Protein AF-A0A3P7BAQ8-F1 (afdb_monomer_lite)

Sequence (594 aa):
MTLEDLEDSWDRGIPRINTLFQKDRHTLAYDKGWRVRTEFKQYQVLKQNPFWWTHQRHDGKLWNLNNYRTDMIQALGGVEGILEHTLFKGTYFPTWEGLFWEKASGFEESMKYKKLTNAQRSGLNQIPNRRFTLWWSPTINRANVYVGFQVQLDLTGIFMHGKIPTLKISLIQIFRAHLWQKIHESVVMDLCQVFDQELDALEIETVQKETIHPRKSYKMNSSCADILLFASYKWPVSRPSLLADTKDTMDGTTTQKYWIDVQLRWGDYDSHDVERYCRAKFLDYTTDTMSIYPSPTGVMIAIDLAYNLHSAYGNWFPGCKPLIQQAMLKIMKANPALYVLRERIRKALQLYSSEPTEPYLSSQNYNELFSNQTIWFVDDTNVYRVTIHKTFEGNLTTKPINGAIFIFNPRTGQLFLKIIHTSVWAGQKRLGQLAKWKTAEEVAALIRSLPVEEQPKQIIVTRKGMLDPLEVHLLDFPNIVIKGSELQLPFQACLKVEKFGDLILKATEPQMVLFNLYDDWLKSISSYTAFSRLILILRALHVNNDKAKVTLKPDKTTITEPHHIWPTLTAEEWIKVEYQLKDLILADYGKKNK

Organism: Hymenolepis diminuta (NCBI:txid6216)

pLDDT: mean 90.77, std 7.06, range [53.69, 98.38]

Foldseek 3Di:
DPPVVCVVQQQHDFQGPVLVVDPCNVVVVPVPPVLVVLVCCVVVPVDDDPPSRDDCNRRNDNDDCPVVVVVVCVVCVHPVSVQLLFLPLLLVDPDPPQKDFDPDDPVLVVVVPDDDDPVVVVVSVCQVVLLVCRGRVLNVQDQVPAPADWDAQPLALDTGSDPDPSPSVLVCQLCPPNLLLLLQVLLLVLVLVLCVVCCPVQQWPDKDADDDDSSQQNDPQEHEFGIKTFHNPWFQKFFKDKLPDDDTDSPDDIDGIETEAEHEHAHHSVDDPARVVQVVSLVNHLPDPRYDYPDSFYKYKYAHSSNLDIMMITMDTPPPSVSCVVSSVCCSVQQLSSVSSSVSSCVSNSMDGPDDDDDFADPVCVCVLQDPFFEKEKELPFQWDWDWDADPVRDIDTQTAKGWIWIARLQQQKTWIWIHGSVQCPPDPPVVLVSLLVSLQVVLVVLVVDDPVNRGQEYEYLDPSNQSSNSSSCSVPSSYHYHYHPDNQLVVLVCVQCVNVVCNRPDPDTDIDMARQLFCVVVPDGSVVSSVLSSLLSLLCVQPVVVSVCLQDVDPVFDADPRYRGTDDDPVSSVVSSVVSVCSNVVSVVVVVD

Secondary structure (DSSP, 8-state):
--SGGGGGGTT-TTTTGGGGG-TTHHHHTT--SHHHHHHHGGGT-SS--TTTT--TTTT------HHHHHHHHHHTTHHHHHHHTTTHHHHT-S-STT-EE-SS-HHHHHHHTS---HHHHHHHTTHHHHHHHHHTHHHHS-TTT--S--EEPTTSS-EESS--HHHHHHHHHHSTTTHHHHHHHHHHHHHHHHHHHSTTTTTEEEEEEP---TTGGG--S--B-SEEEEEEEEEE-PPSEETT-------S-EEEEEEEEEEEE---SS---HHHHHHHHHHHHHHSSSSB-SSS-EEEEEEETTTTEEEEEE---TTHHHHHHHHHHHHHHH-HHHHHHHHHHHHHHTEE-SSPPPPPB-SSSGGGGGSSS-EEEEE-TTTSEEEEEE-TTS-EEEEEE-EEEEEE-TTT-EEEEEEE-GGGGTT-S-HHHHHHHHHHHHHHHHHHHS-TTTS-SEEEESSGGGHHHHHHH-TT-TT-EEEEBSS---GGGGGGSHHHHHHHHH-SS--EEEEETTTTGGGTS-HHHHHHHHHHHHHHHHH-HHHHHHHHS-STT----TT-SS----HHHHHHHHHHHHHHHHHHHHHHH-

InterPro domains:
  IPR012337 Ribonuclease H-like superfamily [SSF53098] (361-593)
  IPR019580 Pre-mRNA-processing-splicing factor 8, U6-snRNA-binding [PF10596] (40-198)
  IPR021983 PRP8 domain IV core [PF12134] (358-586)
  IPR021983 PRP8 domain IV core [cd13838] (364-594)
  IPR027652 Pre-mRNA-processing-splicing factor 8 [PTHR11140] (1-593)
  IPR043172 Prp8 RNase domain IV, palm region [G3DSA:3.30.420.230] (359-519)
  IPR043173 Prp8 RNase domain IV, fingers region [G3DSA:1.20.80.40] (520-588)

Radius of gyration: 31.77 Å; chains: 1; bounding box: 97×64×85 Å

Structure (mmCIF, N/CA/C/O backbone):
data_AF-A0A3P7BAQ8-F1
#
_entry.id   AF-A0A3P7BAQ8-F1
#
loop_
_atom_site.group_PDB
_atom_site.id
_atom_site.type_symbol
_atom_site.label_atom_id
_atom_site.label_alt_id
_atom_site.label_comp_id
_atom_site.label_asym_id
_atom_site.label_entity_id
_atom_site.label_seq_id
_atom_site.pdbx_PDB_ins_code
_atom_site.Cartn_x
_atom_site.Cartn_y
_atom_site.Cartn_z
_atom_site.occupancy
_atom_site.B_iso_or_equiv
_atom_site.auth_seq_id
_atom_site.auth_comp_id
_atom_site.auth_asym_id
_atom_site.auth_atom_id
_atom_site.pdbx_PDB_model_num
ATOM 1 N N . MET A 1 1 ? -40.029 -34.036 -19.794 1.00 61.31 1 MET A N 1
ATOM 2 C CA . MET A 1 1 ? -39.169 -32.900 -20.155 1.00 61.31 1 MET A CA 1
ATOM 3 C C . MET A 1 1 ? -38.177 -32.714 -19.039 1.00 61.31 1 MET A C 1
ATOM 5 O O . MET A 1 1 ? -38.535 -32.196 -17.983 1.00 61.31 1 MET A O 1
ATOM 9 N N . THR A 1 2 ? -36.980 -33.242 -19.243 1.00 72.69 2 THR A N 1
ATOM 10 C CA . THR A 1 2 ? -35.814 -32.892 -18.433 1.00 72.69 2 THR A CA 1
ATOM 11 C C . THR A 1 2 ? -35.314 -31.509 -18.868 1.00 72.69 2 THR A C 1
ATOM 13 O O . THR A 1 2 ? -35.773 -30.961 -19.872 1.00 72.69 2 THR A O 1
ATOM 16 N N . LEU A 1 3 ? -34.424 -30.896 -18.083 1.00 71.44 3 LEU A N 1
ATOM 17 C CA . LEU A 1 3 ? -33.818 -29.607 -18.446 1.00 71.44 3 LEU A CA 1
ATOM 18 C C . LEU A 1 3 ? -33.036 -29.712 -19.772 1.00 71.44 3 LEU A C 1
ATOM 20 O O . LEU A 1 3 ? -33.039 -28.772 -20.560 1.00 71.44 3 LEU A O 1
ATOM 24 N N . GLU A 1 4 ? -32.440 -30.881 -20.011 1.00 74.69 4 GLU A N 1
ATOM 25 C CA . GLU A 1 4 ? -31.641 -31.225 -21.193 1.00 74.69 4 GLU A CA 1
ATOM 26 C C . GLU A 1 4 ? -32.476 -31.193 -22.484 1.00 74.69 4 GLU A C 1
ATOM 28 O O . GLU A 1 4 ? -32.031 -30.646 -23.486 1.00 74.69 4 GLU A O 1
ATOM 33 N N . ASP A 1 5 ? -33.736 -31.652 -22.446 1.00 79.94 5 ASP A N 1
ATOM 34 C CA . ASP A 1 5 ? -34.644 -31.618 -23.609 1.00 79.94 5 ASP A CA 1
ATOM 35 C C . ASP A 1 5 ? -34.969 -30.184 -24.086 1.00 79.94 5 ASP A C 1
ATOM 37 O O . ASP A 1 5 ? -35.477 -29.981 -25.190 1.00 79.94 5 ASP A O 1
ATOM 41 N N . LEU A 1 6 ? -34.757 -29.180 -23.228 1.00 83.44 6 LEU A N 1
ATOM 42 C CA . LEU A 1 6 ? -35.155 -27.788 -23.456 1.00 83.44 6 LEU A CA 1
ATOM 43 C C . LEU A 1 6 ? -33.970 -26.839 -23.633 1.00 83.44 6 LEU A C 1
ATOM 45 O O . LEU A 1 6 ? -34.194 -25.653 -23.883 1.00 83.44 6 LEU A O 1
ATOM 49 N N . GLU A 1 7 ? -32.738 -27.333 -23.543 1.00 83.12 7 GLU A N 1
ATOM 50 C CA . GLU A 1 7 ? -31.524 -26.514 -23.535 1.00 83.12 7 GLU A CA 1
ATOM 51 C C . GLU A 1 7 ? -31.377 -25.683 -24.824 1.00 83.12 7 GLU A C 1
ATOM 53 O O . GLU A 1 7 ? -31.195 -24.464 -24.762 1.00 83.12 7 GLU A O 1
ATOM 58 N N . ASP A 1 8 ? -31.644 -26.284 -25.987 1.00 84.56 8 ASP A N 1
ATOM 59 C CA . ASP A 1 8 ? -31.591 -25.620 -27.303 1.00 84.56 8 ASP A CA 1
ATOM 60 C C . ASP A 1 8 ? -32.602 -24.468 -27.468 1.00 84.56 8 ASP A C 1
ATOM 62 O O . ASP A 1 8 ? -32.433 -23.556 -28.292 1.00 84.56 8 ASP A O 1
ATOM 66 N N . SER A 1 9 ? -33.685 -24.505 -26.688 1.00 89.38 9 SER A N 1
ATOM 67 C CA . SER A 1 9 ? -34.791 -23.545 -26.752 1.00 89.38 9 SER A CA 1
ATOM 68 C C . SER A 1 9 ? -34.919 -22.671 -25.503 1.00 89.38 9 SER A C 1
ATOM 70 O O . SER A 1 9 ? -35.785 -21.797 -25.457 1.00 89.38 9 SER A O 1
ATOM 72 N N . TRP A 1 10 ? -34.028 -22.838 -24.525 1.00 89.88 10 TRP A N 1
ATOM 73 C CA . TRP A 1 10 ? -34.145 -22.277 -23.179 1.00 89.88 10 TRP A CA 1
ATOM 74 C C . TRP A 1 10 ? -34.383 -20.759 -23.160 1.00 89.88 10 TRP A C 1
ATOM 76 O O . TRP A 1 10 ? -35.302 -20.261 -22.501 1.00 89.88 10 TRP A O 1
ATOM 86 N N . ASP A 1 11 ? -33.604 -20.026 -23.957 1.00 90.75 11 ASP A N 1
ATOM 87 C CA . ASP A 1 11 ? -33.665 -18.564 -24.076 1.00 90.75 11 ASP A CA 1
ATOM 88 C C . ASP A 1 11 ? -34.514 -18.078 -25.271 1.00 90.75 11 ASP A C 1
ATOM 90 O O . ASP A 1 11 ? -34.436 -16.910 -25.667 1.00 90.75 11 ASP A O 1
ATOM 94 N N . ARG A 1 12 ? -35.346 -18.946 -25.864 1.00 92.19 12 ARG A N 1
ATOM 95 C CA . ARG A 1 12 ? -36.228 -18.619 -27.001 1.00 92.19 12 ARG A CA 1
ATOM 96 C C . ARG A 1 12 ? -37.682 -18.411 -26.556 1.00 92.19 12 ARG A C 1
ATOM 98 O O . ARG A 1 12 ? -38.061 -18.714 -25.428 1.00 92.19 12 ARG A O 1
ATOM 105 N N . GLY A 1 13 ? -38.494 -17.853 -27.458 1.00 93.88 13 GLY A N 1
ATOM 106 C CA . GLY A 1 13 ? -39.933 -17.624 -27.256 1.00 93.88 13 GLY A CA 1
ATOM 107 C C . GLY A 1 13 ? -40.291 -16.271 -26.629 1.00 93.88 13 GLY A C 1
ATOM 108 O O . GLY A 1 13 ? -39.451 -15.610 -26.012 1.00 93.88 13 GLY A O 1
ATOM 109 N N . ILE A 1 14 ? -41.543 -15.850 -26.828 1.00 94.19 14 ILE A N 1
ATOM 110 C CA . ILE A 1 14 ? -42.177 -14.716 -26.143 1.00 94.19 14 ILE A CA 1
ATOM 111 C C . ILE A 1 14 ? -43.522 -15.229 -25.597 1.00 94.19 14 ILE A C 1
ATOM 113 O O . ILE A 1 14 ? -44.434 -15.447 -26.397 1.00 94.19 14 ILE A O 1
ATOM 117 N N . PRO A 1 15 ? -43.657 -15.449 -24.273 1.00 92.12 15 PRO A N 1
ATOM 118 C CA . PRO A 1 15 ? -42.635 -15.283 -23.225 1.00 92.12 15 PRO A CA 1
ATOM 119 C C . PRO A 1 15 ? -41.481 -16.298 -23.341 1.00 92.12 15 PRO A C 1
ATOM 121 O O . PRO A 1 15 ? -41.624 -17.335 -23.989 1.00 92.12 15 PRO A O 1
ATOM 124 N N . ARG A 1 16 ? -40.326 -16.002 -22.728 1.00 94.69 16 ARG A N 1
ATOM 125 C CA . ARG A 1 16 ? -39.156 -16.902 -22.741 1.00 94.69 16 ARG A CA 1
ATOM 126 C C . ARG A 1 16 ? -39.473 -18.240 -22.072 1.00 94.69 16 ARG A C 1
ATOM 128 O O . ARG A 1 16 ? -40.042 -18.259 -20.980 1.00 94.69 16 ARG A O 1
ATOM 135 N N . ILE A 1 17 ? -39.052 -19.345 -22.686 1.00 92.94 17 ILE A N 1
ATOM 136 C CA . ILE A 1 17 ? -39.336 -20.711 -22.208 1.00 92.94 17 ILE A CA 1
ATOM 137 C C . ILE A 1 17 ? -38.789 -20.934 -20.790 1.00 92.94 17 ILE A C 1
ATOM 139 O O . ILE A 1 17 ? -39.490 -21.485 -19.939 1.00 92.94 17 ILE A O 1
ATOM 143 N N . ASN A 1 18 ? -37.601 -20.401 -20.485 1.00 92.62 18 ASN A N 1
ATOM 144 C CA . ASN A 1 18 ? -37.003 -20.465 -19.147 1.00 92.62 18 ASN A CA 1
ATOM 145 C C . ASN A 1 18 ? -37.866 -19.857 -18.017 1.00 92.62 18 ASN A C 1
ATOM 147 O O . ASN A 1 18 ? -37.680 -20.198 -16.847 1.00 92.62 18 ASN A O 1
ATOM 151 N N . THR A 1 19 ? -38.849 -19.002 -18.327 1.00 93.00 19 THR A N 1
ATOM 152 C CA . THR A 1 19 ? -39.746 -18.419 -17.312 1.00 93.00 19 THR A CA 1
ATOM 153 C C . THR A 1 19 ? -40.645 -19.470 -16.655 1.00 93.00 19 THR A C 1
ATOM 155 O O . THR A 1 19 ? -41.054 -19.301 -15.505 1.00 93.00 19 THR A O 1
ATOM 158 N N . LEU A 1 20 ? -40.881 -20.602 -17.331 1.00 90.69 20 LEU A N 1
ATOM 159 C CA . LEU A 1 20 ? -41.650 -21.734 -16.810 1.00 90.69 20 LEU A CA 1
ATOM 160 C C . LEU A 1 20 ? -41.005 -22.387 -15.578 1.00 90.69 20 LEU A C 1
ATOM 162 O O . LEU A 1 20 ? -41.719 -23.036 -14.809 1.00 90.69 20 LEU A O 1
ATOM 166 N N . PHE A 1 21 ? -39.699 -22.186 -15.382 1.00 90.62 21 PHE A N 1
ATOM 167 C CA . PHE A 1 21 ? -38.888 -22.780 -14.314 1.00 90.62 21 PHE A CA 1
ATOM 168 C C . PHE A 1 21 ? -38.484 -21.766 -13.231 1.00 90.62 21 PHE A C 1
ATOM 170 O O . PHE A 1 21 ? -37.604 -22.030 -12.411 1.00 90.62 21 PHE A O 1
ATOM 177 N N . GLN A 1 22 ? -39.111 -20.586 -13.205 1.00 90.38 22 GLN A N 1
ATOM 178 C CA . GLN A 1 22 ? -38.879 -19.604 -12.147 1.00 90.38 22 GLN A CA 1
ATOM 179 C C . GLN A 1 22 ? -39.439 -20.077 -10.804 1.00 90.38 22 GLN A C 1
ATOM 181 O O . GLN A 1 22 ? -40.551 -20.598 -10.728 1.00 90.38 22 GLN A O 1
ATOM 186 N N . LYS A 1 23 ? -38.704 -19.784 -9.724 1.00 91.31 23 LYS A N 1
ATOM 187 C CA . LYS A 1 23 ? -39.103 -20.113 -8.345 1.00 91.31 23 LYS A CA 1
ATOM 188 C C . LYS A 1 23 ? -40.481 -19.550 -7.971 1.00 91.31 23 LYS A C 1
ATOM 190 O O . LYS A 1 23 ? -41.272 -20.236 -7.337 1.00 91.31 23 LYS A O 1
ATOM 195 N N . ASP A 1 24 ? -40.791 -18.336 -8.427 1.00 92.12 24 ASP A N 1
ATOM 196 C CA . ASP A 1 24 ? -41.999 -17.600 -8.026 1.00 92.12 24 ASP A CA 1
ATOM 197 C C . ASP A 1 24 ? -43.175 -17.755 -9.010 1.00 92.12 24 ASP A C 1
ATOM 199 O O . ASP A 1 24 ? -44.155 -17.009 -8.932 1.00 92.12 24 ASP A O 1
ATOM 203 N N . ARG A 1 25 ? -43.109 -18.707 -9.953 1.00 92.31 25 ARG A N 1
ATOM 204 C CA . ARG A 1 25 ? -44.104 -18.864 -11.031 1.00 92.31 25 ARG A CA 1
ATOM 205 C C . ARG A 1 25 ? -45.543 -18.957 -10.516 1.00 92.31 25 ARG A C 1
ATOM 207 O O . ARG A 1 25 ? -46.437 -18.326 -11.080 1.00 92.31 25 ARG A O 1
ATOM 214 N N . HIS A 1 26 ? -45.774 -19.726 -9.453 1.00 92.88 26 HIS A N 1
ATOM 215 C CA . HIS A 1 26 ? -47.113 -19.916 -8.886 1.00 92.88 26 HIS A CA 1
ATOM 216 C C . HIS A 1 26 ? -47.707 -18.609 -8.345 1.00 92.88 26 HIS A C 1
ATOM 218 O O . HIS A 1 26 ? -48.899 -18.365 -8.509 1.00 92.88 26 HIS A O 1
ATOM 224 N N . THR A 1 27 ? -46.876 -17.734 -7.777 1.00 94.25 27 THR A N 1
ATOM 225 C CA . THR A 1 27 ? -47.292 -16.408 -7.304 1.00 94.25 27 THR A CA 1
ATOM 226 C C . THR A 1 27 ? -47.538 -15.457 -8.474 1.00 94.25 27 THR A C 1
ATOM 228 O O . THR A 1 27 ? -48.533 -14.735 -8.497 1.00 94.25 27 THR A O 1
ATOM 231 N N . LEU A 1 28 ? -46.665 -15.483 -9.487 1.00 94.62 28 LEU A N 1
ATOM 232 C CA . LEU A 1 28 ? -46.771 -14.631 -10.677 1.00 94.62 28 LEU A CA 1
ATOM 233 C C . LEU A 1 28 ? -48.027 -14.916 -11.510 1.00 94.62 28 LEU A C 1
ATOM 235 O O . LEU A 1 28 ? -48.502 -14.026 -12.215 1.00 94.62 28 LEU A O 1
ATOM 239 N N . ALA A 1 29 ? -48.625 -16.104 -11.382 1.00 94.00 29 ALA A N 1
ATOM 240 C CA . ALA A 1 29 ? -49.906 -16.423 -12.005 1.00 94.00 29 ALA A CA 1
ATOM 241 C C . ALA A 1 29 ? -51.032 -15.453 -11.590 1.00 94.00 29 ALA A C 1
ATOM 243 O O . ALA A 1 29 ? -51.931 -15.200 -12.396 1.00 94.00 29 ALA A O 1
ATOM 244 N N . TYR A 1 30 ? -50.961 -14.867 -10.391 1.00 95.75 30 TYR A N 1
ATOM 245 C CA . TYR A 1 30 ? -51.941 -13.904 -9.875 1.00 95.75 30 TYR A CA 1
ATOM 246 C C . TYR A 1 30 ? -51.612 -12.440 -10.212 1.00 95.75 30 TYR A C 1
ATOM 248 O O . TYR A 1 30 ? -52.467 -11.568 -10.063 1.00 95.75 30 TYR A O 1
ATOM 256 N N . ASP A 1 31 ? -50.405 -12.143 -10.700 1.00 95.81 31 ASP A N 1
ATOM 257 C CA . ASP A 1 31 ? -49.988 -10.780 -11.046 1.00 95.81 31 ASP A CA 1
ATOM 258 C C . ASP A 1 31 ? -50.543 -10.361 -12.419 1.00 95.81 31 ASP A C 1
ATOM 260 O O . ASP A 1 31 ? -49.876 -10.440 -13.452 1.00 95.81 31 ASP A O 1
ATOM 264 N N . LYS A 1 32 ? -51.818 -9.958 -12.447 1.00 96.25 32 LYS A N 1
ATOM 265 C CA . LYS A 1 32 ? -52.514 -9.475 -13.651 1.00 96.25 32 LYS A CA 1
ATOM 266 C C . LYS A 1 32 ? -52.401 -7.954 -13.808 1.00 96.25 32 LYS A C 1
ATOM 268 O O . LYS A 1 32 ? -52.246 -7.207 -12.841 1.00 96.25 32 LYS A O 1
ATOM 273 N N . GLY A 1 33 ? -52.487 -7.484 -15.056 1.00 96.31 33 GLY A N 1
ATOM 274 C CA . GLY A 1 33 ? -52.424 -6.051 -15.385 1.00 96.31 33 GLY A CA 1
ATOM 275 C C . GLY A 1 33 ? -51.052 -5.404 -15.149 1.00 96.31 33 GLY A C 1
ATOM 276 O O . GLY A 1 33 ? -50.946 -4.180 -15.083 1.00 96.31 33 GLY A O 1
ATOM 277 N N . TRP A 1 34 ? -49.992 -6.205 -15.012 1.00 96.69 34 TRP A N 1
ATOM 278 C CA . TRP A 1 34 ? -48.649 -5.726 -14.680 1.00 96.69 34 TRP A CA 1
ATOM 279 C C . TRP A 1 34 ? -48.052 -4.787 -15.743 1.00 96.69 34 TRP A C 1
ATOM 281 O O . TRP A 1 34 ? -47.296 -3.891 -15.382 1.00 96.69 34 TRP A O 1
ATOM 291 N N . ARG A 1 35 ? -48.403 -4.934 -17.034 1.00 96.25 35 ARG A N 1
ATOM 292 C CA . ARG A 1 35 ? -47.906 -4.053 -18.114 1.00 96.25 35 ARG A CA 1
ATOM 293 C C . ARG A 1 35 ? -48.355 -2.605 -17.916 1.00 96.25 35 ARG A C 1
ATOM 295 O O . ARG A 1 35 ? -47.512 -1.725 -17.776 1.00 96.25 35 ARG A O 1
ATOM 302 N N . VAL A 1 36 ? -49.668 -2.389 -17.794 1.00 97.25 36 VAL A N 1
ATOM 303 C CA . VAL A 1 36 ? -50.250 -1.061 -17.519 1.00 97.25 36 VAL A CA 1
ATOM 304 C C . VAL A 1 36 ? -49.737 -0.520 -16.185 1.00 97.25 36 VAL A C 1
ATOM 306 O O . VAL A 1 36 ? -49.410 0.657 -16.069 1.00 97.25 36 VAL A O 1
ATOM 309 N N . ARG A 1 37 ? -49.578 -1.388 -15.173 1.00 97.12 37 ARG A N 1
ATOM 310 C CA . ARG A 1 37 ? -49.000 -0.993 -13.881 1.00 97.12 37 ARG A CA 1
ATOM 311 C C . ARG A 1 37 ? -47.573 -0.460 -14.022 1.00 97.12 37 ARG A C 1
ATOM 313 O O . ARG A 1 37 ? -47.259 0.545 -13.392 1.00 97.12 37 ARG A O 1
ATOM 320 N N . THR A 1 38 ? -46.718 -1.112 -14.812 1.00 96.12 38 THR A N 1
ATOM 321 C CA . THR A 1 38 ? -45.344 -0.654 -15.071 1.00 96.12 38 THR A CA 1
ATOM 322 C C . THR A 1 38 ? -45.324 0.648 -15.861 1.00 96.12 38 THR A C 1
ATOM 324 O O . THR A 1 38 ? -44.554 1.540 -15.520 1.00 96.12 38 THR A O 1
ATOM 327 N N . GLU A 1 39 ? -46.189 0.801 -16.861 1.00 96.19 39 GLU A N 1
ATOM 328 C CA . GLU A 1 39 ? -46.316 2.046 -17.623 1.00 96.19 39 GLU A CA 1
ATOM 329 C C . GLU A 1 39 ? -46.740 3.217 -16.723 1.00 96.19 39 GLU A C 1
ATOM 331 O O . GLU A 1 39 ? -46.123 4.281 -16.728 1.00 96.19 39 GLU A O 1
ATOM 336 N N . PHE A 1 40 ? -47.723 3.001 -15.846 1.00 97.31 40 PHE A N 1
ATOM 337 C CA . PHE A 1 40 ? -48.225 4.034 -14.935 1.00 97.31 40 PHE A CA 1
ATOM 338 C C . PHE A 1 40 ? -47.252 4.368 -13.798 1.00 97.31 40 PHE A C 1
ATOM 340 O O . PHE A 1 40 ? -47.449 5.363 -13.095 1.00 97.31 40 PHE A O 1
ATOM 347 N N . LYS A 1 41 ? -46.154 3.612 -13.627 1.00 96.75 41 LYS A N 1
ATOM 348 C CA . LYS A 1 41 ? -45.101 3.982 -12.669 1.00 96.75 41 LYS A CA 1
ATOM 349 C C . LYS A 1 41 ? -44.471 5.333 -12.978 1.00 96.75 41 LYS A C 1
ATOM 351 O O . LYS A 1 41 ? -43.997 5.956 -12.035 1.00 96.75 41 LYS A O 1
ATOM 356 N N . GLN A 1 42 ? -44.529 5.821 -14.217 1.00 95.12 42 GLN A N 1
ATOM 357 C CA . GLN A 1 42 ? -44.060 7.168 -14.561 1.00 95.12 42 GLN A CA 1
ATOM 358 C C . GLN A 1 42 ? -44.757 8.284 -13.760 1.00 95.12 42 GLN A C 1
ATOM 360 O O . GLN A 1 42 ? -44.148 9.311 -13.486 1.00 95.12 42 GLN A O 1
ATOM 365 N N . TYR A 1 43 ? -46.003 8.061 -13.325 1.00 97.06 43 TYR A N 1
ATOM 366 C CA . TYR A 1 43 ? -46.766 9.018 -12.517 1.00 97.06 43 TYR A CA 1
ATOM 367 C C . TYR A 1 43 ? -46.561 8.833 -11.004 1.00 97.06 43 TYR A C 1
ATOM 369 O O . TYR A 1 43 ? -46.984 9.672 -10.216 1.00 97.06 43 TYR A O 1
ATOM 377 N N . GLN A 1 44 ? -45.934 7.729 -10.582 1.00 96.56 44 GLN A N 1
ATOM 378 C CA . GLN A 1 44 ? -45.724 7.377 -9.170 1.00 96.56 44 GLN A CA 1
ATOM 379 C C . GLN A 1 44 ? -44.258 7.496 -8.737 1.00 96.56 44 GLN A C 1
ATOM 381 O O . GLN A 1 44 ? -43.969 7.715 -7.563 1.00 96.56 44 GLN A O 1
ATOM 386 N N . VAL A 1 45 ? -43.322 7.284 -9.664 1.00 96.06 45 VAL A N 1
ATOM 387 C CA . VAL A 1 45 ? -41.887 7.175 -9.404 1.00 96.06 45 VAL A CA 1
ATOM 388 C C . VAL A 1 45 ? -41.148 8.165 -10.292 1.00 96.06 45 VAL A C 1
ATOM 390 O O . VAL A 1 45 ? -41.198 8.073 -11.512 1.00 96.06 45 VAL A O 1
ATOM 393 N N . LEU A 1 46 ? -40.393 9.070 -9.665 1.00 96.44 46 LEU A N 1
ATOM 394 C CA . LEU A 1 46 ? -39.631 10.109 -10.367 1.00 96.44 46 LEU A CA 1
ATOM 395 C C . LEU A 1 46 ? -38.547 9.538 -11.300 1.00 96.44 46 LEU A C 1
ATOM 397 O O . LEU A 1 46 ? -38.185 10.148 -12.301 1.00 96.44 46 LEU A O 1
ATOM 401 N N . LYS A 1 47 ? -37.995 8.365 -10.965 1.00 96.00 47 LYS A N 1
ATOM 402 C CA . LYS A 1 47 ? -36.989 7.690 -11.788 1.00 96.00 47 LYS A CA 1
ATOM 403 C C . LYS A 1 47 ? -37.651 7.041 -13.006 1.00 96.00 47 LYS A C 1
ATOM 405 O O . LYS A 1 47 ? -38.370 6.055 -12.863 1.00 96.00 47 LYS A O 1
ATOM 410 N N . GLN A 1 48 ? -37.312 7.530 -14.194 1.00 94.81 48 GLN A N 1
ATOM 411 C CA . GLN A 1 48 ? -37.760 6.953 -15.459 1.00 94.81 48 GLN A CA 1
ATOM 412 C C . GLN A 1 48 ? -37.192 5.537 -15.670 1.00 94.81 48 GLN A C 1
ATOM 414 O O . GLN A 1 48 ? -36.001 5.290 -15.460 1.00 94.81 48 GLN A O 1
ATOM 419 N N . ASN A 1 49 ? -38.046 4.607 -16.109 1.00 94.00 49 ASN A N 1
ATOM 420 C CA . ASN A 1 49 ? -37.653 3.257 -16.509 1.00 94.00 49 ASN A CA 1
ATOM 421 C C . ASN A 1 49 ? -37.667 3.137 -18.047 1.00 94.00 49 ASN A C 1
ATOM 423 O O . ASN A 1 49 ? -38.748 3.190 -18.632 1.00 94.00 49 ASN A O 1
ATOM 427 N N . PRO A 1 50 ? -36.517 2.931 -18.718 1.00 96.12 50 PRO A N 1
ATOM 428 C CA . PRO A 1 50 ? -36.482 2.753 -20.172 1.00 96.12 50 PRO A CA 1
ATOM 429 C C . PRO A 1 50 ? -37.099 1.420 -20.631 1.00 96.12 50 PRO A C 1
ATOM 431 O O . PRO A 1 50 ? -37.519 1.298 -21.777 1.00 96.12 50 PRO A O 1
ATOM 434 N N . PHE A 1 51 ? -37.206 0.430 -19.740 1.00 96.69 51 PHE A N 1
ATOM 435 C CA . PHE A 1 51 ? -37.799 -0.881 -20.016 1.00 96.69 51 PHE A CA 1
ATOM 436 C C . PHE A 1 51 ? -39.235 -0.971 -19.484 1.00 96.69 51 PHE A C 1
ATOM 438 O O . PHE A 1 51 ? -39.611 -1.956 -18.857 1.00 96.69 51 PHE A O 1
ATOM 445 N N . TRP A 1 52 ? -40.037 0.079 -19.673 1.00 95.56 52 TRP A N 1
ATOM 446 C CA . TRP A 1 52 ? -41.418 0.144 -19.173 1.00 95.56 52 TRP A CA 1
ATOM 447 C C . TRP A 1 52 ? -42.352 -0.899 -19.816 1.00 95.56 52 TRP A C 1
ATOM 449 O O . TRP A 1 52 ? -43.334 -1.312 -19.205 1.00 95.56 52 TRP A O 1
ATOM 459 N N . TRP A 1 53 ? -42.025 -1.351 -21.027 1.00 96.00 53 TRP A N 1
ATOM 460 C CA . TRP A 1 53 ? -42.841 -2.251 -21.845 1.00 96.00 53 TRP A CA 1
ATOM 461 C C . TRP A 1 53 ? -42.651 -3.748 -21.527 1.00 96.00 53 TRP A C 1
ATOM 463 O O . TRP A 1 53 ? -43.446 -4.573 -21.983 1.00 96.00 53 TRP A O 1
ATOM 473 N N . THR A 1 54 ? -41.632 -4.123 -20.742 1.00 96.81 54 THR A N 1
ATOM 474 C CA . THR A 1 54 ? -41.308 -5.526 -20.424 1.00 96.81 54 THR A CA 1
ATOM 475 C C . THR A 1 54 ? -40.976 -5.734 -18.949 1.00 96.81 54 THR A C 1
ATOM 477 O O . THR A 1 54 ? -40.611 -4.806 -18.230 1.00 96.81 54 THR A O 1
ATOM 480 N N . HIS A 1 55 ? -41.092 -6.975 -18.479 1.00 96.06 55 HIS A N 1
ATOM 481 C CA . HIS A 1 55 ? -40.701 -7.358 -17.129 1.00 96.06 55 HIS A CA 1
ATOM 482 C C . HIS A 1 55 ? -40.102 -8.767 -17.116 1.00 96.06 55 HIS A C 1
ATOM 484 O O . HIS A 1 55 ? -40.765 -9.727 -17.502 1.00 96.06 55 HIS A O 1
ATOM 490 N N . GLN A 1 56 ? -38.870 -8.918 -16.610 1.00 95.50 56 GLN A N 1
ATOM 491 C CA . GLN A 1 56 ? -38.119 -10.185 -16.675 1.00 95.50 56 GLN A CA 1
ATOM 492 C C . GLN A 1 56 ? -38.812 -11.360 -15.969 1.00 95.50 56 GLN A C 1
ATOM 494 O O . GLN A 1 56 ? -38.593 -12.508 -16.341 1.00 95.50 56 GLN A O 1
ATOM 499 N N . ARG A 1 57 ? -39.667 -11.095 -14.971 1.00 95.00 57 ARG A N 1
ATOM 500 C CA . ARG A 1 57 ? -40.446 -12.158 -14.310 1.00 95.00 57 ARG A CA 1
ATOM 501 C C . ARG A 1 57 ? -41.551 -12.747 -15.197 1.00 95.00 57 ARG A C 1
ATOM 503 O O . ARG A 1 57 ? -41.907 -13.895 -15.008 1.00 95.00 57 ARG A O 1
ATOM 510 N N . HIS A 1 58 ? -42.074 -11.981 -16.156 1.00 94.81 58 HIS A N 1
ATOM 511 C CA . HIS A 1 58 ? -43.183 -12.413 -17.020 1.00 94.81 58 HIS A CA 1
ATOM 512 C C . HIS A 1 58 ? -42.711 -12.748 -18.432 1.00 94.81 58 HIS A C 1
ATOM 514 O O . HIS A 1 58 ? -43.000 -13.820 -18.946 1.00 94.81 58 HIS A O 1
ATOM 520 N N . ASP A 1 59 ? -41.944 -11.847 -19.044 1.00 96.19 59 ASP A N 1
ATOM 521 C CA . ASP A 1 59 ? -41.465 -12.009 -20.420 1.00 96.19 59 ASP A CA 1
ATOM 522 C C . ASP A 1 59 ? -40.140 -12.786 -20.492 1.00 96.19 59 ASP A C 1
ATOM 524 O O . ASP A 1 59 ? -39.806 -13.335 -21.540 1.00 96.19 59 ASP A O 1
ATOM 528 N N . GLY A 1 60 ? -39.380 -12.834 -19.392 1.00 94.31 60 GLY A N 1
ATOM 529 C CA . GLY A 1 60 ? -37.989 -13.290 -19.374 1.00 94.31 60 GLY A CA 1
ATOM 530 C C . GLY A 1 60 ? -37.003 -12.225 -19.861 1.00 94.31 60 GLY A C 1
ATOM 531 O O . GLY A 1 60 ? -37.361 -11.079 -20.142 1.00 94.31 60 GLY A O 1
ATOM 532 N N . LYS A 1 61 ? -35.715 -12.574 -19.935 1.00 95.75 61 LYS A N 1
ATOM 533 C CA . LYS A 1 61 ? -34.685 -11.671 -20.469 1.00 95.75 61 LYS A CA 1
ATOM 534 C C . LYS A 1 61 ? -34.720 -11.708 -22.001 1.00 95.75 61 LYS A C 1
ATOM 536 O O . LYS A 1 61 ? -34.405 -12.723 -22.616 1.00 95.75 61 LYS A O 1
ATOM 541 N N . LEU A 1 62 ? -35.111 -10.595 -22.623 1.00 95.56 62 LEU A N 1
ATOM 542 C CA . LEU A 1 62 ? -35.360 -10.544 -24.070 1.00 95.56 62 LEU A CA 1
ATOM 543 C C . LEU A 1 62 ? -34.102 -10.334 -24.927 1.00 95.56 62 LEU A C 1
ATOM 545 O O . LEU A 1 62 ? -34.154 -10.555 -26.131 1.00 95.56 62 LEU A O 1
ATOM 549 N N . TRP A 1 63 ? -32.966 -9.982 -24.329 1.00 94.50 63 TRP A N 1
ATOM 550 C CA . TRP A 1 63 ? -31.700 -9.775 -25.035 1.00 94.50 63 TRP A CA 1
ATOM 551 C C . TRP A 1 63 ? -30.535 -10.458 -24.316 1.00 94.50 63 TRP A C 1
ATOM 553 O O . TRP A 1 63 ? -30.482 -10.516 -23.083 1.00 94.50 63 TRP A O 1
ATOM 563 N N . ASN A 1 64 ? -29.555 -10.914 -25.093 1.00 93.00 64 ASN A N 1
ATOM 564 C CA . ASN A 1 64 ? -28.285 -11.421 -24.594 1.00 93.00 64 ASN A CA 1
ATOM 565 C C . ASN A 1 64 ? -27.141 -10.745 -25.362 1.00 93.00 64 ASN A C 1
ATOM 567 O O . ASN A 1 64 ? -27.068 -10.847 -26.579 1.00 93.00 64 ASN A O 1
ATOM 571 N N . LEU A 1 65 ? -26.275 -10.031 -24.640 1.00 95.38 65 LEU A N 1
ATOM 572 C CA . LEU A 1 65 ? -25.143 -9.279 -25.197 1.00 95.38 65 LEU A CA 1
ATOM 573 C C . LEU A 1 65 ? -23.796 -9.891 -24.779 1.00 95.38 65 LEU A C 1
ATOM 575 O O . LEU A 1 65 ? -22.778 -9.205 -24.769 1.00 95.38 65 LEU A O 1
ATOM 579 N N . ASN A 1 66 ? -23.785 -11.170 -24.387 1.00 93.69 66 ASN A N 1
ATOM 580 C CA . ASN A 1 66 ? -22.548 -11.861 -24.028 1.00 93.69 66 ASN A CA 1
ATOM 581 C C . ASN A 1 66 ? -21.596 -11.952 -25.230 1.00 93.69 66 ASN A C 1
ATOM 583 O O . ASN A 1 66 ? -20.425 -11.627 -25.071 1.00 93.69 66 ASN A O 1
ATOM 587 N N . ASN A 1 67 ? -22.108 -12.272 -26.426 1.00 94.50 67 ASN A N 1
ATOM 588 C CA . ASN A 1 67 ? -21.292 -12.333 -27.646 1.00 94.50 67 ASN A CA 1
ATOM 589 C C . ASN A 1 67 ? -20.692 -10.967 -27.985 1.00 94.50 67 ASN A C 1
ATOM 591 O O . ASN A 1 67 ? -19.493 -10.876 -28.185 1.00 94.50 67 ASN A O 1
ATOM 595 N N . TYR A 1 68 ? -21.479 -9.888 -27.887 1.00 95.69 68 TYR A N 1
ATOM 596 C CA . TYR A 1 68 ? -20.971 -8.527 -28.093 1.00 95.69 68 TYR A CA 1
ATOM 597 C C . TYR A 1 68 ? -19.766 -8.203 -27.197 1.00 95.69 68 TYR A C 1
ATOM 599 O O . TYR A 1 68 ? -18.830 -7.543 -27.634 1.00 95.69 68 TYR A O 1
ATOM 607 N N . ARG A 1 69 ? -19.759 -8.676 -25.941 1.00 93.50 69 ARG A N 1
ATOM 608 C CA . ARG A 1 69 ? -18.601 -8.510 -25.049 1.00 93.50 69 ARG A CA 1
ATOM 609 C C . ARG A 1 69 ? -17.377 -9.255 -25.585 1.00 93.50 69 ARG A C 1
ATOM 611 O O . ARG A 1 69 ? -16.300 -8.670 -25.611 1.00 93.50 69 ARG A O 1
ATOM 618 N N . THR A 1 70 ? -17.539 -10.518 -25.968 1.00 93.50 70 THR A N 1
ATOM 619 C CA . THR A 1 70 ? -16.452 -11.349 -26.502 1.00 93.50 70 THR A CA 1
ATOM 620 C C . THR A 1 70 ? -15.904 -10.766 -27.802 1.00 93.50 70 THR A C 1
ATOM 622 O O . THR A 1 70 ? -14.698 -10.564 -27.918 1.00 93.50 70 THR A O 1
ATOM 625 N N . ASP A 1 71 ? -16.787 -10.408 -28.731 1.00 95.50 71 ASP A N 1
ATOM 626 C CA . ASP A 1 71 ? -16.435 -9.858 -30.039 1.00 95.50 71 ASP A CA 1
ATOM 627 C C . ASP A 1 71 ? -15.730 -8.506 -29.899 1.00 95.50 71 ASP A C 1
ATOM 629 O O . ASP A 1 71 ? -14.738 -8.255 -30.575 1.00 95.50 71 ASP A O 1
ATOM 633 N N . MET A 1 72 ? -16.174 -7.653 -28.966 1.00 96.19 72 MET A N 1
ATOM 634 C CA . MET A 1 72 ? -15.509 -6.381 -28.673 1.00 96.19 72 MET A CA 1
ATOM 635 C C . MET A 1 72 ? -14.087 -6.583 -28.140 1.00 96.19 72 MET A C 1
ATOM 637 O O . MET A 1 72 ? -13.178 -5.861 -28.536 1.00 96.19 72 MET A O 1
ATOM 641 N N . ILE A 1 73 ? -13.873 -7.566 -27.257 1.00 91.94 73 ILE A N 1
ATOM 642 C CA . ILE A 1 73 ? -12.530 -7.883 -26.748 1.00 91.94 73 ILE A CA 1
ATOM 643 C C . ILE A 1 73 ? -11.620 -8.321 -27.899 1.00 91.94 73 ILE A C 1
ATOM 645 O O . ILE A 1 73 ? -10.492 -7.847 -27.999 1.00 91.94 73 ILE A O 1
ATOM 649 N N . GLN A 1 74 ? -12.113 -9.183 -28.789 1.00 91.38 74 GLN A N 1
ATOM 650 C CA . GLN A 1 74 ? -11.344 -9.639 -29.948 1.00 91.38 74 GLN A CA 1
ATOM 651 C C . GLN A 1 74 ? -11.061 -8.502 -30.936 1.00 91.38 74 GLN A C 1
ATOM 653 O O . GLN A 1 74 ? -9.929 -8.351 -31.387 1.00 91.38 74 GLN A O 1
ATOM 658 N N . ALA A 1 75 ? -12.049 -7.647 -31.210 1.00 96.06 75 ALA A N 1
ATOM 659 C CA . ALA A 1 75 ? -11.897 -6.494 -32.095 1.00 96.06 75 ALA A CA 1
ATOM 660 C C . ALA A 1 75 ? -10.843 -5.486 -31.599 1.00 96.06 75 ALA A C 1
ATOM 662 O O . ALA A 1 75 ? -10.224 -4.801 -32.408 1.00 96.06 75 ALA A O 1
ATOM 663 N N . LEU A 1 76 ? -10.617 -5.411 -30.285 1.00 94.94 76 LEU A N 1
ATOM 664 C CA . LEU A 1 76 ? -9.597 -4.561 -29.663 1.00 94.94 76 LEU A CA 1
ATOM 665 C C . LEU A 1 76 ? -8.214 -5.237 -29.545 1.00 94.94 76 LEU A C 1
ATOM 667 O O . LEU A 1 76 ? -7.334 -4.693 -28.882 1.00 94.94 76 LEU A O 1
ATOM 671 N N . GLY A 1 77 ? -8.005 -6.396 -30.180 1.00 89.44 77 GLY A N 1
ATOM 672 C CA . GLY A 1 77 ? -6.721 -7.109 -30.165 1.00 89.44 77 GLY A CA 1
ATOM 673 C C . GLY A 1 77 ? -6.577 -8.130 -29.033 1.00 89.44 77 GLY A C 1
ATOM 674 O O . GLY A 1 77 ? -5.461 -8.465 -28.640 1.00 89.44 77 GLY A O 1
ATOM 675 N N . GLY A 1 78 ? -7.694 -8.624 -28.496 1.00 91.06 78 GLY A N 1
ATOM 676 C CA . GLY A 1 78 ? -7.701 -9.589 -27.400 1.00 91.06 78 GLY A CA 1
ATOM 677 C C . GLY A 1 78 ? -7.387 -8.956 -26.042 1.00 91.06 78 GLY A C 1
ATOM 678 O O . GLY A 1 78 ? -7.163 -7.754 -25.913 1.00 91.06 78 GLY A O 1
ATOM 679 N N . VAL A 1 79 ? -7.396 -9.776 -24.987 1.00 88.62 79 VAL A N 1
ATOM 680 C CA . VAL A 1 79 ? -7.199 -9.283 -23.613 1.00 88.62 79 VAL A CA 1
ATOM 681 C C . VAL A 1 79 ? -5.797 -8.705 -23.425 1.00 88.62 79 VAL A C 1
ATOM 683 O O . VAL A 1 79 ? -5.667 -7.614 -22.881 1.00 88.62 79 VAL A O 1
ATOM 686 N N . GLU A 1 80 ? -4.759 -9.386 -23.908 1.00 85.88 80 GLU A N 1
ATOM 687 C CA . GLU A 1 80 ? -3.371 -8.925 -23.770 1.00 85.88 80 GLU A CA 1
ATOM 688 C C . GLU A 1 80 ? -3.142 -7.588 -24.479 1.00 85.88 80 GLU A C 1
ATOM 690 O O . GLU A 1 80 ? -2.634 -6.657 -23.857 1.00 85.88 80 GLU A O 1
ATOM 695 N N . GLY A 1 81 ? -3.620 -7.446 -25.723 1.00 87.19 81 GLY A N 1
ATOM 696 C CA . GLY A 1 81 ? -3.533 -6.191 -26.472 1.00 87.19 81 GLY A CA 1
ATOM 697 C C . GLY A 1 81 ? -4.208 -5.026 -25.745 1.00 87.19 81 GLY A C 1
ATOM 698 O O . GLY A 1 81 ? -3.637 -3.942 -25.645 1.00 87.19 81 GLY A O 1
ATOM 699 N N . ILE A 1 82 ? -5.380 -5.260 -25.144 1.00 93.00 82 ILE A N 1
ATOM 700 C CA . ILE A 1 82 ? -6.053 -4.260 -24.304 1.00 93.00 82 ILE A CA 1
ATOM 701 C C . ILE A 1 82 ? -5.212 -3.919 -23.067 1.00 93.00 82 ILE A C 1
ATOM 703 O O . ILE A 1 82 ? -5.122 -2.749 -22.694 1.00 93.00 82 ILE A O 1
ATOM 707 N N . LEU A 1 83 ? -4.615 -4.910 -22.401 1.00 93.19 83 LEU A N 1
ATOM 708 C CA . LEU A 1 83 ? -3.868 -4.697 -21.161 1.00 93.19 83 LEU A CA 1
ATOM 709 C C . LEU A 1 83 ? -2.548 -3.943 -21.371 1.00 93.19 83 LEU A C 1
ATOM 711 O O . LEU A 1 83 ? -2.129 -3.249 -20.443 1.00 93.19 83 LEU A O 1
ATOM 715 N N . GLU A 1 84 ? -1.947 -3.971 -22.563 1.00 90.12 84 GLU A N 1
ATOM 716 C CA . GLU A 1 84 ? -0.783 -3.126 -22.892 1.00 90.12 84 GLU A CA 1
ATOM 717 C C . GLU A 1 84 ? -1.086 -1.625 -22.769 1.00 90.12 84 GLU A C 1
ATOM 719 O O . GLU A 1 84 ? -0.216 -0.828 -22.431 1.00 90.12 84 GLU A O 1
ATOM 724 N N . HIS A 1 85 ? -2.343 -1.219 -22.963 1.00 95.12 85 HIS A N 1
ATOM 725 C CA . HIS A 1 85 ? -2.779 0.171 -22.798 1.00 95.12 85 HIS A CA 1
ATOM 726 C C . HIS A 1 85 ? -2.952 0.605 -21.333 1.00 95.12 85 HIS A C 1
ATOM 728 O O . HIS A 1 85 ? -3.322 1.758 -21.063 1.00 95.12 85 HIS A O 1
ATOM 734 N N . THR A 1 86 ? -2.734 -0.309 -20.387 1.00 96.31 86 THR A N 1
ATOM 735 C CA . THR A 1 86 ? -3.100 -0.157 -18.979 1.00 96.31 86 THR A CA 1
ATOM 736 C C . THR A 1 86 ? -1.898 -0.286 -18.054 1.00 96.31 86 THR A C 1
ATOM 738 O O . THR A 1 86 ? -0.832 -0.756 -18.432 1.00 96.31 86 THR A O 1
ATOM 741 N N . LEU A 1 87 ? -2.090 0.064 -16.782 1.00 96.75 87 LEU A N 1
ATOM 742 C CA . LEU A 1 87 ? -1.097 -0.144 -15.729 1.00 96.75 87 LEU A CA 1
ATOM 743 C C . LEU A 1 87 ? -1.086 -1.590 -15.181 1.00 96.75 87 LEU A C 1
ATOM 745 O O . LEU A 1 87 ? -0.613 -1.822 -14.068 1.00 96.75 87 LEU A O 1
ATOM 749 N N . PHE A 1 88 ? -1.615 -2.569 -15.930 1.00 95.38 88 PHE A N 1
ATOM 750 C CA . PHE A 1 88 ? -1.651 -3.980 -15.531 1.00 95.38 88 PHE A CA 1
ATOM 751 C C . PHE A 1 88 ? -0.260 -4.510 -15.188 1.00 95.38 88 PHE A C 1
ATOM 753 O O . PHE A 1 88 ? -0.048 -4.990 -14.076 1.00 95.38 88 PHE A O 1
ATOM 760 N N . LYS A 1 89 ? 0.719 -4.337 -16.081 1.00 92.88 89 LYS A N 1
ATOM 761 C CA . LYS A 1 89 ? 2.101 -4.769 -15.831 1.00 92.88 89 LYS A CA 1
ATOM 762 C C . LYS A 1 89 ? 2.699 -4.111 -14.587 1.00 92.88 89 LYS A C 1
ATOM 764 O O . LYS A 1 89 ? 3.421 -4.773 -13.850 1.00 92.88 89 LYS A O 1
ATOM 769 N N . GLY A 1 90 ? 2.317 -2.872 -14.272 1.00 93.81 90 GLY A N 1
ATOM 770 C CA . GLY A 1 90 ? 2.699 -2.155 -13.048 1.00 93.81 90 GLY A CA 1
ATOM 771 C C . GLY A 1 90 ? 2.223 -2.822 -11.753 1.00 93.81 90 GLY A C 1
ATOM 772 O O . GLY A 1 90 ? 2.889 -2.722 -10.723 1.00 93.81 90 GLY A O 1
ATOM 773 N N . THR A 1 91 ? 1.110 -3.563 -11.802 1.00 92.38 91 THR A N 1
ATOM 774 C CA . THR A 1 91 ? 0.619 -4.354 -10.659 1.00 92.38 91 THR A CA 1
ATOM 775 C C . THR A 1 91 ? 1.446 -5.608 -10.395 1.00 92.38 91 THR A C 1
ATOM 777 O O . THR A 1 91 ? 1.388 -6.136 -9.283 1.00 92.38 91 THR A O 1
ATOM 780 N N . TYR A 1 92 ? 2.210 -6.082 -11.384 1.00 92.62 92 TYR A N 1
ATOM 781 C CA . TYR A 1 92 ? 3.010 -7.304 -11.302 1.00 92.62 92 TYR A CA 1
ATOM 782 C C . TYR A 1 92 ? 2.191 -8.540 -10.877 1.00 92.62 92 TYR A C 1
ATOM 784 O O . TYR A 1 92 ? 2.656 -9.362 -10.089 1.00 92.62 92 TYR A O 1
ATOM 792 N N . PHE A 1 93 ? 0.935 -8.639 -11.327 1.00 86.12 93 PHE A N 1
ATOM 793 C CA . PHE A 1 93 ? 0.195 -9.899 -11.253 1.00 86.12 93 PHE A CA 1
ATOM 794 C C . PHE A 1 93 ? 0.730 -10.874 -12.314 1.00 86.12 93 PHE A C 1
ATOM 796 O O . PHE A 1 93 ? 1.047 -10.433 -13.421 1.00 86.12 93 PHE A O 1
ATOM 803 N N . PRO A 1 94 ? 0.833 -12.179 -12.002 1.00 79.44 94 PRO A N 1
ATOM 804 C CA . PRO A 1 94 ? 1.342 -13.171 -12.949 1.00 79.44 94 PRO A CA 1
ATOM 805 C C . PRO A 1 94 ? 0.371 -13.423 -14.111 1.00 79.44 94 PRO A C 1
ATOM 807 O O . PRO A 1 94 ? 0.804 -13.711 -15.220 1.00 79.44 94 PRO A O 1
ATOM 810 N N . THR A 1 95 ? -0.934 -13.293 -13.862 1.00 81.19 95 THR A N 1
ATOM 811 C CA . THR A 1 95 ? -2.001 -13.451 -14.856 1.00 81.19 95 THR A CA 1
ATOM 812 C C . THR A 1 95 ? -3.113 -12.431 -14.611 1.00 81.19 95 THR A C 1
ATOM 814 O O . THR A 1 95 ? -3.258 -11.894 -13.510 1.00 81.19 95 THR A O 1
ATOM 817 N N . TRP A 1 96 ? -3.886 -12.133 -15.654 1.00 86.44 96 TRP A N 1
ATOM 818 C CA . TRP A 1 96 ? -5.092 -11.308 -15.567 1.00 86.44 96 TRP A CA 1
ATOM 819 C C . TRP A 1 96 ? -6.317 -12.108 -15.098 1.00 86.44 96 TRP A C 1
ATOM 821 O O . TRP A 1 96 ? -7.334 -11.525 -14.712 1.00 86.44 96 TRP A O 1
ATOM 831 N N . GLU A 1 97 ? -6.231 -13.437 -15.128 1.00 83.81 97 GLU A N 1
ATOM 832 C CA . GLU A 1 97 ? -7.283 -14.342 -14.676 1.00 83.81 97 GLU A CA 1
ATOM 833 C C . GLU A 1 97 ? -7.460 -14.277 -13.152 1.00 83.81 97 GLU A C 1
ATOM 835 O O . GLU A 1 97 ? -6.513 -14.068 -12.397 1.00 83.81 97 GLU A O 1
ATOM 840 N N . GLY A 1 98 ? -8.699 -14.426 -12.675 1.00 79.44 98 GLY A N 1
ATOM 841 C CA . GLY A 1 98 ? -9.007 -14.380 -11.237 1.00 79.44 98 GLY A CA 1
ATOM 842 C C . GLY A 1 98 ? -8.925 -12.987 -10.601 1.00 79.44 98 GLY A C 1
ATOM 843 O O . GLY A 1 98 ? -9.215 -12.840 -9.412 1.00 79.44 98 GLY A O 1
ATOM 844 N N . LEU A 1 99 ? -8.588 -11.951 -11.375 1.00 87.31 99 LEU A N 1
ATOM 845 C CA . LEU A 1 99 ? -8.618 -10.574 -10.899 1.00 87.31 99 LEU A CA 1
ATOM 846 C C . LEU A 1 99 ? -10.044 -10.042 -10.841 1.00 87.31 99 LEU A C 1
ATOM 848 O O . LEU A 1 99 ? -10.843 -10.203 -11.768 1.00 87.31 99 LEU A O 1
ATOM 852 N N . PHE A 1 100 ? -10.353 -9.339 -9.758 1.00 86.12 100 PHE A N 1
ATOM 853 C CA . PHE A 1 100 ? -11.640 -8.684 -9.603 1.00 86.12 100 PHE A CA 1
ATOM 854 C C . PHE A 1 100 ? -11.483 -7.247 -9.119 1.00 86.12 100 PHE A C 1
ATOM 856 O O . PHE A 1 100 ? -10.668 -6.911 -8.260 1.00 86.12 100 PHE A O 1
ATOM 863 N N . TRP A 1 101 ? -12.316 -6.386 -9.697 1.00 87.44 101 TRP A N 1
ATOM 864 C CA . TRP A 1 101 ? -12.460 -5.002 -9.278 1.00 87.44 101 TRP A CA 1
ATOM 865 C C . TRP A 1 101 ? -13.331 -4.934 -8.029 1.00 87.44 101 TRP A C 1
ATOM 867 O O . TRP A 1 101 ? -14.443 -5.472 -8.022 1.00 87.44 101 TRP A O 1
ATOM 877 N N . GLU A 1 102 ? -12.887 -4.202 -7.010 1.00 81.00 102 GLU A N 1
ATOM 878 C CA . GLU A 1 102 ? -13.741 -3.891 -5.865 1.00 81.00 102 GLU A CA 1
ATOM 879 C C . GLU A 1 102 ? -14.960 -3.078 -6.347 1.00 81.00 102 GLU A C 1
ATOM 881 O O . GLU A 1 102 ? -14.846 -1.976 -6.913 1.00 81.00 102 GLU A O 1
ATOM 886 N N . LYS A 1 103 ? -16.158 -3.653 -6.188 1.00 66.50 103 LYS A N 1
ATOM 887 C CA . LYS A 1 103 ? -17.426 -3.023 -6.574 1.00 66.50 103 LYS A CA 1
ATOM 888 C C . LYS A 1 103 ? -17.852 -2.051 -5.473 1.00 66.50 103 LYS A C 1
ATOM 890 O O . LYS A 1 103 ? -18.692 -2.394 -4.656 1.00 66.50 103 LYS A O 1
ATOM 895 N N . ALA A 1 104 ? -17.282 -0.844 -5.522 1.00 59.06 104 ALA A N 1
ATOM 896 C CA . ALA A 1 104 ? -17.376 0.218 -4.515 1.00 59.06 104 ALA A CA 1
ATOM 897 C C . ALA A 1 104 ? -16.700 -0.170 -3.195 1.00 59.06 104 ALA A C 1
ATOM 899 O O . ALA A 1 104 ? -17.045 -1.161 -2.559 1.00 59.06 104 ALA A O 1
ATOM 900 N N . SER A 1 105 ? -15.715 0.624 -2.788 1.00 58.72 105 SER A N 1
ATOM 901 C CA . SER A 1 105 ? -15.033 0.403 -1.524 1.00 58.72 105 SER A CA 1
ATOM 902 C C . SER A 1 105 ? -16.010 0.610 -0.372 1.00 58.72 105 SER A C 1
ATOM 904 O O . SER A 1 105 ? -16.856 1.515 -0.398 1.00 58.72 105 SER A O 1
ATOM 906 N N . GLY A 1 106 ? -15.843 -0.164 0.702 1.00 59.91 106 GLY A N 1
ATOM 907 C CA . GLY A 1 106 ? -16.583 0.061 1.949 1.00 59.91 106 GLY A CA 1
ATOM 908 C C . GLY A 1 106 ? -16.462 1.508 2.461 1.00 59.91 106 GLY A C 1
ATOM 909 O O . GLY A 1 106 ? -17.316 1.983 3.210 1.00 59.91 106 GLY A O 1
ATOM 910 N N . PHE A 1 107 ? -15.446 2.259 2.012 1.00 69.56 107 PHE A N 1
ATOM 911 C CA . PHE A 1 107 ? -15.318 3.684 2.286 1.00 69.56 107 PHE A CA 1
ATOM 912 C C . PHE A 1 107 ? -16.405 4.535 1.610 1.00 69.56 107 PHE A C 1
ATOM 914 O O . PHE A 1 107 ? -17.052 5.313 2.317 1.00 69.56 107 PHE A O 1
ATOM 921 N N . GLU A 1 108 ? -16.644 4.406 0.296 1.00 72.31 108 GLU A N 1
ATOM 922 C CA . GLU A 1 108 ? -17.681 5.204 -0.384 1.00 72.31 108 GLU A CA 1
ATOM 923 C C . GLU A 1 108 ? -19.068 4.907 0.185 1.00 72.31 108 GLU A C 1
ATOM 925 O O . GLU A 1 108 ? -19.846 5.833 0.423 1.00 72.31 108 GLU A O 1
ATOM 930 N N . GLU A 1 109 ? -19.356 3.640 0.481 1.00 74.00 109 GLU A N 1
ATOM 931 C CA . GLU A 1 109 ? -20.622 3.241 1.091 1.00 74.00 109 GLU A CA 1
ATOM 932 C C . GLU A 1 109 ? -20.767 3.787 2.521 1.00 74.00 109 GLU A C 1
ATOM 934 O O . GLU A 1 109 ? -21.784 4.405 2.843 1.00 74.00 109 GLU A O 1
ATOM 939 N N . SER A 1 110 ? -19.721 3.688 3.354 1.00 76.00 110 SER A N 1
ATOM 940 C CA . SER A 1 110 ? -19.734 4.254 4.713 1.00 76.00 110 SER A CA 1
ATOM 941 C C . SER A 1 110 ? -19.906 5.778 4.738 1.00 76.00 110 SER A C 1
ATOM 943 O O . SER A 1 110 ? -20.450 6.328 5.699 1.00 76.00 110 SER A O 1
ATOM 945 N N . MET A 1 111 ? -19.449 6.476 3.694 1.00 76.56 111 MET A N 1
ATOM 946 C CA . MET A 1 111 ? -19.575 7.928 3.565 1.00 76.56 111 MET A CA 1
ATOM 947 C C . MET A 1 111 ? -20.901 8.348 2.929 1.00 76.56 111 MET A C 1
ATOM 949 O O . MET A 1 111 ? -21.408 9.421 3.255 1.00 76.56 111 MET A O 1
ATOM 953 N N . LYS A 1 112 ? -21.507 7.504 2.085 1.00 73.06 112 LYS A N 1
ATOM 954 C CA . LYS A 1 112 ? -22.799 7.764 1.432 1.00 73.06 112 LYS A CA 1
ATOM 955 C C . LYS A 1 112 ? -23.926 8.006 2.438 1.00 73.06 112 LYS A C 1
ATOM 957 O O . LYS A 1 112 ? -24.764 8.876 2.211 1.00 73.06 112 LYS A O 1
ATOM 962 N N . TYR A 1 113 ? -23.924 7.266 3.548 1.00 75.62 113 TYR A N 1
ATOM 963 C CA . TYR A 1 113 ? -24.938 7.381 4.604 1.00 75.62 113 TYR A CA 1
ATOM 964 C C . TYR A 1 113 ? -24.605 8.430 5.673 1.00 75.62 113 TYR A C 1
ATOM 966 O O . TYR A 1 113 ? -25.445 8.736 6.518 1.00 75.62 113 TYR A O 1
ATOM 974 N N . LYS A 1 114 ? -23.404 9.023 5.643 1.00 83.44 114 LYS A N 1
ATOM 975 C CA . LYS A 1 114 ? -23.055 10.122 6.550 1.00 83.44 114 LYS A CA 1
ATOM 976 C C . LYS A 1 114 ? -23.629 11.443 6.047 1.00 83.44 114 LYS A C 1
ATOM 978 O O . LYS A 1 114 ? -23.728 11.704 4.847 1.00 83.44 114 LYS A O 1
ATOM 983 N N . LYS A 1 115 ? -23.984 12.321 6.988 1.00 82.88 115 LYS A N 1
ATOM 984 C CA . LYS A 1 115 ? -24.414 13.687 6.675 1.00 82.88 115 LYS A CA 1
ATOM 985 C C . LYS A 1 115 ? -23.199 14.496 6.214 1.00 82.88 115 LYS A C 1
ATOM 987 O O . LYS A 1 115 ? -22.409 14.959 7.029 1.00 82.88 115 LYS A O 1
ATOM 992 N N . LEU A 1 116 ? -23.050 14.613 4.899 1.00 83.88 116 LEU A N 1
ATOM 993 C CA . LEU A 1 116 ? -21.972 15.340 4.233 1.00 83.88 116 LEU A CA 1
ATOM 994 C C . LEU A 1 116 ? -22.490 16.633 3.606 1.00 83.88 116 LEU A C 1
ATOM 996 O O . LEU A 1 116 ? -23.651 16.717 3.201 1.00 83.88 116 LEU A O 1
ATOM 1000 N N . THR A 1 117 ? -21.609 17.619 3.468 1.00 85.62 117 THR A N 1
ATOM 1001 C CA . THR A 1 117 ? -21.895 18.823 2.682 1.00 85.62 117 THR A CA 1
ATOM 1002 C C . THR A 1 117 ? -21.920 18.498 1.185 1.00 85.62 117 THR A C 1
ATOM 1004 O O . THR A 1 117 ? -21.313 17.526 0.725 1.00 85.62 117 THR A O 1
ATOM 1007 N N . ASN A 1 118 ? -22.582 19.335 0.382 1.00 84.56 118 ASN A N 1
ATOM 1008 C CA . ASN A 1 118 ? -22.609 19.156 -1.076 1.00 84.56 118 ASN A CA 1
ATOM 1009 C C . ASN A 1 118 ? -21.200 19.205 -1.698 1.00 84.56 118 ASN A C 1
ATOM 1011 O O . ASN A 1 118 ? -20.908 18.446 -2.621 1.00 84.56 118 ASN A O 1
ATOM 1015 N N . ALA A 1 119 ? -20.294 20.017 -1.141 1.00 79.88 119 ALA A N 1
ATOM 1016 C CA . ALA A 1 119 ? -18.892 20.061 -1.559 1.00 79.88 119 ALA A CA 1
ATOM 1017 C C . ALA A 1 119 ? -18.164 18.727 -1.300 1.00 79.88 119 ALA A C 1
ATOM 1019 O O . ALA A 1 119 ? -17.440 18.236 -2.164 1.00 79.88 119 ALA A O 1
ATOM 1020 N N . GLN A 1 120 ? -18.402 18.094 -0.145 1.00 79.44 120 GLN A N 1
ATOM 1021 C CA . GLN A 1 120 ? -17.846 16.772 0.168 1.00 79.44 120 GLN A CA 1
ATOM 1022 C C . GLN A 1 120 ? -18.385 15.687 -0.775 1.00 79.44 120 GLN A C 1
ATOM 1024 O O . GLN A 1 120 ? -17.620 14.838 -1.228 1.00 79.44 120 GLN A O 1
ATOM 1029 N N . ARG A 1 121 ? -19.678 15.741 -1.127 1.00 79.00 121 ARG A N 1
ATOM 1030 C CA . ARG A 1 121 ? -20.283 14.822 -2.108 1.00 79.00 121 ARG A CA 1
ATOM 1031 C C . ARG A 1 121 ? -19.663 14.969 -3.499 1.00 79.00 121 ARG A C 1
ATOM 1033 O O . ARG A 1 121 ? -19.369 13.963 -4.135 1.00 79.00 121 ARG A O 1
ATOM 1040 N N . SER A 1 122 ? -19.405 16.202 -3.939 1.00 80.69 122 SER A N 1
ATOM 1041 C CA . SER A 1 122 ? -18.703 16.463 -5.204 1.00 80.69 122 SER A CA 1
ATOM 1042 C C . SER A 1 122 ? -17.298 15.841 -5.217 1.00 80.69 122 SER A C 1
ATOM 1044 O O . SER A 1 122 ? -16.920 15.188 -6.187 1.00 80.69 122 SER A O 1
ATOM 1046 N N . GLY A 1 123 ? -16.558 15.940 -4.105 1.00 76.12 123 GLY A N 1
ATOM 1047 C CA . GLY A 1 123 ? -15.253 15.288 -3.957 1.00 76.12 123 GLY A CA 1
ATOM 1048 C C . GLY A 1 123 ? -15.311 13.754 -4.017 1.00 76.12 123 GLY A C 1
ATOM 1049 O O . GLY A 1 123 ? -14.456 13.138 -4.650 1.00 76.12 123 GLY A O 1
ATOM 1050 N N . LEU A 1 124 ? -16.331 13.126 -3.417 1.00 73.25 124 LEU A N 1
ATOM 1051 C CA . LEU A 1 124 ? -16.514 11.666 -3.467 1.00 73.25 124 LEU A CA 1
ATOM 1052 C C . LEU A 1 124 ? -16.763 11.155 -4.892 1.00 73.25 124 LEU A C 1
ATOM 1054 O O . LEU A 1 124 ? -16.219 10.121 -5.275 1.00 73.25 124 LEU A O 1
ATOM 1058 N N . ASN A 1 125 ? -17.501 11.914 -5.705 1.00 74.50 125 ASN A N 1
ATOM 1059 C CA . ASN A 1 125 ? -17.766 11.558 -7.102 1.00 74.50 125 ASN A CA 1
ATOM 1060 C C . ASN A 1 125 ? -16.501 11.554 -7.983 1.00 74.50 125 ASN A C 1
ATOM 1062 O O . ASN A 1 125 ? -16.525 11.005 -9.082 1.00 74.50 125 ASN A O 1
ATOM 1066 N N . GLN A 1 126 ? -15.385 12.130 -7.522 1.00 72.75 126 GLN A N 1
ATOM 1067 C CA . GLN A 1 126 ? -14.117 12.099 -8.254 1.00 72.75 126 GLN A CA 1
ATOM 1068 C C . GLN A 1 126 ? -13.331 10.793 -8.050 1.00 72.75 126 GLN A C 1
ATOM 1070 O O . GLN A 1 126 ? -12.456 10.495 -8.860 1.00 72.75 126 GLN A O 1
ATOM 1075 N N . ILE A 1 127 ? -13.611 10.000 -7.006 1.00 67.94 127 ILE A N 1
ATOM 1076 C CA . ILE A 1 127 ? -12.809 8.810 -6.661 1.00 67.94 127 ILE A CA 1
ATOM 1077 C C . ILE A 1 127 ? -12.862 7.726 -7.756 1.00 67.94 127 ILE A C 1
ATOM 1079 O O . ILE A 1 127 ? -11.789 7.310 -8.201 1.00 67.94 127 ILE A O 1
ATOM 1083 N N . PRO A 1 128 ? -14.036 7.327 -8.293 1.00 70.56 128 PRO A N 1
ATOM 1084 C CA . PRO A 1 128 ? -14.088 6.345 -9.381 1.00 70.56 128 PRO A CA 1
ATOM 1085 C C . PRO A 1 128 ? -13.343 6.814 -10.639 1.00 70.56 128 PRO A C 1
ATOM 1087 O O . PRO A 1 128 ? -12.649 6.033 -11.291 1.00 70.56 128 PRO A O 1
ATOM 1090 N N . ASN A 1 129 ? -13.406 8.117 -10.933 1.00 78.06 129 ASN A N 1
ATOM 1091 C CA . ASN A 1 129 ? -12.691 8.716 -12.058 1.00 78.06 129 ASN A CA 1
ATOM 1092 C C . ASN A 1 129 ? -11.170 8.662 -11.860 1.00 78.06 129 ASN A C 1
ATOM 1094 O O . ASN A 1 129 ? -10.433 8.496 -12.829 1.00 78.06 129 ASN A O 1
ATOM 1098 N N . ARG A 1 130 ? -10.677 8.743 -10.616 1.00 84.06 130 ARG A N 1
ATOM 1099 C CA . ARG A 1 130 ? -9.247 8.575 -10.310 1.00 84.06 130 ARG A CA 1
ATOM 1100 C C . ARG A 1 130 ? -8.764 7.152 -10.576 1.00 84.06 130 ARG A C 1
ATOM 1102 O O . ARG A 1 130 ? -7.680 7.010 -11.135 1.00 84.06 130 ARG A O 1
ATOM 1109 N N . ARG A 1 131 ? -9.562 6.132 -10.236 1.00 88.88 131 ARG A N 1
ATOM 1110 C CA . ARG A 1 131 ? -9.257 4.723 -10.545 1.00 88.88 131 ARG A CA 1
ATOM 1111 C C . ARG A 1 131 ? -9.161 4.502 -12.052 1.00 88.88 131 ARG A C 1
ATOM 1113 O O . ARG A 1 131 ? -8.162 3.978 -12.528 1.00 88.88 131 ARG A O 1
ATOM 1120 N N . PHE A 1 132 ? -10.163 4.970 -12.798 1.00 91.69 132 PHE A N 1
ATOM 1121 C CA . PHE A 1 132 ? -10.178 4.868 -14.258 1.00 91.69 132 PHE A CA 1
ATOM 1122 C C . PHE A 1 132 ? -8.979 5.584 -14.897 1.00 91.69 132 PHE A C 1
ATOM 1124 O O . PHE A 1 132 ? -8.276 4.996 -15.713 1.00 91.69 132 PHE A O 1
ATOM 1131 N N . THR A 1 133 ? -8.712 6.829 -14.481 1.00 93.25 133 THR A N 1
ATOM 1132 C CA . THR A 1 133 ? -7.595 7.620 -15.022 1.00 93.25 133 THR A CA 1
ATOM 1133 C C . THR A 1 133 ? -6.250 6.953 -14.729 1.00 93.25 133 THR A C 1
ATOM 1135 O O . THR A 1 133 ? -5.360 6.990 -15.569 1.00 93.25 133 THR A O 1
ATOM 1138 N N . LEU A 1 134 ? -6.086 6.344 -13.548 1.00 95.38 134 LEU A N 1
ATOM 1139 C CA . LEU A 1 134 ? -4.859 5.636 -13.191 1.00 95.38 134 LEU A CA 1
ATOM 1140 C C . LEU A 1 134 ? -4.689 4.346 -14.004 1.00 95.38 134 LEU A C 1
ATOM 1142 O O . LEU A 1 134 ? -3.596 4.087 -14.499 1.00 95.38 134 LEU A O 1
ATOM 1146 N N . TRP A 1 135 ? -5.757 3.560 -14.165 1.00 96.19 135 TRP A N 1
ATOM 1147 C CA . TRP A 1 135 ? -5.713 2.301 -14.911 1.00 96.19 135 TRP A CA 1
ATOM 1148 C C . TRP A 1 135 ? -5.264 2.506 -16.356 1.00 96.19 135 TRP A C 1
ATOM 1150 O O . TRP A 1 135 ? -4.356 1.826 -16.815 1.00 96.19 135 TRP A O 1
ATOM 1160 N N . TRP A 1 136 ? -5.832 3.502 -17.033 1.00 96.44 136 TRP A N 1
ATOM 1161 C CA . TRP A 1 136 ? -5.495 3.852 -18.415 1.00 96.44 136 TRP A CA 1
ATOM 1162 C C . TRP A 1 136 ? -4.366 4.884 -18.522 1.00 96.44 136 TRP A C 1
ATOM 1164 O O . TRP A 1 136 ? -4.166 5.476 -19.582 1.00 96.44 136 TRP A O 1
ATOM 1174 N N . SER A 1 137 ? -3.635 5.142 -17.433 1.00 95.50 137 SER A N 1
ATOM 1175 C CA . SER A 1 137 ? -2.645 6.221 -17.395 1.00 95.50 137 SER A CA 1
ATOM 1176 C C . SER A 1 137 ? -1.531 6.113 -18.438 1.00 95.50 137 SER A C 1
ATOM 1178 O O . SER A 1 137 ? -1.194 7.173 -18.968 1.00 95.50 137 SER A O 1
ATOM 1180 N N . PRO A 1 138 ? -1.016 4.924 -18.823 1.00 95.06 138 PRO A N 1
ATOM 1181 C CA . PRO A 1 138 ? 0.006 4.844 -19.869 1.00 95.06 138 PRO A CA 1
ATOM 1182 C C . PRO A 1 138 ? -0.492 5.308 -21.243 1.00 95.06 138 PRO A C 1
ATOM 1184 O O . PRO A 1 138 ? 0.281 5.843 -22.031 1.00 95.06 138 PRO A O 1
ATOM 1187 N N . THR A 1 139 ? -1.790 5.155 -21.523 1.00 94.12 139 THR A N 1
ATOM 1188 C CA . THR A 1 139 ? -2.400 5.619 -22.780 1.00 94.12 139 THR A CA 1
ATOM 1189 C C . THR A 1 139 ? -2.900 7.058 -22.685 1.00 94.12 139 THR A C 1
ATOM 1191 O O . THR A 1 139 ? -2.822 7.800 -23.660 1.00 94.12 139 THR A O 1
ATOM 1194 N N . ILE A 1 140 ? -3.414 7.477 -21.524 1.00 92.62 140 ILE A N 1
ATOM 1195 C CA . ILE A 1 140 ? -3.909 8.845 -21.323 1.00 92.62 140 ILE A CA 1
ATOM 1196 C C . ILE A 1 140 ? -2.734 9.832 -21.272 1.00 92.62 140 ILE A C 1
ATOM 1198 O O . ILE A 1 140 ? -2.779 10.868 -21.922 1.00 92.62 140 ILE A O 1
ATOM 1202 N N . ASN A 1 141 ? -1.683 9.545 -20.504 1.00 91.25 141 ASN A N 1
ATOM 1203 C CA . ASN A 1 141 ? -0.535 10.436 -20.333 1.00 91.25 141 ASN A CA 1
ATOM 1204 C C . ASN A 1 141 ? 0.612 10.043 -21.268 1.00 91.25 141 ASN A C 1
ATOM 1206 O O . ASN A 1 141 ? 1.655 9.602 -20.797 1.00 91.25 141 ASN A O 1
ATOM 1210 N N . ARG A 1 142 ? 0.406 10.204 -22.578 1.00 85.38 142 ARG A N 1
ATOM 1211 C CA . ARG A 1 142 ? 1.405 9.859 -23.598 1.00 85.38 142 ARG A CA 1
ATOM 1212 C C . ARG A 1 142 ? 1.852 11.056 -24.423 1.00 85.38 142 ARG A C 1
ATOM 1214 O O . ARG A 1 142 ? 1.052 11.962 -24.692 1.00 85.38 142 ARG A O 1
ATOM 1221 N N . ALA A 1 143 ? 3.112 11.029 -24.848 1.00 73.69 143 ALA A N 1
ATOM 1222 C CA . ALA A 1 143 ? 3.734 12.108 -25.612 1.00 73.69 143 ALA A CA 1
ATOM 1223 C C . ALA A 1 143 ? 2.999 12.420 -26.927 1.00 73.69 143 ALA A C 1
ATOM 1225 O O . ALA A 1 143 ? 2.844 13.589 -27.274 1.00 73.69 143 ALA A O 1
ATOM 1226 N N . ASN A 1 144 ? 2.483 11.401 -27.624 1.00 75.88 144 ASN A N 1
ATOM 1227 C CA . ASN A 1 144 ? 1.873 11.579 -28.946 1.00 75.88 144 ASN A CA 1
ATOM 1228 C C . ASN A 1 144 ? 0.421 12.094 -28.925 1.00 75.88 144 ASN A C 1
ATOM 1230 O O . ASN A 1 144 ? -0.125 12.407 -29.980 1.00 75.88 144 ASN A O 1
ATOM 1234 N N . VAL A 1 145 ? -0.232 12.170 -27.757 1.00 69.56 145 VAL A N 1
ATOM 1235 C CA . VAL A 1 145 ? -1.645 12.597 -27.644 1.00 69.56 145 VAL A CA 1
ATOM 1236 C C . VAL A 1 145 ? -1.785 14.058 -27.224 1.00 69.56 145 VAL A C 1
ATOM 1238 O O . VAL A 1 145 ? -2.703 14.741 -27.678 1.00 69.56 145 VAL A O 1
ATOM 1241 N N . TYR A 1 146 ? -0.888 14.559 -26.376 1.00 71.81 146 TYR A N 1
ATOM 1242 C CA . TYR A 1 146 ? -0.932 15.942 -25.907 1.00 71.81 146 TYR A CA 1
ATOM 1243 C C . TYR A 1 146 ? 0.204 16.762 -26.513 1.00 71.81 146 TYR A C 1
ATOM 1245 O O . TYR A 1 146 ? 1.370 16.574 -26.180 1.00 71.81 146 TYR A O 1
ATOM 1253 N N . VAL A 1 147 ? -0.153 17.744 -27.344 1.00 62.34 147 VAL A N 1
ATOM 1254 C CA . VAL A 1 147 ? 0.771 18.806 -27.758 1.00 62.34 147 VAL A CA 1
ATOM 1255 C C . VAL A 1 147 ? 0.857 19.816 -26.612 1.00 62.34 147 VAL A C 1
ATOM 1257 O O . VAL A 1 147 ? -0.059 20.611 -26.400 1.00 62.34 147 VAL A O 1
ATOM 1260 N N . GLY A 1 148 ? 1.926 19.758 -25.818 1.00 65.62 148 GLY A N 1
ATOM 1261 C CA . GLY A 1 148 ? 2.080 20.624 -24.652 1.00 65.62 148 GLY A CA 1
ATOM 1262 C C . GLY A 1 148 ? 3.450 20.544 -23.989 1.00 65.62 148 GLY A C 1
ATOM 1263 O O . GLY A 1 148 ? 4.288 19.713 -24.328 1.00 65.62 148 GLY A O 1
ATOM 1264 N N . PHE A 1 149 ? 3.674 21.434 -23.021 1.00 73.25 149 PHE A N 1
ATOM 1265 C CA . PHE A 1 149 ? 4.890 21.436 -22.214 1.00 73.25 149 PHE A CA 1
ATOM 1266 C C . PHE A 1 149 ? 4.892 20.248 -21.251 1.00 73.25 149 PHE A C 1
ATOM 1268 O O . PHE A 1 149 ? 4.020 20.132 -20.387 1.00 73.25 149 PHE A O 1
ATOM 1275 N N . GLN A 1 150 ? 5.902 19.395 -21.394 1.00 84.44 150 GLN A N 1
ATOM 1276 C CA . GLN A 1 150 ? 6.162 18.275 -20.504 1.00 84.44 150 GLN A CA 1
ATOM 1277 C C . GLN A 1 150 ? 6.595 18.800 -19.128 1.00 84.44 150 GLN A C 1
ATOM 1279 O O . GLN A 1 150 ? 7.545 19.573 -19.019 1.00 84.44 150 GLN A O 1
ATOM 1284 N N . VAL A 1 151 ? 5.897 18.388 -18.068 1.00 89.19 151 VAL A N 1
ATOM 1285 C CA . VAL A 1 151 ? 6.205 18.804 -16.691 1.00 89.19 151 VAL A CA 1
ATOM 1286 C C . VAL A 1 151 ? 6.599 17.593 -15.866 1.00 89.19 151 VAL A C 1
ATOM 1288 O O . VAL A 1 151 ? 5.841 16.629 -15.773 1.00 89.19 151 VAL A O 1
ATOM 1291 N N . GLN A 1 152 ? 7.766 17.654 -15.233 1.00 93.25 152 GLN A N 1
ATOM 1292 C CA . GLN A 1 152 ? 8.201 16.633 -14.289 1.00 93.25 152 GLN A CA 1
ATOM 1293 C C . GLN A 1 152 ? 7.440 16.758 -12.963 1.00 93.25 152 GLN A C 1
ATOM 1295 O O . GLN A 1 152 ? 7.231 17.859 -12.450 1.00 93.25 152 GLN A O 1
ATOM 1300 N N . LEU A 1 153 ? 7.014 15.630 -12.401 1.00 93.06 153 LEU A N 1
ATOM 1301 C CA . LEU A 1 153 ? 6.353 15.578 -11.105 1.00 93.06 153 LEU A CA 1
ATOM 1302 C C . LEU A 1 153 ? 7.383 15.604 -9.964 1.00 93.06 153 LEU A C 1
ATOM 1304 O O . LEU A 1 153 ? 8.363 14.858 -9.986 1.00 93.06 153 LEU A O 1
ATOM 1308 N N . ASP A 1 154 ? 7.128 16.429 -8.946 1.00 90.56 154 ASP A N 1
ATOM 1309 C CA . ASP A 1 154 ? 8.031 16.637 -7.809 1.00 90.56 154 ASP A CA 1
ATOM 1310 C C . ASP A 1 154 ? 8.532 15.320 -7.192 1.00 90.56 154 ASP A C 1
ATOM 1312 O O . ASP A 1 154 ? 7.741 14.434 -6.862 1.00 90.56 154 ASP A O 1
ATOM 1316 N N . LEU A 1 155 ? 9.854 15.228 -6.991 1.00 93.31 155 LEU A N 1
ATOM 1317 C CA . LEU A 1 155 ? 10.556 14.091 -6.370 1.00 93.31 155 LEU A CA 1
ATOM 1318 C C . LEU A 1 155 ? 10.418 12.747 -7.110 1.00 93.31 155 LEU A C 1
ATOM 1320 O O . LEU A 1 155 ? 10.679 11.695 -6.525 1.00 93.31 155 LEU A O 1
ATOM 1324 N N . THR A 1 156 ? 10.012 12.762 -8.379 1.00 95.62 156 THR A N 1
ATOM 1325 C CA . THR A 1 156 ? 9.876 11.557 -9.207 1.00 95.62 156 THR A CA 1
ATOM 1326 C C . THR A 1 156 ? 10.420 11.795 -10.608 1.00 95.62 156 THR A C 1
ATOM 1328 O O . THR A 1 156 ? 10.503 12.933 -11.062 1.00 95.62 156 THR A O 1
ATOM 1331 N N . GLY A 1 157 ? 10.750 10.724 -11.324 1.00 93.81 157 GLY A N 1
ATOM 1332 C CA . GLY A 1 157 ? 11.118 10.776 -12.739 1.00 93.81 157 GLY A CA 1
ATOM 1333 C C . GLY A 1 157 ? 9.935 10.802 -13.707 1.00 93.81 157 GLY A C 1
ATOM 1334 O O . GLY A 1 157 ? 10.114 10.540 -14.891 1.00 93.81 157 GLY A O 1
ATOM 1335 N N . ILE A 1 158 ? 8.721 11.041 -13.207 1.00 95.56 158 ILE A N 1
ATOM 1336 C CA . ILE A 1 158 ? 7.499 10.969 -14.004 1.00 95.56 158 ILE A CA 1
ATOM 1337 C C . ILE A 1 158 ? 7.285 12.288 -14.726 1.00 95.56 158 ILE A C 1
ATOM 1339 O O . ILE A 1 158 ? 7.269 13.352 -14.104 1.00 95.56 158 ILE A O 1
ATOM 1343 N N . PHE A 1 159 ? 7.007 12.202 -16.020 1.00 93.31 159 PHE A N 1
ATOM 1344 C CA . PHE A 1 159 ? 6.616 13.344 -16.823 1.00 93.31 159 PHE A CA 1
ATOM 1345 C C . PHE A 1 159 ? 5.122 13.328 -17.142 1.00 93.31 159 PHE A C 1
ATOM 1347 O O . PHE A 1 159 ? 4.551 12.316 -17.538 1.00 93.31 159 PHE A O 1
ATOM 1354 N N . MET A 1 160 ? 4.484 14.480 -16.964 1.00 91.81 160 MET A N 1
ATOM 1355 C CA . MET A 1 160 ? 3.092 14.727 -17.313 1.00 91.81 160 MET A CA 1
ATOM 1356 C C . MET A 1 160 ? 3.047 15.517 -18.623 1.00 91.81 160 MET A C 1
ATOM 1358 O O . MET A 1 160 ? 3.559 16.637 -18.677 1.00 91.81 160 MET A O 1
ATOM 1362 N N . HIS A 1 161 ? 2.415 14.958 -19.654 1.00 87.81 161 HIS A N 1
ATOM 1363 C CA . HIS A 1 161 ? 2.279 15.592 -20.976 1.00 87.81 161 HIS A CA 1
ATOM 1364 C C . HIS A 1 161 ? 1.090 16.564 -21.055 1.00 87.81 161 HIS A C 1
ATOM 1366 O O . HIS A 1 161 ? 1.023 17.416 -21.935 1.00 87.81 161 HIS A O 1
ATOM 1372 N N . GLY A 1 162 ? 0.163 16.482 -20.097 1.00 85.56 162 GLY A N 1
ATOM 1373 C CA . GLY A 1 162 ? -0.994 17.365 -19.997 1.00 85.56 162 GLY A CA 1
ATOM 1374 C C . GLY A 1 162 ? -1.417 17.622 -18.552 1.00 85.56 162 GLY A C 1
ATOM 1375 O O . GLY A 1 162 ? -1.030 16.921 -17.612 1.00 85.56 162 GLY A O 1
ATOM 1376 N N . LYS A 1 163 ? -2.258 18.642 -18.349 1.00 86.88 163 LYS A N 1
ATOM 1377 C CA . LYS A 1 163 ? -2.837 18.945 -17.031 1.00 86.88 163 LYS A CA 1
ATOM 1378 C C . LYS A 1 163 ? -3.995 17.991 -16.741 1.00 86.88 163 LYS A C 1
ATOM 1380 O O . LYS A 1 163 ? -5.145 18.313 -17.013 1.00 86.88 163 LYS A O 1
ATOM 1385 N N . ILE A 1 164 ? -3.683 16.840 -16.144 1.00 88.81 164 ILE A N 1
ATOM 1386 C CA . ILE A 1 164 ? -4.665 15.835 -15.708 1.00 88.81 164 ILE A CA 1
ATOM 1387 C C . ILE A 1 164 ? -4.635 15.749 -14.169 1.00 88.81 164 ILE A C 1
ATOM 1389 O O . ILE A 1 164 ? -3.849 14.982 -13.603 1.00 88.81 164 ILE A O 1
ATOM 1393 N N . PRO A 1 165 ? -5.451 16.547 -13.447 1.00 88.25 165 PRO A N 1
ATOM 1394 C CA . PRO A 1 165 ? -5.355 16.654 -11.989 1.00 88.25 165 PRO A CA 1
ATOM 1395 C C . PRO A 1 165 ? -5.621 15.335 -11.260 1.00 88.25 165 PRO A C 1
ATOM 1397 O O . PRO A 1 165 ? -4.942 15.024 -10.284 1.00 88.25 165 PRO A O 1
ATOM 1400 N N . THR A 1 166 ? -6.575 14.534 -11.740 1.00 88.75 166 THR A N 1
ATOM 1401 C CA . THR A 1 166 ? -6.924 13.235 -11.144 1.00 88.75 166 THR A CA 1
ATOM 1402 C C . THR A 1 166 ? -5.752 12.258 -11.181 1.00 88.75 166 THR A C 1
ATOM 1404 O O . THR A 1 166 ? -5.490 11.595 -10.175 1.00 88.75 166 THR A O 1
ATOM 1407 N N . LEU A 1 167 ? -5.016 12.223 -12.298 1.00 92.19 167 LEU A N 1
ATOM 1408 C CA . LEU A 1 167 ? -3.812 11.412 -12.460 1.00 92.19 167 LEU A CA 1
ATOM 1409 C C . LEU A 1 167 ? -2.678 11.917 -11.571 1.00 92.19 167 LEU A C 1
ATOM 1411 O O . LEU A 1 167 ? -2.102 11.132 -10.820 1.00 92.19 167 LEU A O 1
ATOM 1415 N N . LYS A 1 168 ? -2.420 13.234 -11.583 1.00 92.94 168 LYS A N 1
ATOM 1416 C CA . LYS A 1 168 ? -1.393 13.859 -10.737 1.00 92.94 168 LYS A CA 1
ATOM 1417 C C . LYS A 1 168 ? -1.584 13.487 -9.264 1.00 92.94 168 LYS A C 1
ATOM 1419 O O . LYS A 1 168 ? -0.629 13.095 -8.602 1.00 92.94 168 LYS A O 1
ATOM 1424 N N . ILE A 1 169 ? -2.816 13.556 -8.752 1.00 90.94 169 ILE A N 1
ATOM 1425 C CA . ILE A 1 169 ? -3.116 13.183 -7.360 1.00 90.94 169 ILE A CA 1
ATOM 1426 C C . ILE A 1 169 ? -2.812 11.698 -7.113 1.00 90.94 169 ILE A C 1
ATOM 1428 O O . ILE A 1 169 ? -2.239 11.364 -6.078 1.00 90.94 169 ILE A O 1
ATOM 1432 N N . SER A 1 170 ? -3.187 10.804 -8.032 1.00 93.44 170 SER A N 1
ATOM 1433 C CA . SER A 1 170 ? -2.930 9.365 -7.884 1.00 93.44 170 SER A CA 1
ATOM 1434 C C . SER A 1 170 ? -1.437 9.030 -7.893 1.00 93.44 170 SER A C 1
ATOM 1436 O O . SER A 1 170 ? -0.989 8.304 -7.010 1.00 93.44 170 SER A O 1
ATOM 1438 N N . LEU A 1 171 ? -0.650 9.621 -8.794 1.00 95.44 171 LEU A N 1
ATOM 1439 C CA . LEU A 1 171 ? 0.797 9.391 -8.862 1.00 95.44 171 LEU A CA 1
ATOM 1440 C C . LEU A 1 171 ? 1.530 9.950 -7.633 1.00 95.44 171 LEU A C 1
ATOM 1442 O O . LEU A 1 171 ? 2.358 9.252 -7.052 1.00 95.44 171 LEU A O 1
ATOM 1446 N N . ILE A 1 172 ? 1.153 11.140 -7.144 1.00 94.31 172 ILE A N 1
ATOM 1447 C CA . ILE A 1 172 ? 1.683 11.680 -5.876 1.00 94.31 172 ILE A CA 1
ATOM 1448 C C . ILE A 1 172 ? 1.357 10.747 -4.702 1.00 94.31 172 ILE A C 1
ATOM 1450 O O . ILE A 1 172 ? 2.182 10.554 -3.811 1.00 94.31 172 ILE A O 1
ATOM 1454 N N . GLN A 1 173 ? 0.156 10.161 -4.671 1.00 91.38 173 GLN A N 1
ATOM 1455 C CA . GLN A 1 173 ? -0.225 9.230 -3.607 1.00 91.38 173 GLN A CA 1
ATOM 1456 C C . GLN A 1 173 ? 0.566 7.920 -3.656 1.00 91.38 173 GLN A C 1
ATOM 1458 O O . GLN A 1 173 ? 0.916 7.413 -2.591 1.00 91.38 173 GLN A O 1
ATOM 1463 N N . ILE A 1 174 ? 0.872 7.402 -4.848 1.00 95.69 174 ILE A N 1
ATOM 1464 C CA . ILE A 1 174 ? 1.697 6.200 -5.028 1.00 95.69 174 ILE A CA 1
ATOM 1465 C C . ILE A 1 174 ? 3.136 6.477 -4.574 1.00 95.69 174 ILE A C 1
ATOM 1467 O O . ILE A 1 174 ? 3.666 5.762 -3.723 1.00 95.69 174 ILE A O 1
ATOM 1471 N N . PHE A 1 175 ? 3.740 7.569 -5.045 1.00 96.06 175 PHE A N 1
ATOM 1472 C CA . PHE A 1 175 ? 5.147 7.891 -4.781 1.00 96.06 175 PHE A CA 1
ATOM 1473 C C . PHE A 1 175 ? 5.400 8.707 -3.502 1.00 96.06 175 PHE A C 1
ATOM 1475 O O . PHE A 1 175 ? 6.505 9.203 -3.272 1.00 96.06 175 PHE A O 1
ATOM 1482 N N . ARG A 1 176 ? 4.398 8.825 -2.623 1.00 92.31 176 ARG A N 1
ATOM 1483 C CA . ARG A 1 176 ? 4.519 9.542 -1.344 1.00 92.31 176 ARG A CA 1
ATOM 1484 C C . ARG A 1 176 ? 5.627 8.974 -0.454 1.00 92.31 176 ARG A C 1
ATOM 1486 O O . ARG A 1 176 ? 5.945 7.785 -0.527 1.00 92.31 176 ARG A O 1
ATOM 1493 N N . ALA A 1 177 ? 6.110 9.805 0.470 1.00 89.81 177 ALA A N 1
ATOM 1494 C CA . ALA A 1 177 ? 7.176 9.460 1.413 1.00 89.81 177 ALA A CA 1
ATOM 1495 C C . ALA A 1 177 ? 8.473 9.020 0.710 1.00 89.81 177 ALA A C 1
ATOM 1497 O O . ALA A 1 177 ? 9.110 8.052 1.122 1.00 89.81 177 ALA A O 1
ATOM 1498 N N . HIS A 1 178 ? 8.844 9.760 -0.344 1.00 93.94 178 HIS A N 1
ATOM 1499 C CA . HIS A 1 178 ? 10.117 9.611 -1.053 1.00 93.94 178 HIS A CA 1
ATOM 1500 C C . HIS A 1 178 ? 10.318 8.226 -1.688 1.00 93.94 178 HIS A C 1
ATOM 1502 O O . HIS A 1 178 ? 11.443 7.744 -1.784 1.00 93.94 178 HIS A O 1
ATOM 1508 N N . LEU A 1 179 ? 9.234 7.571 -2.130 1.00 94.94 179 LEU A N 1
ATOM 1509 C CA . LEU A 1 179 ? 9.302 6.188 -2.613 1.00 94.94 179 LEU A CA 1
ATOM 1510 C C . LEU A 1 179 ? 10.247 6.029 -3.814 1.00 94.94 179 LEU A C 1
ATOM 1512 O O . LEU A 1 179 ? 10.958 5.039 -3.883 1.00 94.94 179 LEU A O 1
ATOM 1516 N N . TRP A 1 180 ? 10.309 7.010 -4.720 1.00 96.38 180 TRP A N 1
ATOM 1517 C CA . TRP A 1 180 ? 11.222 6.969 -5.870 1.00 96.38 180 TRP A CA 1
ATOM 1518 C C . TRP A 1 180 ? 12.694 6.872 -5.445 1.00 96.38 180 TRP A C 1
ATOM 1520 O O . TRP A 1 180 ? 13.428 6.008 -5.914 1.00 96.38 180 TRP A O 1
ATOM 1530 N N . GLN A 1 181 ? 13.105 7.731 -4.507 1.00 94.31 181 GLN A N 1
ATOM 1531 C CA . GLN A 1 181 ? 14.458 7.730 -3.945 1.00 94.31 181 GLN A CA 1
ATOM 1532 C C . GLN A 1 181 ? 14.747 6.416 -3.216 1.00 94.31 181 GLN A C 1
ATOM 1534 O O . GLN A 1 181 ? 15.818 5.850 -3.384 1.00 94.31 181 GLN A O 1
ATOM 1539 N N . LYS A 1 182 ? 13.771 5.909 -2.456 1.00 94.06 182 LYS A N 1
ATOM 1540 C CA . LYS A 1 182 ? 13.890 4.645 -1.721 1.00 94.06 182 LYS A CA 1
ATOM 1541 C C . LYS A 1 182 ? 14.015 3.429 -2.636 1.00 94.06 182 LYS A C 1
ATOM 1543 O O . LYS A 1 182 ? 14.771 2.527 -2.311 1.00 94.06 182 LYS A O 1
ATOM 1548 N N . ILE A 1 183 ? 13.307 3.402 -3.768 1.00 96.12 183 ILE A N 1
ATOM 1549 C CA . ILE A 1 183 ? 13.458 2.335 -4.769 1.00 96.12 183 ILE A CA 1
ATOM 1550 C C . ILE A 1 183 ? 14.869 2.361 -5.349 1.00 96.12 183 ILE A C 1
ATOM 1552 O O . ILE A 1 183 ? 15.513 1.322 -5.403 1.00 96.12 183 ILE A O 1
ATOM 1556 N N . HIS A 1 184 ? 15.352 3.539 -5.756 1.00 96.62 184 HIS A N 1
ATOM 1557 C CA . HIS A 1 184 ? 16.693 3.680 -6.329 1.00 96.62 184 HIS A CA 1
ATOM 1558 C C . HIS A 1 184 ? 17.764 3.224 -5.333 1.00 96.62 184 HIS A C 1
ATOM 1560 O O . HIS A 1 184 ? 18.535 2.321 -5.638 1.00 96.62 184 HIS A O 1
ATOM 1566 N N . GLU A 1 185 ? 17.722 3.759 -4.113 1.00 94.31 185 GLU A N 1
ATOM 1567 C CA . GLU A 1 185 ? 18.645 3.412 -3.029 1.00 94.31 185 GLU A CA 1
ATOM 1568 C C . GLU A 1 185 ? 18.607 1.917 -2.684 1.00 94.31 185 GLU A C 1
ATOM 1570 O O . GLU A 1 185 ? 19.654 1.294 -2.530 1.00 94.31 185 GLU A O 1
ATOM 1575 N N . SER A 1 186 ? 17.410 1.327 -2.599 1.00 94.81 186 SER A N 1
ATOM 1576 C CA . SER A 1 186 ? 17.233 -0.089 -2.262 1.00 94.81 186 SER A CA 1
ATOM 1577 C C . SER A 1 186 ? 17.788 -1.013 -3.346 1.00 94.81 186 SER A C 1
ATOM 1579 O O . SER A 1 186 ? 18.465 -1.979 -3.016 1.00 94.81 186 SER A O 1
ATOM 1581 N N . VAL A 1 187 ? 17.576 -0.700 -4.629 1.00 96.31 187 VAL A N 1
ATOM 1582 C CA . VAL A 1 187 ? 18.152 -1.481 -5.737 1.00 96.31 187 VAL A CA 1
ATOM 1583 C C . VAL A 1 187 ? 19.677 -1.360 -5.764 1.00 96.31 187 VAL A C 1
ATOM 1585 O O . VAL A 1 187 ? 20.359 -2.362 -5.960 1.00 96.31 187 VAL A O 1
ATOM 1588 N N . VAL A 1 188 ? 20.222 -0.158 -5.547 1.00 96.56 188 VAL A N 1
ATOM 1589 C CA . VAL A 1 188 ? 21.677 0.057 -5.475 1.00 96.56 188 VAL A CA 1
ATOM 1590 C C . VAL A 1 188 ? 22.285 -0.746 -4.322 1.00 96.56 188 VAL A C 1
ATOM 1592 O O . VAL A 1 188 ? 23.295 -1.413 -4.519 1.00 96.56 188 VAL A O 1
ATOM 1595 N N . MET A 1 189 ? 21.658 -0.733 -3.141 1.00 94.69 189 MET A N 1
ATOM 1596 C CA . MET A 1 189 ? 22.119 -1.522 -1.993 1.00 94.69 189 MET A CA 1
ATOM 1597 C C . MET A 1 189 ? 22.075 -3.031 -2.259 1.00 94.69 189 MET A C 1
ATOM 1599 O O . MET A 1 189 ? 23.047 -3.718 -1.954 1.00 94.69 189 MET A O 1
ATOM 1603 N N . ASP A 1 190 ? 20.989 -3.543 -2.846 1.00 95.25 190 ASP A N 1
ATOM 1604 C CA . ASP A 1 190 ? 20.872 -4.968 -3.177 1.00 95.25 190 ASP A CA 1
ATOM 1605 C C . ASP A 1 190 ? 21.947 -5.391 -4.192 1.00 95.25 190 ASP A C 1
ATOM 1607 O O . ASP A 1 190 ? 22.541 -6.459 -4.056 1.00 95.25 190 ASP A O 1
ATOM 1611 N N . LEU A 1 191 ? 22.243 -4.545 -5.187 1.00 96.56 191 LEU A N 1
ATOM 1612 C CA . LEU A 1 191 ? 23.327 -4.794 -6.140 1.00 96.56 191 LEU A CA 1
ATOM 1613 C C . LEU A 1 191 ? 24.699 -4.796 -5.456 1.00 96.56 191 LEU A C 1
ATOM 1615 O O . LEU A 1 191 ? 25.478 -5.706 -5.724 1.00 96.56 191 LEU A O 1
ATOM 1619 N N . CYS A 1 192 ? 24.987 -3.848 -4.554 1.00 96.00 192 CYS A N 1
ATOM 1620 C CA . CYS A 1 192 ? 26.229 -3.868 -3.772 1.00 96.00 192 CYS A CA 1
ATOM 1621 C C . CYS A 1 192 ? 26.395 -5.195 -3.022 1.00 96.00 192 CYS A C 1
ATOM 1623 O O . CYS A 1 192 ? 27.432 -5.831 -3.152 1.00 96.00 192 CYS A O 1
ATOM 1625 N N . GLN A 1 193 ? 25.350 -5.654 -2.322 1.00 94.12 193 GLN A N 1
ATOM 1626 C CA . GLN A 1 193 ? 25.387 -6.917 -1.576 1.00 94.12 193 GLN A CA 1
ATOM 1627 C C . GLN A 1 193 ? 25.627 -8.134 -2.473 1.00 94.12 193 GLN A C 1
ATOM 1629 O O . GLN A 1 193 ? 26.275 -9.088 -2.051 1.00 94.12 193 GLN A O 1
ATOM 1634 N N . VAL A 1 194 ? 25.096 -8.121 -3.700 1.00 96.19 194 VAL A N 1
ATOM 1635 C CA . VAL A 1 194 ? 25.361 -9.181 -4.680 1.00 96.19 194 VAL A CA 1
ATOM 1636 C C . VAL A 1 194 ? 26.829 -9.171 -5.109 1.00 96.19 194 VAL A C 1
ATOM 1638 O O . VAL A 1 194 ? 27.441 -10.232 -5.157 1.00 96.19 194 VAL A O 1
ATOM 1641 N N . PHE A 1 195 ? 27.413 -8.003 -5.385 1.00 95.94 195 PHE A N 1
ATOM 1642 C CA . PHE A 1 195 ? 28.834 -7.915 -5.740 1.00 95.94 195 PHE A CA 1
ATOM 1643 C C . PHE A 1 195 ? 29.763 -8.250 -4.565 1.00 95.94 195 PHE A C 1
ATOM 1645 O O . PHE A 1 195 ? 30.780 -8.901 -4.782 1.00 95.94 195 PHE A O 1
ATOM 1652 N N . ASP A 1 196 ? 29.395 -7.890 -3.333 1.00 93.81 196 ASP A N 1
ATOM 1653 C CA . ASP A 1 196 ? 30.145 -8.245 -2.118 1.00 93.81 196 ASP A CA 1
ATOM 1654 C C . ASP A 1 196 ? 30.213 -9.765 -1.884 1.00 93.81 196 ASP A C 1
ATOM 1656 O O . ASP A 1 196 ? 31.151 -10.259 -1.261 1.00 93.81 196 ASP A O 1
ATOM 1660 N N . GLN A 1 197 ? 29.233 -10.528 -2.378 1.00 94.00 197 GLN A N 1
ATOM 1661 C CA . GLN A 1 197 ? 29.232 -11.994 -2.288 1.00 94.00 197 GLN A CA 1
ATOM 1662 C C . GLN A 1 197 ? 30.103 -12.666 -3.357 1.00 94.00 197 GLN A C 1
ATOM 1664 O O . GLN A 1 197 ? 30.468 -13.827 -3.193 1.00 94.00 197 GLN A O 1
ATOM 1669 N N . GLU A 1 198 ? 30.455 -11.949 -4.425 1.00 94.50 198 GLU A N 1
ATOM 1670 C CA . GLU A 1 198 ? 31.136 -12.482 -5.613 1.00 94.50 198 GLU A CA 1
ATOM 1671 C C . GLU A 1 198 ? 32.525 -11.851 -5.824 1.00 94.50 198 GLU A C 1
ATOM 1673 O O . GLU A 1 198 ? 33.039 -11.826 -6.944 1.00 94.50 198 GLU A O 1
ATOM 1678 N N . LEU A 1 199 ? 33.149 -11.337 -4.753 1.00 92.94 199 LEU A N 1
ATOM 1679 C CA . LEU A 1 199 ? 34.453 -10.661 -4.814 1.00 92.94 199 LEU A CA 1
ATOM 1680 C C . LEU A 1 199 ? 35.545 -11.556 -5.415 1.00 92.94 199 LEU A C 1
ATOM 1682 O O . LEU A 1 199 ? 36.206 -11.167 -6.379 1.00 92.94 199 LEU A O 1
ATOM 1686 N N . ASP A 1 200 ? 35.688 -12.773 -4.884 1.00 91.62 200 ASP A N 1
ATOM 1687 C CA . ASP A 1 200 ? 36.732 -13.715 -5.300 1.00 91.62 200 ASP A CA 1
ATOM 1688 C C . ASP A 1 200 ? 36.502 -14.231 -6.728 1.00 91.62 200 ASP A C 1
ATOM 1690 O O . ASP A 1 200 ? 37.438 -14.332 -7.519 1.00 91.62 200 ASP A O 1
ATOM 1694 N N . ALA A 1 201 ? 35.249 -14.541 -7.076 1.00 93.56 201 ALA A N 1
ATOM 1695 C CA . ALA A 1 201 ? 34.894 -15.115 -8.373 1.00 93.56 201 ALA A CA 1
ATOM 1696 C C . ALA A 1 201 ? 35.079 -14.125 -9.533 1.00 93.56 201 ALA A C 1
ATOM 1698 O O . ALA A 1 201 ? 35.356 -14.538 -10.661 1.00 93.56 201 ALA A O 1
ATOM 1699 N N . LEU A 1 202 ? 34.913 -12.828 -9.262 1.00 93.50 202 LEU A N 1
ATOM 1700 C CA . LEU A 1 202 ? 35.012 -11.756 -10.251 1.00 93.50 202 LEU A CA 1
ATOM 1701 C C . LEU A 1 202 ? 36.320 -10.955 -10.174 1.00 93.50 202 LEU A C 1
ATOM 1703 O O . LEU A 1 202 ? 36.472 -9.993 -10.927 1.00 93.50 202 LEU A O 1
ATOM 1707 N N . GLU A 1 203 ? 37.263 -11.340 -9.309 1.00 93.88 203 GLU A N 1
ATOM 1708 C CA . GLU A 1 203 ? 38.532 -10.626 -9.087 1.00 93.88 203 GLU A CA 1
ATOM 1709 C C . GLU A 1 203 ? 38.320 -9.143 -8.706 1.00 93.88 203 GLU A C 1
ATOM 1711 O O . GLU A 1 203 ? 38.979 -8.234 -9.229 1.00 93.88 203 GLU A O 1
ATOM 1716 N N . ILE A 1 204 ? 37.354 -8.887 -7.818 1.00 94.56 204 ILE A N 1
ATOM 1717 C CA . ILE A 1 204 ? 37.040 -7.554 -7.293 1.00 94.56 204 ILE A CA 1
ATOM 1718 C C . ILE A 1 204 ? 37.828 -7.340 -5.995 1.00 94.56 204 ILE A C 1
ATOM 1720 O O . ILE A 1 204 ? 37.696 -8.099 -5.042 1.00 94.56 204 ILE A O 1
ATOM 1724 N N . GLU A 1 205 ? 38.619 -6.269 -5.932 1.00 95.06 205 GLU A N 1
ATOM 1725 C CA . GLU A 1 205 ? 39.315 -5.843 -4.713 1.00 95.06 205 GLU A CA 1
ATOM 1726 C C . GLU A 1 205 ? 38.342 -5.231 -3.701 1.00 95.06 205 GLU A C 1
ATOM 1728 O O . GLU A 1 205 ? 38.378 -5.549 -2.515 1.00 95.06 205 GLU A O 1
ATOM 1733 N N . THR A 1 206 ? 37.480 -4.323 -4.162 1.00 94.94 206 THR A N 1
ATOM 1734 C CA . THR A 1 206 ? 36.495 -3.655 -3.309 1.00 94.94 206 THR A CA 1
ATOM 1735 C C . THR A 1 206 ? 35.301 -3.145 -4.114 1.00 94.94 206 THR A C 1
ATOM 1737 O O . THR A 1 206 ? 35.438 -2.703 -5.262 1.00 94.94 206 THR A O 1
ATOM 1740 N N . VAL A 1 207 ? 34.121 -3.214 -3.493 1.00 96.00 207 VAL A N 1
ATOM 1741 C CA . VAL A 1 207 ? 32.854 -2.671 -3.988 1.00 96.00 207 VAL A CA 1
ATOM 1742 C C . VAL A 1 207 ? 32.562 -1.405 -3.195 1.00 96.00 207 VAL A C 1
ATOM 1744 O O . VAL A 1 207 ? 32.227 -1.443 -2.013 1.00 96.00 207 VAL A O 1
ATOM 1747 N N . GLN A 1 208 ? 32.680 -0.253 -3.844 1.00 95.75 208 GLN A N 1
ATOM 1748 C CA . GLN A 1 208 ? 32.408 1.027 -3.210 1.00 95.75 208 GLN A CA 1
ATOM 1749 C C . GLN A 1 208 ? 31.054 1.562 -3.667 1.00 95.75 208 GLN A C 1
ATOM 1751 O O . GLN A 1 208 ? 30.849 1.870 -4.841 1.00 95.75 208 GLN A O 1
ATOM 1756 N N . LYS A 1 209 ? 30.132 1.742 -2.719 1.00 95.50 209 LYS A N 1
ATOM 1757 C CA . LYS A 1 209 ? 28.929 2.537 -2.955 1.00 95.50 209 LYS A CA 1
ATOM 1758 C C . LYS A 1 209 ? 29.280 4.025 -2.946 1.00 95.50 209 LYS A C 1
ATOM 1760 O O . LYS A 1 209 ? 29.830 4.531 -1.968 1.00 95.50 209 LYS A O 1
ATOM 1765 N N . GLU A 1 210 ? 28.914 4.739 -4.003 1.00 94.25 210 GLU A N 1
ATOM 1766 C CA . GLU A 1 210 ? 29.172 6.171 -4.113 1.00 94.25 210 GLU A CA 1
ATOM 1767 C C . GLU A 1 210 ? 28.187 7.003 -3.282 1.00 94.25 210 GLU A C 1
ATOM 1769 O O . GLU A 1 210 ? 27.003 6.684 -3.137 1.00 94.25 210 GLU A O 1
ATOM 1774 N N . THR A 1 211 ? 28.675 8.123 -2.742 1.00 89.75 211 THR A N 1
ATOM 1775 C CA . THR A 1 211 ? 27.819 9.073 -2.021 1.00 89.75 211 THR A CA 1
ATOM 1776 C C . THR A 1 211 ? 27.089 9.955 -3.027 1.00 89.75 211 THR A C 1
ATOM 1778 O O . THR A 1 211 ? 27.593 10.986 -3.473 1.00 89.75 211 THR A O 1
ATOM 1781 N N . ILE A 1 212 ? 25.883 9.540 -3.399 1.00 86.31 212 ILE A N 1
ATOM 1782 C CA . ILE A 1 212 ? 25.078 10.234 -4.403 1.00 86.31 212 ILE A CA 1
ATOM 1783 C C . ILE A 1 212 ? 24.286 11.403 -3.815 1.00 86.31 212 ILE A C 1
ATOM 1785 O O . ILE A 1 212 ? 23.794 11.379 -2.685 1.00 86.31 212 ILE A O 1
ATOM 1789 N N . HIS A 1 213 ? 24.083 12.440 -4.630 1.00 86.31 213 HIS A N 1
ATOM 1790 C CA . HIS A 1 213 ? 23.171 13.517 -4.268 1.00 86.31 213 HIS A CA 1
ATOM 1791 C C . HIS A 1 213 ? 21.731 12.972 -4.172 1.00 86.31 213 HIS A C 1
ATOM 1793 O O . HIS A 1 213 ? 21.275 12.323 -5.117 1.00 86.31 213 HIS A O 1
ATOM 1799 N N . PRO A 1 214 ? 20.935 13.313 -3.136 1.00 77.94 214 PRO A N 1
ATOM 1800 C CA . PRO A 1 214 ? 19.597 12.735 -2.939 1.00 77.94 214 PRO A CA 1
ATOM 1801 C C . PRO A 1 214 ? 18.637 12.913 -4.124 1.00 77.94 214 PRO A C 1
ATOM 1803 O O . PRO A 1 214 ? 17.677 12.163 -4.291 1.00 77.94 214 PRO A O 1
ATOM 1806 N N . ARG A 1 215 ? 18.870 13.934 -4.956 1.00 89.75 215 ARG A N 1
ATOM 1807 C CA . ARG A 1 215 ? 18.048 14.238 -6.140 1.00 89.75 215 ARG A CA 1
ATOM 1808 C C . ARG A 1 215 ? 18.463 13.489 -7.411 1.00 89.75 215 ARG A C 1
ATOM 1810 O O . ARG A 1 215 ? 17.772 13.629 -8.414 1.00 89.75 215 ARG A O 1
ATOM 1817 N N . LYS A 1 216 ? 19.571 12.735 -7.391 1.00 93.94 216 LYS A N 1
ATOM 1818 C CA . LYS A 1 216 ? 20.106 12.023 -8.563 1.00 93.94 216 LYS A CA 1
ATOM 1819 C C . LYS A 1 216 ? 19.071 11.070 -9.160 1.00 93.94 216 LYS A C 1
ATOM 1821 O O . LYS A 1 216 ? 18.836 11.110 -10.359 1.00 93.94 216 LYS A O 1
ATOM 1826 N N . SER A 1 217 ? 18.388 10.302 -8.313 1.00 92.94 217 SER A N 1
ATOM 1827 C CA . SER A 1 217 ? 17.423 9.273 -8.727 1.00 92.94 217 SER A CA 1
ATOM 1828 C C . SER A 1 217 ? 16.325 9.766 -9.677 1.00 92.94 217 SER A C 1
ATOM 1830 O O . SER A 1 217 ? 15.823 8.983 -10.476 1.00 92.94 217 SER A O 1
ATOM 1832 N N . TYR A 1 218 ? 15.937 11.042 -9.609 1.00 93.69 218 TYR A N 1
ATOM 1833 C CA . TYR A 1 218 ? 14.936 11.647 -10.494 1.00 93.69 218 TYR A CA 1
ATOM 1834 C C . TYR A 1 218 ? 15.502 12.780 -11.364 1.00 93.69 218 TYR A C 1
ATOM 1836 O O . TYR A 1 218 ? 14.746 13.572 -11.925 1.00 93.69 218 TYR A O 1
ATOM 1844 N N . LYS A 1 219 ? 16.825 12.884 -11.498 1.00 93.56 219 LYS A N 1
ATOM 1845 C CA . LYS A 1 219 ? 17.469 13.815 -12.424 1.00 93.56 219 LYS A CA 1
ATOM 1846 C C . LYS A 1 219 ? 17.644 13.120 -13.779 1.00 93.56 219 LYS A C 1
ATOM 1848 O O . LYS A 1 219 ? 18.433 12.198 -13.903 1.00 93.56 219 LYS A O 1
ATOM 1853 N N . MET A 1 220 ? 16.897 13.567 -14.791 1.00 90.94 220 MET A N 1
ATOM 1854 C CA . MET A 1 220 ? 16.812 12.879 -16.095 1.00 90.94 220 MET A CA 1
ATOM 1855 C C . MET A 1 220 ? 17.710 13.461 -17.195 1.00 90.94 220 MET A C 1
ATOM 1857 O O . MET A 1 220 ? 17.691 12.971 -18.327 1.00 90.94 220 MET A O 1
ATOM 1861 N N . ASN A 1 221 ? 18.447 14.530 -16.890 1.00 90.19 221 ASN A N 1
ATOM 1862 C CA . ASN A 1 221 ? 19.332 15.216 -17.832 1.00 90.19 221 ASN A CA 1
ATOM 1863 C C . ASN A 1 221 ? 20.812 14.872 -17.642 1.00 90.19 221 ASN A C 1
ATOM 1865 O O . ASN A 1 221 ? 21.567 14.983 -18.595 1.00 90.19 221 ASN A O 1
ATOM 1869 N N . SER A 1 222 ? 21.233 14.483 -16.439 1.00 92.31 222 SER A N 1
ATOM 1870 C CA . SER A 1 222 ? 22.604 14.041 -16.186 1.00 92.31 222 SER A CA 1
ATOM 1871 C C . SER A 1 222 ? 22.648 13.096 -14.991 1.00 92.31 222 SER A C 1
ATOM 1873 O O . SER A 1 222 ? 21.753 13.134 -14.140 1.00 92.31 222 SER A O 1
ATOM 1875 N N . SER A 1 223 ? 23.697 12.281 -14.915 1.00 93.69 223 SER A N 1
ATOM 1876 C CA . SER A 1 223 ? 23.860 11.262 -13.877 1.00 93.69 223 SER A CA 1
ATOM 1877 C C . SER A 1 223 ? 25.309 11.167 -13.374 1.00 93.69 223 SER A C 1
ATOM 1879 O O . SER A 1 223 ? 26.191 11.905 -13.815 1.00 93.69 223 SER A O 1
ATOM 1881 N N . CYS A 1 224 ? 25.526 10.294 -12.394 1.00 93.75 224 CYS A N 1
ATOM 1882 C CA . CYS A 1 224 ? 26.818 9.918 -11.822 1.00 93.75 224 CYS A CA 1
ATOM 1883 C C . CYS A 1 224 ? 26.793 8.422 -11.469 1.00 93.75 224 CYS A C 1
ATOM 1885 O O . CYS A 1 224 ? 25.714 7.836 -11.363 1.00 93.75 224 CYS A O 1
ATOM 1887 N N . ALA A 1 225 ? 27.955 7.803 -11.258 1.00 95.69 225 ALA A N 1
ATOM 1888 C CA . ALA A 1 225 ? 28.028 6.412 -10.804 1.00 95.69 225 ALA A CA 1
ATOM 1889 C C . ALA A 1 225 ? 27.299 6.211 -9.457 1.00 95.69 225 ALA A C 1
ATOM 1891 O O . ALA A 1 225 ? 27.335 7.094 -8.600 1.00 95.69 225 ALA A O 1
ATOM 1892 N N . ASP A 1 226 ? 26.634 5.064 -9.292 1.00 96.88 226 ASP A N 1
ATOM 1893 C CA . ASP A 1 226 ? 26.064 4.610 -8.012 1.00 96.88 226 ASP A CA 1
ATOM 1894 C C . ASP A 1 226 ? 27.016 3.664 -7.275 1.00 96.88 226 ASP A C 1
ATOM 1896 O O . ASP A 1 226 ? 27.145 3.731 -6.053 1.00 96.88 226 ASP A O 1
ATOM 1900 N N . ILE A 1 227 ? 27.672 2.777 -8.024 1.00 97.56 227 ILE A N 1
ATOM 1901 C CA . ILE A 1 227 ? 28.604 1.774 -7.504 1.00 97.56 227 ILE A CA 1
ATOM 1902 C C . ILE A 1 227 ? 29.883 1.855 -8.327 1.00 97.56 227 ILE A C 1
ATOM 1904 O O . ILE A 1 227 ? 29.829 2.002 -9.552 1.00 97.56 227 ILE A O 1
ATOM 1908 N N . LEU A 1 228 ? 31.021 1.738 -7.655 1.00 97.56 228 LEU A N 1
ATOM 1909 C CA . LEU A 1 228 ? 32.338 1.662 -8.257 1.00 97.56 228 LEU A CA 1
ATOM 1910 C C . LEU A 1 228 ? 33.030 0.372 -7.809 1.00 97.56 228 LEU A C 1
ATOM 1912 O O . LEU A 1 228 ? 33.225 0.138 -6.620 1.00 97.56 228 LEU A O 1
ATOM 1916 N N . LEU A 1 229 ? 33.398 -0.460 -8.777 1.00 97.12 229 LEU A N 1
ATOM 1917 C CA . LEU A 1 229 ? 34.160 -1.686 -8.572 1.00 97.12 229 LEU A CA 1
ATOM 1918 C C . LEU A 1 229 ? 35.630 -1.428 -8.896 1.00 97.12 229 LEU A C 1
ATOM 1920 O O . LEU A 1 229 ? 35.946 -0.817 -9.926 1.00 97.12 229 LEU A O 1
ATOM 1924 N N . PHE A 1 230 ? 36.513 -1.935 -8.044 1.00 96.81 230 PHE A N 1
ATOM 1925 C CA . PHE A 1 230 ? 37.957 -1.909 -8.248 1.00 96.81 230 PHE A CA 1
ATOM 1926 C C . PHE A 1 230 ? 38.447 -3.324 -8.546 1.00 96.81 230 PHE A C 1
ATOM 1928 O O . PHE A 1 230 ? 38.156 -4.247 -7.791 1.00 96.81 230 PHE A O 1
ATOM 1935 N N . ALA A 1 231 ? 39.153 -3.501 -9.659 1.00 94.31 231 ALA A N 1
ATOM 1936 C CA . ALA A 1 231 ? 39.700 -4.796 -10.051 1.00 94.31 231 ALA A CA 1
ATOM 1937 C C . ALA A 1 231 ? 40.969 -5.102 -9.251 1.00 94.31 231 ALA A C 1
ATOM 1939 O O . ALA A 1 231 ? 41.829 -4.230 -9.139 1.00 94.31 231 ALA A O 1
ATOM 1940 N N . SER A 1 232 ? 41.157 -6.348 -8.811 1.00 92.19 232 SER A N 1
ATOM 1941 C CA . SER A 1 232 ? 42.402 -6.764 -8.144 1.00 92.19 232 SER A CA 1
ATOM 1942 C C . SER A 1 232 ? 43.633 -6.648 -9.054 1.00 92.19 232 SER A C 1
ATOM 1944 O O . SER A 1 232 ? 44.750 -6.449 -8.579 1.00 92.19 232 SER A O 1
ATOM 1946 N N . TYR A 1 233 ? 43.447 -6.755 -10.376 1.00 89.62 233 TYR A N 1
ATOM 1947 C CA . TYR A 1 233 ? 44.508 -6.541 -11.361 1.00 89.62 233 TYR A CA 1
ATOM 1948 C C . TYR A 1 233 ? 44.044 -5.681 -12.542 1.00 89.62 233 TYR A C 1
ATOM 1950 O O . TYR A 1 233 ? 44.260 -4.465 -12.547 1.00 89.62 233 TYR A O 1
ATOM 1958 N N . LYS A 1 234 ? 43.446 -6.301 -13.566 1.00 89.75 234 LYS A N 1
ATOM 1959 C CA . LYS A 1 234 ? 42.883 -5.651 -14.757 1.00 89.75 234 LYS A CA 1
ATOM 1960 C C . LYS A 1 234 ? 41.824 -6.553 -15.375 1.00 89.75 234 LYS A C 1
ATOM 1962 O O . LYS A 1 234 ? 42.123 -7.698 -15.698 1.00 89.75 234 LYS A O 1
ATOM 1967 N N . TRP A 1 235 ? 40.648 -6.005 -15.657 1.00 93.38 235 TRP A N 1
ATOM 1968 C CA . TRP A 1 235 ? 39.636 -6.715 -16.434 1.00 93.38 235 TRP A CA 1
ATOM 1969 C C . TRP A 1 235 ? 39.790 -6.430 -17.928 1.00 93.38 235 TRP A C 1
ATOM 1971 O O . TRP A 1 235 ? 39.855 -5.252 -18.299 1.00 93.38 235 TRP A O 1
ATOM 1981 N N . PRO A 1 236 ? 39.808 -7.453 -18.803 1.00 92.94 236 PRO A N 1
ATOM 1982 C CA . PRO A 1 236 ? 39.515 -7.260 -20.216 1.00 92.94 236 PRO A CA 1
ATOM 1983 C C . PRO A 1 236 ? 38.019 -6.972 -20.360 1.00 92.94 236 PRO A C 1
ATOM 1985 O O . PRO A 1 236 ? 37.187 -7.680 -19.795 1.00 92.94 236 PRO A O 1
ATOM 1988 N N . VAL A 1 237 ? 37.668 -5.909 -21.079 1.00 92.94 237 VAL A N 1
ATOM 1989 C CA . VAL A 1 237 ? 36.282 -5.442 -21.150 1.00 92.94 237 VAL A CA 1
ATOM 1990 C C . VAL A 1 237 ? 35.778 -5.475 -22.586 1.00 92.94 237 VAL A C 1
ATOM 1992 O O . VAL A 1 237 ? 36.488 -5.095 -23.516 1.00 92.94 237 VAL A O 1
ATOM 1995 N N . SER A 1 238 ? 34.533 -5.899 -22.773 1.00 93.25 238 SER A N 1
ATOM 1996 C CA . SER A 1 238 ? 33.858 -5.897 -24.064 1.00 93.25 238 SER A CA 1
ATOM 1997 C C . SER A 1 238 ? 33.540 -4.482 -24.558 1.00 93.25 238 SER A C 1
ATOM 1999 O O . SER A 1 238 ? 33.491 -3.497 -23.806 1.00 93.25 238 SER A O 1
ATOM 2001 N N . ARG A 1 239 ? 33.205 -4.387 -25.848 1.00 91.81 239 ARG A N 1
ATOM 2002 C CA . ARG A 1 239 ? 32.457 -3.232 -26.367 1.00 91.81 239 ARG A CA 1
ATOM 2003 C C . ARG A 1 239 ? 31.072 -3.154 -25.705 1.00 91.81 239 ARG A C 1
ATOM 2005 O O . ARG A 1 239 ? 30.569 -4.192 -25.268 1.00 91.81 239 ARG A O 1
ATOM 2012 N N . PRO A 1 240 ? 30.447 -1.963 -25.642 1.00 93.81 240 PRO A N 1
ATOM 2013 C CA . PRO A 1 240 ? 29.120 -1.837 -25.062 1.00 93.81 240 PRO A CA 1
ATOM 2014 C C . PRO A 1 240 ? 28.088 -2.716 -25.779 1.00 93.81 240 PRO A C 1
ATOM 2016 O O . PRO A 1 240 ? 27.958 -2.629 -27.001 1.00 93.81 240 PRO A O 1
ATOM 2019 N N . SER A 1 241 ? 27.364 -3.544 -25.030 1.00 94.81 241 SER A N 1
ATOM 2020 C CA . SER A 1 241 ? 26.320 -4.444 -25.542 1.00 94.81 241 SER A CA 1
ATOM 2021 C C . SER A 1 241 ? 25.145 -4.526 -24.562 1.00 94.81 241 SER A C 1
ATOM 2023 O O . SER A 1 241 ? 25.234 -4.036 -23.429 1.00 94.81 241 SER A O 1
ATOM 2025 N N . LEU A 1 242 ? 24.020 -5.098 -24.998 1.00 95.50 242 LEU A N 1
ATOM 2026 C CA . LEU A 1 242 ? 22.837 -5.274 -24.154 1.00 95.50 242 LEU A CA 1
ATOM 2027 C C . LEU A 1 242 ? 23.022 -6.424 -23.160 1.00 95.50 242 LEU A C 1
ATOM 2029 O O . LEU A 1 242 ? 23.798 -7.356 -23.377 1.00 95.50 242 LEU A O 1
ATOM 2033 N N . LEU A 1 243 ? 22.239 -6.390 -22.081 1.00 93.62 243 LEU A N 1
ATOM 2034 C CA . LEU A 1 243 ? 22.184 -7.455 -21.078 1.00 93.62 243 LEU A CA 1
ATOM 2035 C C . LEU A 1 243 ? 21.805 -8.814 -21.681 1.00 93.62 243 LEU A C 1
ATOM 2037 O O . LEU A 1 243 ? 22.310 -9.836 -21.228 1.00 93.62 243 LEU A O 1
ATOM 2041 N N . ALA A 1 244 ? 20.919 -8.830 -22.680 1.00 90.56 244 ALA A N 1
ATOM 2042 C CA . ALA A 1 244 ? 20.430 -10.050 -23.323 1.00 90.56 244 ALA A CA 1
ATOM 2043 C C . ALA A 1 244 ? 21.355 -10.578 -24.438 1.00 90.56 244 ALA A C 1
ATOM 2045 O O . ALA A 1 244 ? 21.159 -11.697 -24.916 1.00 90.56 244 ALA A O 1
ATOM 2046 N N . ASP A 1 245 ? 22.371 -9.808 -24.845 1.00 90.88 245 ASP A N 1
ATOM 2047 C CA . ASP A 1 245 ? 23.308 -10.233 -25.885 1.00 90.88 245 ASP A CA 1
ATOM 2048 C C . ASP A 1 245 ? 24.211 -11.362 -25.373 1.00 90.88 245 ASP A C 1
ATOM 2050 O O . ASP A 1 245 ? 24.771 -11.281 -24.279 1.00 90.88 245 ASP A O 1
ATOM 2054 N N . THR A 1 246 ? 24.386 -12.402 -26.192 1.00 83.94 246 THR A N 1
ATOM 2055 C CA . THR A 1 246 ? 25.077 -13.650 -25.815 1.00 83.94 246 THR A CA 1
ATOM 2056 C C . THR A 1 246 ? 26.530 -13.737 -26.277 1.00 83.94 246 THR A C 1
ATOM 2058 O O . THR A 1 246 ? 27.282 -14.570 -25.775 1.00 83.94 246 THR A O 1
ATOM 2061 N N . LYS A 1 247 ? 26.941 -12.908 -27.243 1.00 81.94 247 LYS A N 1
ATOM 2062 C CA . LYS A 1 247 ? 28.291 -12.923 -27.822 1.00 81.94 247 LYS A CA 1
ATOM 2063 C C . LYS A 1 247 ? 29.016 -11.623 -27.510 1.00 81.94 247 LYS A C 1
ATOM 2065 O O . LYS A 1 247 ? 28.935 -10.672 -28.283 1.00 81.94 247 LYS A O 1
ATOM 2070 N N . ASP A 1 248 ? 29.756 -11.618 -26.410 1.00 81.94 248 ASP A N 1
ATOM 2071 C CA . ASP A 1 248 ? 30.704 -10.549 -26.113 1.00 81.94 248 ASP A CA 1
ATOM 2072 C C . ASP A 1 248 ? 32.104 -10.977 -26.535 1.00 81.94 248 ASP A C 1
ATOM 2074 O O . ASP A 1 248 ? 32.590 -12.037 -26.138 1.00 81.94 248 ASP A O 1
ATOM 2078 N N . THR A 1 249 ? 32.762 -10.146 -27.336 1.00 83.69 249 THR A N 1
ATOM 2079 C CA . THR A 1 249 ? 34.190 -10.296 -27.601 1.00 83.69 249 THR A CA 1
ATOM 2080 C C . THR A 1 249 ? 34.958 -9.362 -26.667 1.00 83.69 249 THR A C 1
ATOM 2082 O O . THR A 1 249 ? 34.674 -8.162 -26.580 1.00 83.69 249 THR A O 1
ATOM 2085 N N . MET A 1 250 ? 35.900 -9.922 -25.905 1.00 85.06 250 MET A N 1
ATOM 2086 C CA . MET A 1 250 ? 36.658 -9.221 -24.856 1.00 85.06 250 MET A CA 1
ATOM 2087 C C . MET A 1 250 ? 37.885 -8.496 -25.428 1.00 85.06 250 MET A C 1
ATOM 2089 O O . MET A 1 250 ? 38.944 -8.440 -24.810 1.00 85.06 250 MET A O 1
ATOM 2093 N N . ASP A 1 251 ? 37.734 -7.944 -26.630 1.00 76.69 251 ASP A N 1
ATOM 2094 C CA . ASP A 1 251 ? 38.815 -7.354 -27.430 1.00 76.69 251 ASP A CA 1
ATOM 2095 C C . ASP A 1 251 ? 38.955 -5.842 -27.173 1.00 76.69 251 ASP A C 1
ATOM 2097 O O . ASP A 1 251 ? 39.622 -5.126 -27.922 1.00 76.69 251 ASP A O 1
ATOM 2101 N N . GLY A 1 252 ? 38.231 -5.323 -26.178 1.00 70.06 252 GLY A N 1
ATOM 2102 C CA . GLY A 1 252 ? 38.232 -3.912 -25.825 1.00 70.06 252 GLY A CA 1
ATOM 2103 C C . GLY A 1 252 ? 39.413 -3.520 -24.940 1.00 70.06 252 GLY A C 1
ATOM 2104 O O . GLY A 1 252 ? 40.454 -4.172 -24.881 1.00 70.06 252 GLY A O 1
ATOM 2105 N N . THR A 1 253 ? 39.263 -2.392 -24.252 1.00 82.44 253 THR A N 1
ATOM 2106 C CA . THR A 1 253 ? 40.290 -1.851 -23.356 1.00 82.44 253 THR A CA 1
ATOM 2107 C C . THR A 1 253 ? 40.333 -2.611 -22.035 1.00 82.44 253 THR A C 1
ATOM 2109 O O . THR A 1 253 ? 39.293 -3.002 -21.508 1.00 82.44 253 THR A O 1
ATOM 2112 N N . THR A 1 254 ? 41.517 -2.738 -21.439 1.00 89.88 254 THR A N 1
ATOM 2113 C CA . THR A 1 254 ? 41.639 -3.205 -20.052 1.00 89.88 254 THR A CA 1
ATOM 2114 C C . THR A 1 254 ? 41.336 -2.079 -19.068 1.00 89.88 254 THR A C 1
ATOM 2116 O O . THR A 1 254 ? 41.865 -0.979 -19.243 1.00 89.88 254 THR A O 1
ATOM 2119 N N . THR A 1 255 ? 40.568 -2.349 -18.013 1.00 92.50 255 THR A N 1
ATOM 2120 C CA . THR A 1 255 ? 40.237 -1.357 -16.975 1.00 92.50 255 THR A CA 1
ATOM 2121 C C . THR A 1 255 ? 40.548 -1.860 -15.568 1.00 92.50 255 THR A C 1
ATOM 2123 O O . THR A 1 255 ? 40.630 -3.063 -15.331 1.00 92.50 255 THR A O 1
ATOM 2126 N N . GLN A 1 256 ? 40.707 -0.919 -14.639 1.00 93.81 256 GLN A N 1
ATOM 2127 C CA . GLN A 1 256 ? 40.823 -1.177 -13.197 1.00 93.81 256 GLN A CA 1
ATOM 2128 C C . GLN A 1 256 ? 39.623 -0.653 -12.405 1.00 93.81 256 GLN A C 1
ATOM 2130 O O . GLN A 1 256 ? 39.424 -1.052 -11.265 1.00 93.81 256 GLN A O 1
ATOM 2135 N N . LYS A 1 257 ? 38.838 0.253 -12.998 1.00 95.88 257 LYS A N 1
ATOM 2136 C CA . LYS A 1 257 ? 37.669 0.870 -12.371 1.00 95.88 257 LYS A CA 1
ATOM 2137 C C . LYS A 1 257 ? 36.453 0.629 -13.244 1.00 95.88 257 LYS A C 1
ATOM 2139 O O . LYS A 1 257 ? 36.480 0.956 -14.434 1.00 95.88 257 LYS A O 1
ATOM 2144 N N . TYR A 1 258 ? 35.381 0.126 -12.655 1.00 97.38 258 TYR A N 1
ATOM 2145 C CA . TYR A 1 258 ? 34.147 -0.171 -13.368 1.00 97.38 258 TYR A CA 1
ATOM 2146 C C . TYR A 1 258 ? 32.950 0.402 -12.618 1.00 97.38 258 TYR A C 1
ATOM 2148 O O . TYR A 1 258 ? 32.751 0.091 -11.448 1.00 97.38 258 TYR A O 1
ATOM 2156 N N . TRP A 1 259 ? 32.170 1.264 -13.269 1.00 97.56 259 TRP A N 1
ATOM 2157 C CA . TRP A 1 259 ? 31.020 1.909 -12.635 1.00 97.56 259 TRP A CA 1
ATOM 2158 C C . TRP A 1 259 ? 29.695 1.259 -13.028 1.00 97.56 259 TRP A C 1
ATOM 2160 O O . TRP A 1 259 ? 29.538 0.734 -14.131 1.00 97.56 259 TRP A O 1
ATOM 2170 N N . ILE A 1 260 ? 28.720 1.355 -12.128 1.00 98.25 260 ILE A N 1
ATOM 2171 C CA . ILE A 1 260 ? 27.329 0.965 -12.363 1.00 98.25 260 ILE A CA 1
ATOM 2172 C C . ILE A 1 260 ? 26.435 2.171 -12.075 1.00 98.25 260 ILE A C 1
ATOM 2174 O O . ILE A 1 260 ? 26.611 2.852 -11.064 1.00 98.25 260 ILE A O 1
ATOM 2178 N N . ASP A 1 261 ? 25.480 2.440 -12.962 1.00 97.75 261 ASP A N 1
ATOM 2179 C CA . ASP A 1 261 ? 24.474 3.496 -12.810 1.00 97.75 261 ASP A CA 1
ATOM 2180 C C . ASP A 1 261 ? 23.062 2.916 -12.950 1.00 97.75 261 ASP A C 1
ATOM 2182 O O . ASP A 1 261 ? 22.716 2.347 -13.985 1.00 97.75 261 ASP A O 1
ATOM 2186 N N . VAL A 1 262 ? 22.236 3.065 -11.917 1.00 97.75 262 VAL A N 1
ATOM 2187 C CA . VAL A 1 262 ? 20.846 2.610 -11.893 1.00 97.75 262 VAL A CA 1
ATOM 2188 C C . VAL A 1 262 ? 19.919 3.770 -12.249 1.00 97.75 262 VAL A C 1
ATOM 2190 O O . VAL A 1 262 ? 19.808 4.763 -11.531 1.00 97.75 262 VAL A O 1
ATOM 2193 N N . GLN A 1 263 ? 19.184 3.616 -13.346 1.00 97.06 263 GLN A N 1
ATOM 2194 C CA . GLN A 1 263 ? 18.218 4.581 -13.856 1.00 97.06 263 GLN A CA 1
ATOM 2195 C C . GLN A 1 263 ? 16.793 4.055 -13.689 1.00 97.06 263 GLN A C 1
ATOM 2197 O O . GLN A 1 263 ? 16.403 3.039 -14.263 1.00 97.06 263 GLN A O 1
ATOM 2202 N N . LEU A 1 264 ? 15.980 4.790 -12.936 1.00 97.19 264 LEU A N 1
ATOM 2203 C CA . LEU A 1 264 ? 14.547 4.531 -12.844 1.00 97.19 264 LEU A CA 1
ATOM 2204 C C . LEU A 1 264 ? 13.805 5.326 -13.917 1.00 97.19 264 LEU A C 1
ATOM 2206 O O . LEU A 1 264 ? 14.141 6.475 -14.196 1.00 97.19 264 LEU A O 1
ATOM 2210 N N . ARG A 1 265 ? 12.744 4.751 -14.478 1.00 95.56 265 ARG A N 1
ATOM 2211 C CA . ARG A 1 265 ? 11.829 5.449 -15.387 1.00 95.56 265 ARG A CA 1
ATOM 2212 C C . ARG A 1 265 ? 10.382 5.066 -15.111 1.00 95.56 265 ARG A C 1
ATOM 2214 O O . ARG A 1 265 ? 10.092 4.063 -14.464 1.00 95.56 265 ARG A O 1
ATOM 2221 N N . TRP A 1 266 ? 9.479 5.877 -15.642 1.00 96.38 266 TRP A N 1
ATOM 2222 C CA . TRP A 1 266 ? 8.051 5.596 -15.683 1.00 96.3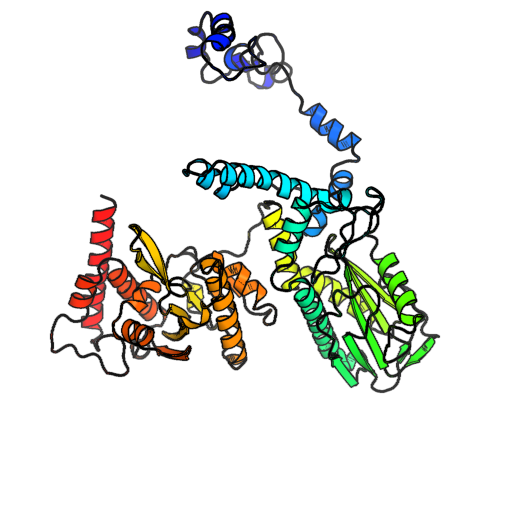8 266 TRP A CA 1
ATOM 2223 C C . TRP A 1 266 ? 7.591 5.721 -17.133 1.00 96.38 266 TRP A C 1
ATOM 2225 O O . TRP A 1 266 ? 7.435 6.840 -17.623 1.00 96.38 266 TRP A O 1
ATOM 2235 N N . GLY A 1 267 ? 7.481 4.588 -17.831 1.00 93.44 267 GLY A N 1
ATOM 2236 C CA . GLY A 1 267 ? 7.105 4.555 -19.243 1.00 93.44 267 GLY A CA 1
ATOM 2237 C C . GLY A 1 267 ? 5.645 4.925 -19.503 1.00 93.44 267 GLY A C 1
ATOM 2238 O O . GLY A 1 267 ? 4.800 4.915 -18.604 1.00 93.44 267 GLY A O 1
ATOM 2239 N N . ASP A 1 268 ? 5.352 5.217 -20.766 1.00 93.25 268 ASP A N 1
ATOM 2240 C CA . ASP A 1 268 ? 4.000 5.372 -21.303 1.00 93.25 268 ASP A CA 1
ATOM 2241 C C . ASP A 1 268 ? 3.756 4.330 -22.411 1.00 93.25 268 ASP A C 1
ATOM 2243 O O . ASP A 1 268 ? 4.561 3.421 -22.617 1.00 93.25 268 ASP A O 1
ATOM 2247 N N . TYR A 1 269 ? 2.608 4.376 -23.085 1.00 93.06 269 TYR A N 1
ATOM 2248 C CA . TYR A 1 269 ? 2.312 3.413 -24.151 1.00 93.06 269 TYR A CA 1
ATOM 2249 C C . TYR A 1 269 ? 3.250 3.559 -25.364 1.00 93.06 269 TYR A C 1
ATOM 2251 O O . TYR A 1 269 ? 3.622 2.561 -25.974 1.00 93.06 269 TYR A O 1
ATOM 2259 N N . ASP A 1 270 ? 3.674 4.785 -25.690 1.00 88.69 270 ASP A N 1
ATOM 2260 C CA . ASP A 1 270 ? 4.541 5.074 -26.841 1.00 88.69 270 ASP A CA 1
ATOM 2261 C C . ASP A 1 270 ? 5.998 4.649 -26.598 1.00 88.69 270 ASP A C 1
ATOM 2263 O O . ASP A 1 270 ? 6.697 4.216 -27.512 1.00 88.69 270 ASP A O 1
ATOM 2267 N N . SER A 1 271 ? 6.463 4.792 -25.359 1.00 86.62 271 SER A N 1
ATOM 2268 C CA . SER A 1 271 ? 7.835 4.563 -24.939 1.00 86.62 271 SER A CA 1
ATOM 2269 C C . SER A 1 271 ? 7.845 3.761 -23.644 1.00 86.62 271 SER A C 1
ATOM 2271 O O . SER A 1 271 ? 7.813 4.309 -22.537 1.00 86.62 271 SER A O 1
ATOM 2273 N N . HIS A 1 272 ? 7.961 2.441 -23.798 1.00 86.38 272 HIS A N 1
ATOM 2274 C CA . HIS A 1 272 ? 8.192 1.468 -22.719 1.00 86.38 272 HIS A CA 1
ATOM 2275 C C . HIS A 1 272 ? 9.269 0.424 -23.065 1.00 86.38 272 HIS A C 1
ATOM 2277 O O . HIS A 1 272 ? 9.603 -0.416 -22.234 1.00 86.38 272 HIS A O 1
ATOM 2283 N N . ASP A 1 273 ? 9.881 0.509 -24.254 1.00 92.06 273 ASP A N 1
ATOM 2284 C CA . ASP A 1 273 ? 11.076 -0.270 -24.594 1.00 92.06 273 ASP A CA 1
ATOM 2285 C C . ASP A 1 273 ? 12.250 0.190 -23.713 1.00 92.06 273 ASP A C 1
ATOM 2287 O O . ASP A 1 273 ? 12.752 1.318 -23.824 1.00 92.06 273 ASP A O 1
ATOM 2291 N N . VAL A 1 274 ? 12.631 -0.666 -22.765 1.00 93.31 274 VAL A N 1
ATOM 2292 C CA . VAL A 1 274 ? 13.668 -0.391 -21.767 1.00 93.31 274 VAL A CA 1
ATOM 2293 C C . VAL A 1 274 ? 15.078 -0.539 -22.328 1.00 93.31 274 VAL A C 1
ATOM 2295 O O . VAL A 1 274 ? 15.966 0.196 -21.899 1.00 93.31 274 VAL A O 1
ATOM 2298 N N . GLU A 1 275 ? 15.282 -1.394 -23.328 1.00 93.94 275 GLU A N 1
ATOM 2299 C CA . GLU A 1 275 ? 16.586 -1.614 -23.958 1.00 93.94 275 GLU A CA 1
ATOM 2300 C C . GLU A 1 275 ? 17.009 -0.383 -24.749 1.00 93.94 275 GLU A C 1
ATOM 2302 O O . GLU A 1 275 ? 18.098 0.166 -24.547 1.00 93.94 275 GLU A O 1
ATOM 2307 N N . ARG A 1 276 ? 16.099 0.115 -25.594 1.00 93.94 276 ARG A N 1
ATOM 2308 C CA . ARG A 1 276 ? 16.334 1.326 -26.382 1.00 93.94 276 ARG A CA 1
ATOM 2309 C C . ARG A 1 276 ? 16.586 2.537 -25.491 1.00 93.94 276 ARG A C 1
ATOM 2311 O O . ARG A 1 276 ? 17.487 3.324 -25.779 1.00 93.94 276 ARG A O 1
ATOM 2318 N N . TYR A 1 277 ? 15.823 2.675 -24.405 1.00 94.75 277 TYR A N 1
ATOM 2319 C CA . TYR A 1 277 ? 16.022 3.746 -23.427 1.00 94.75 277 TYR A CA 1
ATOM 2320 C C . TYR A 1 277 ? 17.390 3.654 -22.747 1.00 94.75 277 TYR A C 1
ATOM 2322 O O . TYR A 1 277 ? 18.109 4.650 -22.693 1.00 94.75 277 TYR A O 1
ATOM 2330 N N . CYS A 1 278 ? 17.760 2.467 -22.259 1.00 95.31 278 CYS A N 1
ATOM 2331 C CA . CYS A 1 278 ? 19.022 2.252 -21.559 1.00 95.31 278 CYS A CA 1
ATOM 2332 C C . CYS A 1 278 ? 20.220 2.575 -22.456 1.00 95.31 278 CYS A C 1
ATOM 2334 O O . CYS A 1 278 ? 21.128 3.296 -22.048 1.00 95.31 278 CYS A O 1
ATOM 2336 N N . ARG A 1 279 ? 20.191 2.104 -23.708 1.00 96.06 279 ARG A N 1
ATOM 2337 C CA . ARG A 1 279 ? 21.228 2.399 -24.700 1.00 96.06 279 ARG A CA 1
ATOM 2338 C C . ARG A 1 279 ? 21.319 3.889 -25.015 1.00 96.06 279 ARG A C 1
ATOM 2340 O O . ARG A 1 279 ? 22.423 4.425 -25.047 1.00 96.06 279 ARG A O 1
ATOM 2347 N N . ALA A 1 280 ? 20.184 4.548 -25.252 1.00 95.44 280 ALA A N 1
ATOM 2348 C CA . ALA A 1 280 ? 20.157 5.980 -25.541 1.00 95.44 280 ALA A CA 1
ATOM 2349 C C . ALA A 1 280 ? 20.761 6.784 -24.382 1.00 95.44 280 ALA A C 1
ATOM 2351 O O . ALA A 1 280 ? 21.685 7.557 -24.596 1.00 95.44 280 ALA A O 1
ATOM 2352 N N . LYS A 1 281 ? 20.326 6.520 -23.144 1.00 95.12 281 LYS A N 1
ATOM 2353 C CA . LYS A 1 281 ? 20.841 7.211 -21.955 1.00 95.12 281 LYS A CA 1
ATOM 2354 C C . LYS A 1 281 ? 22.310 6.934 -21.674 1.00 95.12 281 LYS A C 1
ATOM 2356 O O . LYS A 1 281 ? 23.025 7.858 -21.304 1.00 95.12 281 LYS A O 1
ATOM 2361 N N . PHE A 1 282 ? 22.773 5.704 -21.881 1.00 96.44 282 PHE A N 1
ATOM 2362 C CA . PHE A 1 282 ? 24.191 5.384 -21.757 1.00 96.44 282 PHE A CA 1
ATOM 2363 C C . PHE A 1 282 ? 25.027 6.204 -22.743 1.00 96.44 282 PHE A C 1
ATOM 2365 O O . PHE A 1 282 ? 26.009 6.822 -22.343 1.00 96.44 282 PHE A O 1
ATOM 2372 N N . LEU A 1 283 ? 24.633 6.248 -24.020 1.00 95.69 283 LEU A N 1
ATOM 2373 C CA . LEU A 1 283 ? 25.354 7.018 -25.036 1.00 95.69 283 LEU A CA 1
ATOM 2374 C C . LEU A 1 283 ? 25.287 8.523 -24.756 1.00 95.69 283 LEU A C 1
ATOM 2376 O O . LEU A 1 283 ? 26.319 9.184 -24.814 1.00 95.69 283 LEU A O 1
ATOM 2380 N N . ASP A 1 284 ? 24.120 9.049 -24.382 1.00 94.56 284 ASP A N 1
ATOM 2381 C CA . ASP A 1 284 ? 23.950 10.459 -24.024 1.00 94.56 284 ASP A CA 1
ATOM 2382 C C . ASP A 1 284 ? 24.855 10.839 -22.842 1.00 94.56 284 ASP A C 1
ATOM 2384 O O . ASP A 1 284 ? 25.621 11.792 -22.928 1.00 94.56 284 ASP A O 1
ATOM 2388 N N . TYR A 1 285 ? 24.831 10.078 -21.743 1.00 95.38 285 TYR A N 1
ATOM 2389 C CA . TYR A 1 285 ? 25.578 10.431 -20.531 1.00 95.38 285 TYR A CA 1
ATOM 2390 C C . TYR A 1 285 ? 27.080 10.161 -20.626 1.00 95.38 285 TYR A C 1
ATOM 2392 O O . TYR A 1 285 ? 27.845 10.792 -19.907 1.00 95.38 285 TYR A O 1
ATOM 2400 N N . THR A 1 286 ? 27.526 9.232 -21.471 1.00 93.69 286 THR A N 1
ATOM 2401 C CA . THR A 1 286 ? 28.967 8.965 -21.640 1.00 93.69 286 THR A CA 1
ATOM 2402 C C . THR A 1 286 ? 29.630 9.898 -22.651 1.00 93.69 286 THR A C 1
ATOM 2404 O O . THR A 1 286 ? 30.850 10.042 -22.627 1.00 93.69 286 THR A O 1
ATOM 2407 N N . THR A 1 287 ? 28.847 10.538 -23.526 1.00 91.31 287 THR A N 1
ATOM 2408 C CA . THR A 1 287 ? 29.349 11.503 -24.518 1.00 91.31 287 THR A CA 1
ATOM 2409 C C . THR A 1 287 ? 29.161 12.957 -24.089 1.00 91.31 287 THR A C 1
ATOM 2411 O O . THR A 1 287 ? 29.940 13.815 -24.506 1.00 91.31 287 THR A O 1
ATOM 2414 N N . ASP A 1 288 ? 28.162 13.244 -23.252 1.00 87.56 288 ASP A N 1
ATOM 2415 C CA . ASP A 1 288 ? 27.922 14.573 -22.701 1.00 87.56 288 ASP A CA 1
ATOM 2416 C C . ASP A 1 288 ? 28.929 14.930 -21.594 1.00 87.56 288 ASP A C 1
ATOM 2418 O O . ASP A 1 288 ? 29.368 14.099 -20.805 1.00 87.56 288 ASP A O 1
ATOM 2422 N N . THR A 1 289 ? 29.259 16.215 -21.500 1.00 85.81 289 THR A N 1
ATOM 2423 C CA . THR A 1 289 ? 30.200 16.760 -20.510 1.00 85.81 289 THR A CA 1
ATOM 2424 C C . THR A 1 289 ? 29.546 17.068 -19.160 1.00 85.81 289 THR A C 1
ATOM 2426 O O . THR A 1 289 ? 30.252 17.302 -18.179 1.00 85.81 289 THR A O 1
ATOM 2429 N N . MET A 1 290 ? 28.207 17.064 -19.071 1.00 89.00 290 MET A N 1
ATOM 2430 C CA . MET A 1 290 ? 27.493 17.293 -17.805 1.00 89.00 290 MET A CA 1
ATOM 2431 C C . MET A 1 290 ? 27.486 16.079 -16.867 1.00 89.00 290 MET A C 1
ATOM 2433 O O . MET A 1 290 ? 27.261 16.244 -15.663 1.00 89.00 290 MET A O 1
ATOM 2437 N N . SER A 1 291 ? 27.662 14.870 -17.402 1.00 91.00 291 SER A N 1
ATOM 2438 C CA . SER A 1 291 ? 27.730 13.630 -16.625 1.00 91.00 291 SER A CA 1
ATOM 2439 C C . SER A 1 291 ? 29.188 13.211 -16.503 1.00 91.00 291 SER A C 1
ATOM 2441 O O . SER A 1 291 ? 29.912 13.151 -17.490 1.00 91.00 291 SER A O 1
ATOM 2443 N N . ILE A 1 292 ? 29.636 12.943 -15.279 1.00 90.62 292 ILE A N 1
ATOM 2444 C CA . ILE A 1 292 ? 31.031 12.590 -15.009 1.00 90.62 292 ILE A CA 1
ATOM 2445 C C . ILE A 1 292 ? 31.045 11.201 -14.390 1.00 90.62 292 ILE A C 1
ATOM 2447 O O . ILE A 1 292 ? 30.490 10.991 -13.309 1.00 90.62 292 ILE A O 1
ATOM 2451 N N . TYR A 1 293 ? 31.700 10.266 -15.076 1.00 94.62 293 TYR A N 1
ATOM 2452 C CA . TYR A 1 293 ? 31.930 8.913 -14.585 1.00 94.62 293 TYR A CA 1
ATOM 2453 C C . TYR A 1 293 ? 33.414 8.695 -14.251 1.00 94.62 293 TYR A C 1
ATOM 2455 O O . TYR A 1 293 ? 34.278 9.252 -14.931 1.00 94.62 293 TYR A O 1
ATOM 2463 N N . PRO A 1 294 ? 33.744 7.879 -13.230 1.00 93.25 294 PRO A N 1
ATOM 2464 C CA . PRO A 1 294 ? 35.132 7.672 -12.794 1.00 93.25 294 PRO A CA 1
ATOM 2465 C C . PRO A 1 294 ? 36.038 6.957 -13.808 1.00 93.25 294 PRO A C 1
ATOM 2467 O O . PRO A 1 294 ? 37.261 6.985 -13.667 1.00 93.25 294 PRO A O 1
ATOM 2470 N N . SER A 1 295 ? 35.455 6.275 -14.794 1.00 93.38 295 SER A N 1
ATOM 2471 C CA . SER A 1 295 ? 36.164 5.570 -15.862 1.00 93.38 295 SER A CA 1
ATOM 2472 C C . SER A 1 295 ? 35.299 5.510 -17.132 1.00 93.38 295 SER A C 1
ATOM 2474 O O . SER A 1 295 ? 34.082 5.682 -17.054 1.00 93.38 295 SER A O 1
ATOM 2476 N N . PRO A 1 296 ? 35.885 5.260 -18.318 1.00 92.56 296 PRO A N 1
ATOM 2477 C CA . PRO A 1 296 ? 35.118 5.119 -19.561 1.00 92.56 296 PRO A CA 1
ATOM 2478 C C . PRO A 1 296 ? 34.376 3.776 -19.668 1.00 92.56 296 PRO A C 1
ATOM 2480 O O . PRO A 1 296 ? 33.622 3.571 -20.613 1.00 92.56 296 PRO A O 1
ATOM 2483 N N . THR A 1 297 ? 34.600 2.854 -18.727 1.00 94.56 297 THR A N 1
ATOM 2484 C CA . THR A 1 297 ? 34.033 1.502 -18.721 1.00 94.56 297 THR A CA 1
ATOM 2485 C C . THR A 1 297 ? 33.034 1.341 -17.586 1.00 94.56 297 THR A C 1
ATOM 2487 O O . THR A 1 297 ? 33.407 1.424 -16.415 1.00 94.56 297 THR A O 1
ATOM 2490 N N . GLY A 1 298 ? 31.790 1.031 -17.927 1.00 96.25 298 GLY A N 1
ATOM 2491 C CA . GLY A 1 298 ? 30.755 0.740 -16.945 1.00 96.25 298 GLY A CA 1
ATOM 2492 C C . GLY A 1 298 ? 29.459 0.292 -17.593 1.00 96.25 298 GLY A C 1
ATOM 2493 O O . GLY A 1 298 ? 29.390 0.111 -18.812 1.00 96.25 298 GLY A O 1
ATOM 2494 N N . VAL A 1 299 ? 28.433 0.111 -16.771 1.00 97.62 299 VAL A N 1
ATOM 2495 C CA . VAL A 1 299 ? 27.110 -0.334 -17.207 1.00 97.62 299 VAL A CA 1
ATOM 2496 C C . VAL A 1 299 ? 26.011 0.521 -16.606 1.00 97.62 299 VAL A C 1
ATOM 2498 O O . VAL A 1 299 ? 26.026 0.881 -15.431 1.00 97.62 299 VAL A O 1
ATOM 2501 N N . MET A 1 300 ? 25.022 0.830 -17.436 1.00 97.94 300 MET A N 1
ATOM 2502 C CA . MET A 1 300 ? 23.780 1.436 -16.993 1.00 97.94 300 MET A CA 1
ATOM 2503 C C . MET A 1 300 ? 22.702 0.363 -16.899 1.00 97.94 300 MET A C 1
ATOM 2505 O O . MET A 1 300 ? 22.550 -0.430 -17.824 1.00 9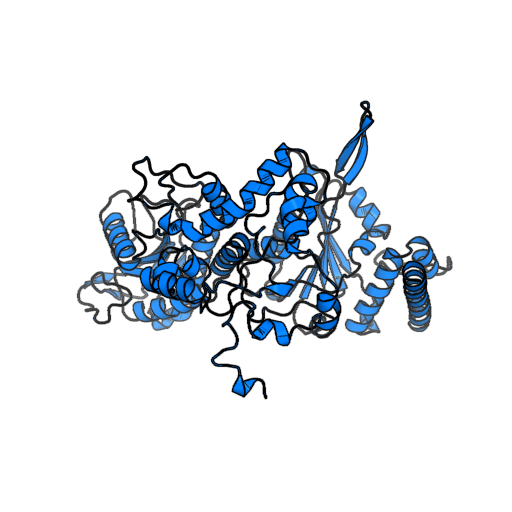7.94 300 MET A O 1
ATOM 2509 N N . ILE A 1 301 ? 21.948 0.355 -15.805 1.00 98.38 301 ILE A N 1
ATOM 2510 C CA . ILE A 1 301 ? 20.803 -0.527 -15.575 1.00 98.38 301 ILE A CA 1
ATOM 2511 C C . ILE A 1 301 ? 19.548 0.341 -15.565 1.00 98.38 301 ILE A C 1
ATOM 2513 O O . ILE A 1 301 ? 19.405 1.216 -14.715 1.00 98.38 301 ILE A O 1
ATOM 2517 N N . ALA A 1 302 ? 18.623 0.109 -16.492 1.00 97.69 302 ALA A N 1
ATOM 2518 C CA . ALA A 1 302 ? 17.356 0.825 -16.570 1.00 97.69 302 ALA A CA 1
ATOM 2519 C C . ALA A 1 302 ? 16.200 -0.036 -16.046 1.00 97.69 302 ALA A C 1
ATOM 2521 O O . ALA A 1 302 ? 16.065 -1.196 -16.432 1.00 97.69 302 ALA A O 1
ATOM 2522 N N . ILE A 1 303 ? 15.332 0.550 -15.217 1.00 98.25 303 ILE A N 1
ATOM 2523 C CA . ILE A 1 303 ? 14.142 -0.104 -14.653 1.00 98.25 303 ILE A CA 1
ATOM 2524 C C . ILE A 1 303 ? 12.904 0.738 -14.954 1.00 98.25 303 ILE A C 1
ATOM 2526 O O . ILE A 1 303 ? 12.784 1.873 -14.487 1.00 98.25 303 ILE A O 1
ATOM 2530 N N . ASP A 1 304 ? 11.958 0.169 -15.701 1.00 97.69 304 ASP A N 1
ATOM 2531 C CA . ASP A 1 304 ? 10.638 0.754 -15.910 1.00 97.69 304 ASP A CA 1
ATOM 2532 C C . ASP A 1 304 ? 9.669 0.334 -14.807 1.00 97.69 304 ASP A C 1
ATOM 2534 O O . ASP A 1 304 ? 9.200 -0.803 -14.743 1.00 97.69 304 ASP A O 1
ATOM 2538 N N . LEU A 1 305 ? 9.346 1.290 -13.941 1.00 97.75 305 LEU A N 1
ATOM 2539 C CA . LEU A 1 305 ? 8.462 1.100 -12.799 1.00 97.75 305 LEU A CA 1
ATOM 2540 C C . LEU A 1 305 ? 6.987 0.938 -13.196 1.00 97.75 305 LEU A C 1
ATOM 2542 O O . LEU A 1 305 ? 6.224 0.338 -12.439 1.00 97.75 305 LEU A O 1
ATOM 2546 N N . ALA A 1 306 ? 6.571 1.462 -14.355 1.00 96.44 306 ALA A N 1
ATOM 2547 C CA . ALA A 1 306 ? 5.189 1.359 -14.825 1.00 96.44 306 ALA A CA 1
ATOM 2548 C C . ALA A 1 306 ? 4.895 -0.022 -15.427 1.00 96.44 306 ALA A C 1
ATOM 2550 O O . ALA A 1 306 ? 3.775 -0.518 -15.312 1.00 96.44 306 ALA A O 1
ATOM 2551 N N . TYR A 1 307 ? 5.909 -0.647 -16.030 1.00 95.25 307 TYR A N 1
ATOM 2552 C CA . TYR A 1 307 ? 5.785 -1.924 -16.738 1.00 95.25 307 TYR A CA 1
ATOM 2553 C C . TYR A 1 307 ? 6.540 -3.087 -16.077 1.00 95.25 307 TYR A C 1
ATOM 2555 O O . TYR A 1 307 ? 6.449 -4.214 -16.555 1.00 95.25 307 TYR A O 1
ATOM 2563 N N . ASN A 1 308 ? 7.257 -2.846 -14.973 1.00 94.81 308 ASN A N 1
ATOM 2564 C CA . ASN A 1 308 ? 8.134 -3.824 -14.312 1.00 94.81 308 ASN A CA 1
ATOM 2565 C C . ASN A 1 308 ? 9.154 -4.473 -15.275 1.00 94.81 308 ASN A C 1
ATOM 2567 O O . ASN A 1 308 ? 9.508 -5.642 -15.120 1.00 94.81 308 ASN A O 1
ATOM 2571 N N . LEU A 1 309 ? 9.639 -3.706 -16.255 1.00 95.06 309 LEU A N 1
ATOM 2572 C CA . LEU A 1 309 ? 10.676 -4.132 -17.197 1.00 95.06 309 LEU A CA 1
ATOM 2573 C C . LEU A 1 309 ? 12.040 -3.640 -16.723 1.00 95.06 309 LEU A C 1
ATOM 2575 O O . LEU A 1 309 ? 12.142 -2.584 -16.102 1.00 95.06 309 LEU A O 1
ATOM 2579 N N . HIS A 1 310 ? 13.094 -4.380 -17.038 1.00 97.12 310 HIS A N 1
ATOM 2580 C CA . HIS A 1 310 ? 14.461 -3.947 -16.786 1.00 97.12 310 HIS A CA 1
ATOM 2581 C C . HIS A 1 310 ? 15.369 -4.381 -17.931 1.00 97.12 310 HIS A C 1
ATOM 2583 O O . HIS A 1 310 ? 15.104 -5.378 -18.597 1.00 97.12 310 HIS A O 1
ATOM 2589 N N . SER A 1 311 ? 16.435 -3.625 -18.153 1.00 97.38 311 SER A N 1
ATOM 2590 C CA . SER A 1 311 ? 17.540 -4.022 -19.019 1.00 97.38 311 SER A CA 1
ATOM 2591 C C . SER A 1 311 ? 18.802 -3.287 -18.590 1.00 97.38 311 SER A C 1
ATOM 2593 O O . SER A 1 311 ? 18.758 -2.403 -17.733 1.00 97.38 311 SER A O 1
ATOM 2595 N N . ALA A 1 312 ? 19.929 -3.656 -19.177 1.00 97.56 312 ALA A N 1
ATOM 2596 C CA . ALA A 1 312 ? 21.184 -2.967 -18.983 1.00 97.56 312 ALA A CA 1
ATOM 2597 C C . ALA A 1 312 ? 21.926 -2.828 -20.312 1.00 97.56 312 ALA A C 1
ATOM 2599 O O . ALA A 1 312 ? 21.805 -3.674 -21.202 1.00 97.56 312 ALA A O 1
ATOM 2600 N N . TYR A 1 313 ? 22.691 -1.751 -20.440 1.00 97.88 313 TYR A N 1
ATOM 2601 C CA . TYR A 1 313 ? 23.551 -1.497 -21.585 1.00 97.88 313 TYR A CA 1
ATOM 2602 C C . TYR A 1 313 ? 24.856 -0.883 -21.106 1.00 97.88 313 TYR A C 1
ATOM 2604 O O . TYR A 1 313 ? 24.864 0.051 -20.301 1.00 97.88 313 TYR A O 1
ATOM 2612 N N . GLY A 1 314 ? 25.958 -1.406 -21.619 1.00 96.25 314 GLY A N 1
ATOM 2613 C CA . GLY A 1 314 ? 27.281 -0.915 -21.289 1.00 96.25 314 GLY A CA 1
ATOM 2614 C C . GLY A 1 314 ? 28.339 -1.962 -21.547 1.00 96.25 314 GLY A C 1
ATOM 2615 O O . GLY A 1 314 ? 28.115 -2.944 -22.249 1.00 96.25 314 GLY A O 1
ATOM 2616 N N . ASN A 1 315 ? 29.517 -1.703 -21.012 1.00 95.75 315 ASN A N 1
ATOM 2617 C CA . ASN A 1 315 ? 30.676 -2.561 -21.135 1.00 95.75 315 ASN A CA 1
ATOM 2618 C C . ASN A 1 315 ? 30.572 -3.767 -20.195 1.00 95.75 315 ASN A C 1
ATOM 2620 O O . ASN A 1 315 ? 30.114 -3.611 -19.068 1.00 95.75 315 ASN A O 1
ATOM 2624 N N . TRP A 1 316 ? 31.063 -4.939 -20.598 1.00 95.44 316 TRP A N 1
ATOM 2625 C CA . TRP A 1 316 ? 31.009 -6.153 -19.778 1.00 95.44 316 TRP A CA 1
ATOM 2626 C C . TRP A 1 316 ? 32.400 -6.732 -19.569 1.00 95.44 316 TRP A C 1
ATOM 2628 O O . TRP A 1 316 ? 33.152 -6.899 -20.525 1.00 95.44 316 TRP A O 1
ATOM 2638 N N . PHE A 1 317 ? 32.742 -7.048 -18.324 1.00 94.88 317 PHE A N 1
ATOM 2639 C CA . PHE A 1 317 ? 33.895 -7.890 -18.010 1.00 94.88 317 PHE A CA 1
ATOM 2640 C C . PHE A 1 317 ? 33.435 -9.344 -17.784 1.00 94.88 317 PHE A C 1
ATOM 2642 O O . PHE A 1 317 ? 32.241 -9.572 -17.536 1.00 94.88 317 PHE A O 1
ATOM 2649 N N . PRO A 1 318 ? 34.332 -10.342 -17.902 1.00 93.12 318 PRO A N 1
ATOM 2650 C CA . PRO A 1 318 ? 33.984 -11.750 -17.729 1.00 93.12 318 PRO A CA 1
ATOM 2651 C C . PRO A 1 318 ? 33.229 -12.016 -16.417 1.00 93.12 318 PRO A C 1
ATOM 2653 O O . PRO A 1 318 ? 33.612 -11.523 -15.366 1.00 93.12 318 PRO A O 1
ATOM 2656 N N . GLY A 1 319 ? 32.125 -12.767 -16.484 1.00 92.00 319 GLY A N 1
ATOM 2657 C CA . GLY A 1 319 ? 31.300 -13.117 -15.316 1.00 92.00 319 GLY A CA 1
ATOM 2658 C C . GLY A 1 319 ? 30.279 -12.055 -14.871 1.00 92.00 319 GLY A C 1
ATOM 2659 O O . GLY A 1 319 ? 29.250 -12.413 -14.303 1.00 92.00 319 GLY A O 1
ATOM 2660 N N . CYS A 1 320 ? 30.464 -10.776 -15.214 1.00 93.62 320 CYS A N 1
ATOM 2661 C CA . CYS A 1 320 ? 29.562 -9.695 -14.786 1.00 93.62 320 CYS A CA 1
ATOM 2662 C C . CYS A 1 320 ? 28.144 -9.809 -15.371 1.00 93.62 320 CYS A C 1
ATOM 2664 O O . CYS A 1 320 ? 27.146 -9.693 -14.660 1.00 93.62 320 CYS A O 1
ATOM 2666 N N . LYS A 1 321 ? 28.041 -10.069 -16.680 1.00 94.44 321 LYS A N 1
ATOM 2667 C CA . LYS A 1 321 ? 26.754 -10.164 -17.386 1.00 94.44 321 LYS A CA 1
ATOM 2668 C C . LYS A 1 321 ? 25.819 -11.241 -16.804 1.00 94.44 321 LYS A C 1
ATOM 2670 O O . LYS A 1 321 ? 24.694 -10.884 -16.448 1.00 94.44 321 LYS A O 1
ATOM 2675 N N . PRO A 1 322 ? 26.230 -12.519 -16.656 1.00 94.88 322 PRO A N 1
ATOM 2676 C CA . PRO A 1 322 ? 25.362 -13.538 -16.064 1.00 94.88 322 PRO A CA 1
ATOM 2677 C C . PRO A 1 322 ? 25.015 -13.245 -14.597 1.00 94.88 322 PRO A C 1
ATOM 2679 O O . PRO A 1 322 ? 23.887 -13.525 -14.187 1.00 94.88 322 PRO A O 1
ATOM 2682 N N . LEU A 1 323 ? 25.922 -12.625 -13.828 1.00 96.00 323 LEU A N 1
ATOM 2683 C CA . LEU A 1 323 ? 25.625 -12.198 -12.460 1.00 96.00 323 LEU A CA 1
ATOM 2684 C C . LEU A 1 323 ? 24.500 -11.157 -12.436 1.00 96.00 323 LEU A C 1
ATOM 2686 O O . LEU A 1 323 ? 23.503 -11.350 -11.743 1.00 96.00 323 LEU A O 1
ATOM 2690 N N . ILE A 1 324 ? 24.607 -10.089 -13.237 1.00 96.44 324 ILE A N 1
ATOM 2691 C CA . ILE A 1 324 ? 23.578 -9.040 -13.309 1.00 96.44 324 ILE A CA 1
ATOM 2692 C C . ILE A 1 324 ? 22.239 -9.609 -13.800 1.00 96.44 324 ILE A C 1
ATOM 2694 O O . ILE A 1 324 ? 21.197 -9.238 -13.261 1.00 96.44 324 ILE A O 1
ATOM 2698 N N . GLN A 1 325 ? 22.237 -10.537 -14.765 1.00 94.31 325 GLN A N 1
ATOM 2699 C CA . GLN A 1 325 ? 21.009 -11.210 -15.216 1.00 94.31 325 GLN A CA 1
ATOM 2700 C C . GLN A 1 325 ? 20.292 -11.918 -14.054 1.00 94.31 325 GLN A C 1
ATOM 2702 O O . GLN A 1 325 ? 19.096 -11.709 -13.840 1.00 94.31 325 GLN A O 1
ATOM 2707 N N . GLN A 1 326 ? 21.011 -12.727 -13.272 1.00 94.12 326 GLN A N 1
ATOM 2708 C CA . GLN A 1 326 ? 20.428 -13.447 -12.136 1.00 94.12 326 GLN A CA 1
ATOM 2709 C C . GLN A 1 326 ? 20.027 -12.501 -10.997 1.00 94.12 326 GLN A C 1
ATOM 2711 O O . GLN A 1 326 ? 18.939 -12.635 -10.423 1.00 94.12 326 GLN A O 1
ATOM 2716 N N . ALA A 1 327 ? 20.873 -11.513 -10.701 1.00 95.81 327 ALA A N 1
ATOM 2717 C CA . ALA A 1 327 ? 20.643 -10.521 -9.662 1.00 95.81 327 ALA A CA 1
ATOM 2718 C C . ALA A 1 327 ? 19.378 -9.707 -9.940 1.00 95.81 327 ALA A C 1
ATOM 2720 O O . ALA A 1 327 ? 18.495 -9.631 -9.088 1.00 95.81 327 ALA A O 1
ATOM 2721 N N . MET A 1 328 ? 19.236 -9.162 -11.150 1.00 96.50 328 MET A N 1
ATOM 2722 C CA . MET A 1 328 ? 18.090 -8.328 -11.505 1.00 96.50 328 MET A CA 1
ATOM 2723 C C . MET A 1 328 ? 16.777 -9.110 -11.525 1.00 96.50 328 MET A C 1
ATOM 2725 O O . MET A 1 328 ? 15.762 -8.583 -11.069 1.00 96.50 328 MET A O 1
ATOM 2729 N N . LEU A 1 329 ? 16.775 -10.380 -11.947 1.00 91.25 329 LEU A N 1
ATOM 2730 C CA . LEU A 1 329 ? 15.591 -11.241 -11.833 1.00 91.25 329 LEU A CA 1
ATOM 2731 C C . LEU A 1 329 ? 15.147 -11.407 -10.371 1.00 91.25 329 LEU A C 1
ATOM 2733 O O . LEU A 1 329 ? 13.953 -11.320 -10.066 1.00 91.25 329 LEU A O 1
ATOM 2737 N N . LYS A 1 330 ? 16.101 -11.605 -9.454 1.00 92.88 330 LYS A N 1
ATOM 2738 C CA . LYS A 1 330 ? 15.828 -11.741 -8.018 1.00 92.88 330 LYS A CA 1
ATOM 2739 C C . LYS A 1 330 ? 15.378 -10.417 -7.395 1.00 92.88 330 LYS A C 1
ATOM 2741 O O . LYS A 1 330 ? 14.353 -10.402 -6.714 1.00 92.88 330 LYS A O 1
ATOM 2746 N N . ILE A 1 331 ? 16.079 -9.316 -7.669 1.00 94.69 331 ILE A N 1
ATOM 2747 C CA . ILE A 1 331 ? 15.764 -7.969 -7.165 1.00 94.69 331 ILE A CA 1
ATOM 2748 C C . ILE A 1 331 ? 14.379 -7.539 -7.649 1.00 94.69 331 ILE A C 1
ATOM 2750 O O . ILE A 1 331 ? 13.529 -7.171 -6.840 1.00 94.69 331 ILE A O 1
ATOM 2754 N N . MET A 1 332 ? 14.085 -7.670 -8.946 1.00 92.38 332 MET A N 1
ATOM 2755 C CA . MET A 1 332 ? 12.770 -7.315 -9.478 1.00 92.38 332 MET A CA 1
ATOM 2756 C C . MET A 1 332 ? 11.653 -8.113 -8.810 1.00 92.38 332 MET A C 1
ATOM 2758 O O . MET A 1 332 ? 10.566 -7.577 -8.625 1.00 92.38 332 MET A O 1
ATOM 2762 N N . LYS A 1 333 ? 11.878 -9.361 -8.398 1.00 85.62 333 LYS A N 1
ATOM 2763 C CA . LYS A 1 333 ? 10.851 -10.159 -7.719 1.00 85.62 333 LYS A CA 1
ATOM 2764 C C . LYS A 1 333 ? 10.722 -9.833 -6.227 1.00 85.62 333 LYS A C 1
ATOM 2766 O O . LYS A 1 333 ? 9.599 -9.723 -5.742 1.00 85.62 333 LYS A O 1
ATOM 2771 N N . ALA A 1 334 ? 11.842 -9.700 -5.518 1.00 87.12 334 ALA A N 1
ATOM 2772 C CA . ALA A 1 334 ? 11.894 -9.740 -4.055 1.00 87.12 334 ALA A CA 1
ATOM 2773 C C . ALA A 1 334 ? 12.188 -8.392 -3.374 1.00 87.12 334 ALA A C 1
ATOM 2775 O O . ALA A 1 334 ? 12.089 -8.311 -2.153 1.00 87.12 334 ALA A O 1
ATOM 2776 N N . ASN A 1 335 ? 12.531 -7.339 -4.122 1.00 91.69 335 ASN A N 1
ATOM 2777 C CA . ASN A 1 335 ? 12.887 -6.054 -3.528 1.00 91.69 335 ASN A CA 1
ATOM 2778 C C . ASN A 1 335 ? 11.696 -5.428 -2.758 1.00 91.69 335 ASN A C 1
ATOM 2780 O O . ASN A 1 335 ? 10.630 -5.201 -3.353 1.00 91.69 335 ASN A O 1
ATOM 2784 N N . PRO A 1 336 ? 11.859 -5.087 -1.463 1.00 88.94 336 PRO A N 1
ATOM 2785 C CA . PRO A 1 336 ? 10.772 -4.542 -0.647 1.00 88.94 336 PRO A CA 1
ATOM 2786 C C . PRO A 1 336 ? 10.227 -3.199 -1.152 1.00 88.94 336 PRO A C 1
ATOM 2788 O O . PRO A 1 336 ? 9.025 -2.943 -1.072 1.00 88.94 336 PRO A O 1
ATOM 2791 N N . ALA A 1 337 ? 11.075 -2.334 -1.718 1.00 93.31 337 ALA A N 1
ATOM 2792 C CA . ALA A 1 337 ? 10.645 -1.026 -2.207 1.00 93.31 337 ALA A CA 1
ATOM 2793 C C . ALA A 1 337 ? 9.769 -1.155 -3.466 1.00 93.31 337 ALA A C 1
ATOM 2795 O O . ALA A 1 337 ? 8.745 -0.473 -3.589 1.00 93.31 337 ALA A O 1
ATOM 2796 N N . LEU A 1 338 ? 10.123 -2.077 -4.370 1.00 94.31 338 LEU A N 1
ATOM 2797 C CA . LEU A 1 338 ? 9.296 -2.439 -5.525 1.00 94.31 338 LEU A CA 1
ATOM 2798 C C . LEU A 1 338 ? 7.986 -3.113 -5.100 1.00 94.31 338 LEU A C 1
ATOM 2800 O O . LEU A 1 338 ? 6.938 -2.841 -5.690 1.00 94.31 338 LEU A O 1
ATOM 2804 N N . TYR A 1 339 ? 8.007 -3.941 -4.053 1.00 90.94 339 TYR A N 1
ATOM 2805 C CA . TYR A 1 339 ? 6.788 -4.514 -3.479 1.00 90.94 339 TYR A CA 1
ATOM 2806 C C . TYR A 1 339 ? 5.833 -3.423 -2.969 1.00 90.94 339 TYR A C 1
ATOM 2808 O O . TYR A 1 339 ? 4.662 -3.407 -3.354 1.00 90.94 339 TYR A O 1
ATOM 2816 N N . VAL A 1 340 ? 6.335 -2.447 -2.202 1.00 92.12 340 VAL A N 1
ATOM 2817 C CA . VAL A 1 340 ? 5.537 -1.299 -1.732 1.00 92.12 340 VAL A CA 1
ATOM 2818 C C . VAL A 1 340 ? 4.940 -0.512 -2.901 1.00 92.12 340 VAL A C 1
ATOM 2820 O O . VAL A 1 340 ? 3.775 -0.108 -2.841 1.00 92.12 340 VAL A O 1
ATOM 2823 N N . LEU A 1 341 ? 5.697 -0.301 -3.984 1.00 96.00 341 LEU A N 1
ATOM 2824 C CA . LEU A 1 341 ? 5.180 0.333 -5.200 1.00 96.00 341 LEU A CA 1
ATOM 2825 C C . LEU A 1 341 ? 3.997 -0.451 -5.786 1.00 96.00 341 LEU A C 1
ATOM 2827 O O . LEU A 1 341 ? 2.930 0.128 -6.005 1.00 96.00 341 LEU A O 1
ATOM 2831 N N . ARG A 1 342 ? 4.166 -1.760 -5.999 1.00 94.44 342 ARG A N 1
ATOM 2832 C CA . ARG A 1 342 ? 3.137 -2.645 -6.572 1.00 94.44 342 ARG A CA 1
ATOM 2833 C C . ARG A 1 342 ? 1.883 -2.674 -5.712 1.00 94.44 342 ARG A C 1
ATOM 2835 O O . ARG A 1 342 ? 0.784 -2.489 -6.229 1.00 94.44 342 ARG A O 1
ATOM 2842 N N . GLU A 1 343 ? 2.036 -2.805 -4.399 1.00 89.81 343 GLU A N 1
ATOM 2843 C CA . GLU A 1 343 ? 0.923 -2.784 -3.449 1.00 89.81 343 GLU A CA 1
ATOM 2844 C C . GLU A 1 343 ? 0.173 -1.452 -3.454 1.00 89.81 343 GLU A C 1
ATOM 2846 O O . GLU A 1 343 ? -1.059 -1.418 -3.412 1.00 89.81 343 GLU A O 1
ATOM 2851 N N . ARG A 1 344 ? 0.883 -0.325 -3.560 1.00 93.81 344 ARG A N 1
ATOM 2852 C CA . ARG A 1 344 ? 0.241 0.989 -3.688 1.00 93.81 344 ARG A CA 1
ATOM 2853 C C . ARG A 1 344 ? -0.509 1.142 -5.003 1.00 93.81 344 ARG A C 1
ATOM 2855 O O . ARG A 1 344 ? -1.604 1.703 -4.986 1.00 93.81 344 ARG A O 1
ATOM 2862 N N . ILE A 1 345 ? 0.036 0.633 -6.109 1.00 95.12 345 ILE A N 1
ATOM 2863 C CA . ILE A 1 345 ? -0.654 0.604 -7.404 1.00 95.12 345 ILE A CA 1
ATOM 2864 C C . ILE A 1 345 ? -1.929 -0.246 -7.295 1.00 95.12 345 ILE A C 1
ATOM 2866 O O . ILE A 1 345 ? -3.007 0.253 -7.612 1.00 95.12 345 ILE A O 1
ATOM 2870 N N . ARG A 1 346 ? -1.850 -1.474 -6.761 1.00 91.69 346 ARG A N 1
ATOM 2871 C CA . ARG A 1 346 ? -3.006 -2.373 -6.558 1.00 91.69 346 ARG A CA 1
ATOM 2872 C C . ARG A 1 346 ? -4.090 -1.735 -5.688 1.00 91.69 346 ARG A C 1
ATOM 2874 O O . ARG A 1 346 ? -5.250 -1.686 -6.092 1.00 91.69 346 ARG A O 1
ATOM 2881 N N . LYS A 1 347 ? -3.713 -1.152 -4.542 1.00 88.31 347 LYS A N 1
ATOM 2882 C CA . LYS A 1 347 ? -4.631 -0.434 -3.634 1.00 88.31 347 LYS A CA 1
ATOM 2883 C C . LYS A 1 347 ? -5.275 0.781 -4.304 1.00 88.31 347 LYS A C 1
ATOM 2885 O O . LYS A 1 347 ? -6.462 1.026 -4.108 1.00 88.31 347 LYS A O 1
ATOM 2890 N N . ALA A 1 348 ? -4.521 1.544 -5.096 1.00 90.12 348 ALA A N 1
ATOM 2891 C CA . ALA A 1 348 ? -5.054 2.695 -5.824 1.00 90.12 348 ALA A CA 1
ATOM 2892 C C . ALA A 1 348 ? -5.991 2.285 -6.975 1.00 90.12 348 ALA A C 1
ATOM 2894 O O . ALA A 1 348 ? -6.952 2.997 -7.269 1.00 90.12 348 ALA A O 1
ATOM 2895 N N . LEU A 1 349 ? -5.728 1.135 -7.599 1.00 91.50 349 LEU A N 1
ATOM 2896 C CA . LEU A 1 349 ? -6.579 0.528 -8.619 1.00 91.50 349 LEU A CA 1
ATOM 2897 C C . LEU A 1 349 ? -7.765 -0.248 -8.035 1.00 91.50 349 LEU A C 1
ATOM 2899 O O . LEU A 1 349 ? -8.686 -0.549 -8.784 1.00 91.50 349 LEU A O 1
ATOM 2903 N N . GLN A 1 350 ? -7.773 -0.542 -6.729 1.00 88.31 350 GLN A N 1
ATOM 2904 C CA . GLN A 1 350 ? -8.770 -1.407 -6.079 1.00 88.31 350 GLN A CA 1
ATOM 2905 C C . GLN A 1 350 ? -8.920 -2.755 -6.806 1.00 88.31 350 GLN A C 1
ATOM 2907 O O . GLN A 1 350 ? -10.033 -3.226 -7.069 1.00 88.31 350 GLN A O 1
ATOM 2912 N N . LEU A 1 351 ? -7.777 -3.324 -7.193 1.00 88.38 351 LEU A N 1
ATOM 2913 C CA . LEU A 1 351 ? -7.677 -4.572 -7.937 1.00 88.38 351 LEU A CA 1
ATOM 2914 C C . LEU A 1 351 ? -7.079 -5.639 -7.022 1.00 88.38 351 LEU A C 1
ATOM 2916 O O . LEU A 1 351 ? -5.987 -5.450 -6.484 1.00 88.38 351 LEU A O 1
ATOM 2920 N N . TYR A 1 352 ? -7.806 -6.738 -6.852 1.00 84.44 352 TYR A N 1
ATOM 2921 C CA . TYR A 1 352 ? -7.449 -7.819 -5.939 1.00 84.44 352 TYR A CA 1
ATOM 2922 C C . TYR A 1 352 ? -7.365 -9.148 -6.691 1.00 84.44 352 TYR A C 1
ATOM 2924 O O . TYR A 1 352 ? -8.099 -9.363 -7.661 1.00 84.44 352 TYR A O 1
ATOM 2932 N N . SER A 1 353 ? -6.477 -10.027 -6.228 1.00 81.81 353 SER A N 1
ATOM 2933 C CA . SER A 1 353 ? -6.397 -11.424 -6.652 1.00 81.81 353 SER A CA 1
ATOM 2934 C C . SER A 1 353 ? -6.976 -12.332 -5.568 1.00 81.81 353 SER A C 1
ATOM 2936 O O . SER A 1 353 ? -7.036 -11.974 -4.392 1.00 81.81 353 SER A O 1
ATOM 2938 N N . SER A 1 354 ? -7.414 -13.522 -5.967 1.00 71.31 354 SER A N 1
ATOM 2939 C CA . SER A 1 354 ? -7.863 -14.577 -5.054 1.00 71.31 354 SER A CA 1
ATOM 2940 C C . SER A 1 354 ? -6.714 -15.393 -4.440 1.00 71.31 354 SER A C 1
ATOM 2942 O O . SER A 1 354 ? -6.977 -16.380 -3.758 1.00 71.31 354 SER A O 1
ATOM 2944 N N . GLU A 1 355 ? -5.453 -15.032 -4.701 1.00 57.06 355 GLU A N 1
ATOM 2945 C CA . GLU A 1 355 ? -4.282 -15.760 -4.197 1.00 57.06 355 GLU A CA 1
ATOM 2946 C C . GLU A 1 355 ? -4.055 -15.509 -2.692 1.00 57.06 355 GLU A C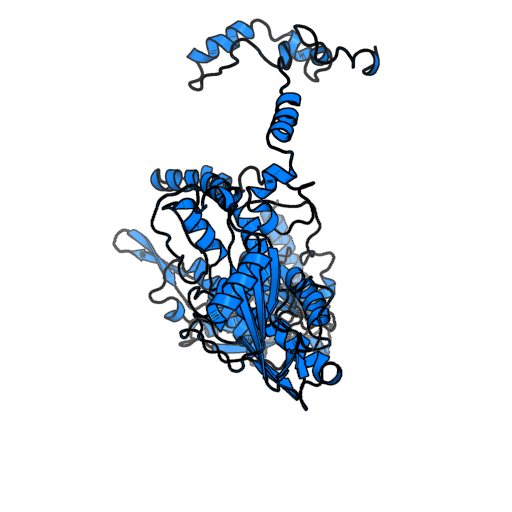 1
ATOM 2948 O O . GLU A 1 355 ? -4.275 -14.394 -2.208 1.00 57.06 355 GLU A O 1
ATOM 2953 N N . PRO A 1 356 ? -3.615 -16.526 -1.927 1.00 53.69 356 PRO A N 1
ATOM 2954 C CA . PRO A 1 356 ? -3.450 -16.409 -0.483 1.00 53.69 356 PRO A CA 1
ATOM 2955 C C . PRO A 1 356 ? -2.268 -15.496 -0.121 1.00 53.69 356 PRO A C 1
ATOM 2957 O O . PRO A 1 356 ? -1.118 -15.781 -0.445 1.00 53.69 356 PRO A O 1
ATOM 2960 N N . THR A 1 357 ? -2.551 -14.408 0.596 1.00 61.16 357 THR A N 1
ATOM 2961 C CA . THR A 1 357 ? -1.538 -13.579 1.270 1.00 61.16 357 THR A CA 1
ATOM 2962 C C . THR A 1 357 ? -1.033 -14.254 2.546 1.00 61.16 357 THR A C 1
ATOM 2964 O O . THR A 1 357 ? -1.714 -15.114 3.106 1.00 61.16 357 THR A O 1
ATOM 2967 N N . GLU A 1 358 ? 0.121 -13.814 3.058 1.00 64.31 358 GLU A N 1
ATOM 2968 C CA . GLU A 1 358 ? 0.638 -14.261 4.357 1.00 64.31 358 GLU A CA 1
ATOM 2969 C C . GLU A 1 358 ? -0.440 -14.120 5.457 1.00 64.31 358 GLU A C 1
ATOM 2971 O O . GLU A 1 358 ? -1.050 -13.049 5.586 1.00 64.31 358 GLU A O 1
ATOM 2976 N N . PRO A 1 359 ? -0.725 -15.177 6.242 1.00 73.06 359 PRO A N 1
ATOM 2977 C CA . PRO A 1 359 ? -1.835 -15.153 7.182 1.00 73.06 359 PRO A CA 1
ATOM 2978 C C . PRO A 1 359 ? -1.546 -14.199 8.341 1.00 73.06 359 PRO A C 1
ATOM 2980 O O . PRO A 1 359 ? -0.455 -14.192 8.921 1.00 73.06 359 PRO A O 1
ATOM 2983 N N . TYR A 1 360 ? -2.557 -13.416 8.714 1.00 83.12 360 TYR A N 1
ATOM 2984 C CA . TYR A 1 360 ? -2.511 -12.557 9.894 1.00 83.12 360 TYR A CA 1
ATOM 2985 C C . TYR A 1 360 ? -2.387 -13.378 11.180 1.00 83.12 360 TYR A C 1
ATOM 2987 O O . TYR A 1 360 ? -2.671 -14.578 11.214 1.00 83.12 360 TYR A O 1
ATOM 2995 N N . LEU A 1 361 ? -1.958 -12.721 12.261 1.00 84.62 361 LEU A N 1
ATOM 2996 C CA . LEU A 1 361 ? -2.010 -13.328 13.585 1.00 84.62 361 LEU A CA 1
ATOM 2997 C C . LEU A 1 361 ? -3.479 -13.554 13.969 1.00 84.62 361 LEU A C 1
ATOM 2999 O O . LEU A 1 361 ? -4.257 -12.605 14.097 1.00 84.62 361 LEU A O 1
ATOM 3003 N N . SER A 1 362 ? -3.828 -14.814 14.177 1.00 86.69 362 SER A N 1
ATOM 3004 C CA . SER A 1 362 ? -5.142 -15.328 14.542 1.00 86.69 362 SER A CA 1
ATOM 3005 C C . SER A 1 362 ? -5.006 -16.289 15.729 1.00 86.69 362 SER A C 1
ATOM 3007 O O . SER A 1 362 ? -3.917 -16.516 16.257 1.00 86.69 362 SER A O 1
ATOM 3009 N N . SER A 1 363 ? -6.116 -16.880 16.172 1.00 82.88 363 SER A N 1
ATOM 3010 C CA . SER A 1 363 ? -6.080 -17.915 17.213 1.00 82.88 363 SER A CA 1
ATOM 3011 C C . SER A 1 363 ? -5.358 -19.193 16.768 1.00 82.88 363 SER A C 1
ATOM 3013 O O . SER A 1 363 ? -4.877 -19.930 17.623 1.00 82.88 363 SER A O 1
ATOM 3015 N N . GLN A 1 364 ? -5.255 -19.453 15.459 1.00 81.38 364 GLN A N 1
ATOM 3016 C CA . GLN A 1 364 ? -4.658 -20.681 14.922 1.00 81.38 364 GLN A CA 1
ATOM 3017 C C . GLN A 1 364 ? -3.124 -20.663 14.971 1.00 81.38 364 GLN A C 1
ATOM 3019 O O . GLN A 1 364 ? -2.510 -21.689 15.242 1.00 81.38 364 GLN A O 1
ATOM 3024 N N . ASN A 1 365 ? -2.506 -19.498 14.759 1.00 84.69 365 ASN A N 1
ATOM 3025 C CA . ASN A 1 365 ? -1.048 -19.319 14.744 1.00 84.69 365 ASN A CA 1
ATOM 3026 C C . ASN A 1 365 ? -0.519 -18.549 15.969 1.00 84.69 365 ASN A C 1
ATOM 3028 O O . ASN A 1 365 ? 0.628 -18.116 15.996 1.00 84.69 365 ASN A O 1
ATOM 3032 N N . TYR A 1 366 ? -1.330 -18.409 17.021 1.00 82.94 366 TYR A N 1
ATOM 3033 C CA . TYR A 1 366 ? -0.968 -17.689 18.247 1.00 82.94 366 TYR A CA 1
ATOM 3034 C C . TYR A 1 366 ? 0.295 -18.235 18.935 1.00 82.94 366 TYR A C 1
ATOM 3036 O O . TYR A 1 366 ? 1.037 -17.486 19.568 1.00 82.94 366 TYR A O 1
ATOM 3044 N N . ASN A 1 367 ? 0.569 -19.532 18.785 1.00 83.62 367 ASN A N 1
ATOM 3045 C CA . ASN A 1 367 ? 1.741 -20.177 19.376 1.00 83.62 367 ASN A CA 1
ATOM 3046 C C . ASN A 1 367 ? 3.068 -19.749 18.717 1.00 83.62 367 ASN A C 1
ATOM 3048 O O . ASN A 1 367 ? 4.112 -19.859 19.357 1.00 83.62 367 ASN A O 1
ATOM 3052 N N . GLU A 1 368 ? 3.047 -19.204 17.491 1.00 84.56 368 GLU A N 1
ATOM 3053 C CA . GLU A 1 368 ? 4.251 -18.709 16.793 1.00 84.56 368 GLU A CA 1
ATOM 3054 C C . GLU A 1 368 ? 4.940 -17.563 17.556 1.00 84.56 368 GLU A C 1
ATOM 3056 O O . GLU A 1 368 ? 6.160 -17.399 17.466 1.00 84.56 368 GLU A O 1
ATOM 3061 N N . LEU A 1 369 ? 4.176 -16.823 18.375 1.00 87.94 369 LEU A N 1
ATOM 3062 C CA . LEU A 1 369 ? 4.652 -15.704 19.198 1.00 87.94 369 LEU A CA 1
ATOM 3063 C C . LEU A 1 369 ? 5.760 -16.088 20.188 1.00 87.94 369 LEU A C 1
ATOM 3065 O O . LEU A 1 369 ? 6.511 -15.221 20.632 1.00 87.94 369 LEU A O 1
ATOM 3069 N N . PHE A 1 370 ? 5.842 -17.367 20.558 1.00 89.69 370 PHE A N 1
ATOM 3070 C CA . PHE A 1 370 ? 6.744 -17.868 21.598 1.00 89.69 370 PHE A CA 1
ATOM 3071 C C . PHE A 1 370 ? 7.904 -18.690 21.035 1.00 89.69 370 PHE A C 1
ATOM 3073 O O . PHE A 1 370 ? 8.546 -19.441 21.766 1.00 89.69 370 PHE A O 1
ATOM 3080 N N . SER A 1 371 ? 8.180 -18.545 19.739 1.00 85.69 371 SER A N 1
ATOM 3081 C CA . SER A 1 371 ? 9.347 -19.146 19.101 1.00 85.69 371 SER A CA 1
ATOM 3082 C C . SER A 1 371 ? 10.666 -18.496 19.560 1.00 85.69 371 SER A C 1
ATOM 3084 O O . SER A 1 371 ? 10.711 -17.497 20.287 1.00 85.69 371 SER A O 1
ATOM 3086 N N . ASN A 1 372 ? 11.790 -19.053 19.101 1.00 84.06 372 ASN A N 1
ATOM 3087 C CA . ASN A 1 372 ? 13.112 -18.474 19.348 1.00 84.06 372 ASN A CA 1
ATOM 3088 C C . ASN A 1 372 ? 13.347 -17.154 18.589 1.00 84.06 372 ASN A C 1
ATOM 3090 O O . ASN A 1 372 ? 14.340 -16.472 18.851 1.00 84.06 372 ASN A O 1
ATOM 3094 N N . GLN A 1 373 ? 12.436 -16.746 17.706 1.00 87.38 373 GLN A N 1
ATOM 3095 C CA . GLN A 1 373 ? 12.529 -15.473 17.003 1.00 87.38 373 GLN A CA 1
ATOM 3096 C C . GLN A 1 373 ? 12.171 -14.300 17.927 1.00 87.38 373 GLN A C 1
ATOM 3098 O O . GLN A 1 373 ? 11.284 -14.394 18.775 1.00 87.38 373 GLN A O 1
ATOM 3103 N N . THR A 1 374 ? 12.856 -13.170 17.751 1.00 91.50 374 THR A N 1
ATOM 3104 C CA . THR A 1 374 ? 12.486 -11.918 18.419 1.00 91.50 374 THR A CA 1
ATOM 3105 C C . THR A 1 374 ? 11.292 -11.311 17.689 1.00 91.50 374 THR A C 1
ATOM 3107 O O . THR A 1 374 ? 11.410 -10.897 16.534 1.00 91.50 374 THR A O 1
ATOM 3110 N N . ILE A 1 375 ? 10.142 -11.280 18.361 1.00 94.56 375 ILE A N 1
ATOM 3111 C CA . ILE A 1 375 ? 8.874 -10.777 17.823 1.00 94.56 375 ILE A CA 1
ATOM 3112 C C . ILE A 1 375 ? 8.456 -9.555 18.630 1.00 94.56 375 ILE A C 1
ATOM 3114 O O . ILE A 1 375 ? 8.505 -9.587 19.859 1.00 94.56 375 ILE A O 1
ATOM 3118 N N . TRP A 1 376 ? 8.018 -8.490 17.963 1.00 97.19 376 TRP A N 1
ATOM 3119 C CA . TRP A 1 376 ? 7.487 -7.298 18.625 1.00 97.19 376 TRP A CA 1
ATOM 3120 C C . TRP A 1 376 ? 6.032 -7.043 18.262 1.00 97.19 376 TRP A C 1
ATOM 3122 O O . TRP A 1 376 ? 5.652 -7.099 17.097 1.00 97.19 376 TRP A O 1
ATOM 3132 N N . PHE A 1 377 ? 5.233 -6.663 19.253 1.00 97.19 377 PHE A N 1
ATOM 3133 C CA . PHE A 1 377 ? 3.958 -5.996 19.042 1.00 97.19 377 PHE A CA 1
ATOM 3134 C C . PHE A 1 377 ? 4.154 -4.489 19.000 1.00 97.19 377 PHE A C 1
ATOM 3136 O O . PHE A 1 377 ? 4.804 -3.943 19.884 1.00 97.19 377 PHE A O 1
ATOM 3143 N N . VAL A 1 378 ? 3.537 -3.817 18.030 1.00 97.56 378 VAL A N 1
ATOM 3144 C CA . VAL A 1 378 ? 3.485 -2.350 17.962 1.00 97.56 378 VAL A CA 1
ATOM 3145 C C . VAL A 1 378 ? 2.031 -1.896 18.047 1.00 97.56 378 VAL A C 1
ATOM 3147 O O . VAL A 1 378 ? 1.209 -2.251 17.196 1.00 97.56 378 VAL A O 1
ATOM 3150 N N . ASP A 1 379 ? 1.720 -1.092 19.066 1.00 96.31 379 ASP A N 1
ATOM 3151 C CA . ASP A 1 379 ? 0.411 -0.463 19.247 1.00 96.31 379 ASP A CA 1
ATOM 3152 C C . ASP A 1 379 ? 0.511 1.069 19.162 1.00 96.31 379 ASP A C 1
ATOM 3154 O O . ASP A 1 379 ? 1.190 1.719 19.961 1.00 96.31 379 ASP A O 1
ATOM 3158 N N . ASP A 1 380 ? -0.193 1.649 18.183 1.00 95.62 380 ASP A N 1
ATOM 3159 C CA . ASP A 1 380 ? -0.243 3.096 17.926 1.00 95.62 380 ASP A CA 1
ATOM 3160 C C . ASP A 1 380 ? -1.493 3.773 18.526 1.00 95.62 380 ASP A C 1
ATOM 3162 O O . ASP A 1 380 ? -1.727 4.967 18.319 1.00 95.62 380 ASP A O 1
ATOM 3166 N N . THR A 1 381 ? -2.317 3.028 19.273 1.00 94.38 381 THR A N 1
ATOM 3167 C CA . THR A 1 381 ? -3.629 3.491 19.758 1.00 94.38 381 THR A CA 1
ATOM 3168 C C . THR A 1 381 ? -3.542 4.768 20.602 1.00 94.38 381 THR A C 1
ATOM 3170 O O . THR A 1 381 ? -4.378 5.660 20.459 1.00 94.38 381 THR A O 1
ATOM 3173 N N . ASN A 1 382 ? -2.513 4.892 21.443 1.00 94.50 382 ASN A N 1
ATOM 3174 C CA . ASN A 1 382 ? -2.336 6.011 22.374 1.00 94.50 382 ASN A CA 1
ATOM 3175 C C . ASN A 1 382 ? -1.247 7.014 21.952 1.00 94.50 382 ASN A C 1
ATOM 3177 O O . ASN A 1 382 ? -0.764 7.785 22.783 1.00 94.50 382 ASN A O 1
ATOM 3181 N N . VAL A 1 383 ? -0.871 7.038 20.671 1.00 94.81 383 VAL A N 1
ATOM 3182 C CA . VAL A 1 383 ? 0.169 7.947 20.159 1.00 94.81 383 VAL A CA 1
ATOM 3183 C C . VAL A 1 383 ? -0.358 9.369 20.005 1.00 94.81 383 VAL A C 1
ATOM 3185 O O . VAL A 1 383 ? 0.259 10.314 20.486 1.00 94.81 383 VAL A O 1
ATOM 3188 N N . TYR A 1 384 ? -1.516 9.538 19.366 1.00 94.00 384 TYR A N 1
ATOM 3189 C CA . TYR A 1 384 ? -2.159 10.843 19.221 1.00 94.00 384 TYR A CA 1
ATOM 3190 C C . TYR A 1 384 ? -3.435 10.894 20.053 1.00 94.00 384 TYR A C 1
ATOM 3192 O O . TYR A 1 384 ? -4.488 10.403 19.645 1.00 94.00 384 TYR A O 1
ATOM 3200 N N . ARG A 1 385 ? -3.320 11.491 21.241 1.00 91.81 385 ARG A N 1
ATOM 3201 C CA . ARG A 1 385 ? -4.417 11.660 22.196 1.00 91.81 385 ARG A CA 1
ATOM 3202 C C . ARG A 1 385 ? -4.844 13.119 22.248 1.00 91.81 385 ARG A C 1
ATOM 3204 O O . ARG A 1 385 ? -4.010 14.021 22.159 1.00 91.81 385 ARG A O 1
ATOM 3211 N N . VAL A 1 386 ? -6.143 13.349 22.410 1.00 90.31 386 VAL A N 1
ATOM 3212 C CA . VAL A 1 386 ? -6.720 14.695 22.460 1.00 90.31 386 VAL A CA 1
ATOM 3213 C C . VAL A 1 386 ? -7.662 14.858 23.641 1.00 90.31 386 VAL A C 1
ATOM 3215 O O . VAL A 1 386 ? -8.397 13.938 23.993 1.00 90.31 386 VAL A O 1
ATOM 3218 N N . THR A 1 387 ? -7.676 16.057 24.213 1.00 90.12 387 THR A N 1
ATOM 3219 C CA . THR A 1 387 ? -8.705 16.524 25.140 1.00 90.12 387 THR A CA 1
ATOM 3220 C C . THR A 1 387 ? -9.627 17.499 24.416 1.00 90.12 387 THR A C 1
ATOM 3222 O O . THR A 1 387 ? -9.187 18.375 23.665 1.00 90.12 387 THR A O 1
ATOM 3225 N N . ILE A 1 388 ? -10.932 17.321 24.600 1.00 89.50 388 ILE A N 1
ATOM 3226 C CA . ILE A 1 388 ? -11.948 18.176 23.986 1.00 89.50 388 ILE A CA 1
ATOM 3227 C C . ILE A 1 388 ? -12.273 19.297 24.971 1.00 89.50 388 ILE A C 1
ATOM 3229 O O . ILE A 1 388 ? -12.567 19.035 26.133 1.00 89.50 388 ILE A O 1
ATOM 3233 N N . HIS A 1 389 ? -12.223 20.538 24.503 1.00 87.00 389 HIS A N 1
ATOM 3234 C CA . HIS A 1 389 ? -12.639 21.719 25.252 1.00 87.00 389 HIS A CA 1
ATOM 3235 C C . HIS A 1 389 ? -13.634 22.524 24.418 1.00 87.00 389 HIS A C 1
ATOM 3237 O O . HIS A 1 389 ? -13.665 22.422 23.193 1.00 87.00 389 HIS A O 1
ATOM 3243 N N . LYS A 1 390 ? -14.481 23.302 25.089 1.00 89.56 390 LYS A N 1
ATOM 3244 C CA . LYS A 1 390 ? -15.466 24.165 24.439 1.00 89.56 390 LYS A CA 1
ATOM 3245 C C . LYS A 1 390 ? -14.876 25.568 24.300 1.00 89.56 390 LYS A C 1
ATOM 3247 O O . LYS A 1 390 ? -14.349 26.103 25.274 1.00 89.56 390 LYS A O 1
ATOM 3252 N N . THR A 1 391 ? -14.923 26.142 23.103 1.00 88.56 391 THR A N 1
ATOM 3253 C CA . THR A 1 391 ? -14.542 27.539 22.873 1.00 88.56 391 THR A CA 1
ATOM 3254 C C . THR A 1 391 ? -15.616 28.478 23.409 1.00 88.56 391 THR A C 1
ATOM 3256 O O . THR A 1 391 ? -16.748 28.067 23.673 1.00 88.56 391 THR A O 1
ATOM 3259 N N . PHE A 1 392 ? -15.270 29.760 23.534 1.00 84.62 392 PHE A N 1
ATOM 3260 C CA . PHE A 1 392 ? -16.213 30.807 23.930 1.00 84.62 392 PHE A CA 1
ATOM 3261 C C . PHE A 1 392 ? -17.440 30.878 23.001 1.00 84.62 392 PHE A C 1
ATOM 3263 O O . PHE A 1 392 ? -18.566 31.019 23.460 1.00 84.62 392 PHE A O 1
ATOM 3270 N N . GLU A 1 393 ? -17.233 30.662 21.701 1.00 86.81 393 GLU A N 1
ATOM 3271 C CA . GLU A 1 393 ? -18.280 30.610 20.666 1.00 86.81 393 GLU A CA 1
ATOM 3272 C C . GLU A 1 393 ? -19.161 29.349 20.744 1.00 86.81 393 GLU A C 1
ATOM 3274 O O . GLU A 1 393 ? -20.095 29.179 19.965 1.00 86.81 393 GLU A O 1
ATOM 3279 N N . GLY A 1 394 ? -18.853 28.427 21.658 1.00 88.25 394 GLY A N 1
ATOM 3280 C CA . GLY A 1 394 ? -19.594 27.191 21.869 1.00 88.25 394 GLY A CA 1
ATOM 3281 C C . GLY A 1 394 ? -19.155 26.007 21.005 1.00 88.25 394 GLY A C 1
ATOM 3282 O O . GLY A 1 394 ? -19.699 24.914 21.179 1.00 88.25 394 GLY A O 1
ATOM 3283 N N . ASN A 1 395 ? -18.154 26.182 20.138 1.00 87.62 395 ASN A N 1
ATOM 3284 C CA . ASN A 1 395 ? -17.598 25.115 19.308 1.00 87.62 395 ASN A CA 1
ATOM 3285 C C . ASN A 1 395 ? -16.721 24.162 20.136 1.00 87.62 395 ASN A C 1
ATOM 3287 O O . ASN A 1 395 ? -16.030 24.574 21.065 1.00 87.62 395 ASN A O 1
ATOM 3291 N N . LEU A 1 396 ? -16.724 22.872 19.797 1.00 87.00 396 LEU A N 1
ATOM 3292 C CA . LEU A 1 396 ? -15.833 21.887 20.415 1.00 87.00 396 LEU A CA 1
ATOM 3293 C C . LEU A 1 396 ? -14.494 21.868 19.671 1.00 87.00 396 LEU A C 1
ATOM 3295 O O . LEU A 1 396 ? -14.444 21.574 18.477 1.00 87.00 396 LEU A O 1
ATOM 3299 N N . THR A 1 397 ? -13.406 22.144 20.383 1.00 86.88 397 THR A N 1
ATOM 3300 C CA . THR A 1 397 ? -12.033 22.121 19.870 1.00 86.88 397 THR A CA 1
ATOM 3301 C C . THR A 1 397 ? -11.198 21.069 20.592 1.00 86.88 397 THR A C 1
ATOM 3303 O O . THR A 1 397 ? -11.396 20.763 21.766 1.00 86.88 397 THR A O 1
ATOM 3306 N N . THR A 1 398 ? -10.231 20.489 19.885 1.00 87.69 398 THR A N 1
ATOM 3307 C CA . THR A 1 398 ? -9.346 19.442 20.414 1.00 87.69 398 THR A CA 1
ATOM 3308 C C . THR A 1 398 ? -7.961 20.006 20.710 1.00 87.69 398 THR A C 1
ATOM 3310 O O . THR A 1 398 ? -7.364 20.629 19.833 1.00 87.69 398 THR A O 1
ATOM 3313 N N . LYS A 1 399 ? -7.423 19.752 21.906 1.00 88.06 399 LYS A N 1
ATOM 3314 C CA . LYS A 1 399 ? -6.018 20.007 22.261 1.00 88.06 399 LYS A CA 1
ATOM 3315 C C . LYS A 1 399 ? -5.263 18.681 22.357 1.00 88.06 399 LYS A C 1
ATOM 3317 O O . LYS A 1 399 ? -5.778 17.758 22.986 1.00 88.06 399 LYS A O 1
ATOM 3322 N N . PRO A 1 400 ? -4.082 18.545 21.734 1.00 91.06 400 PRO A N 1
ATOM 3323 C CA . PRO A 1 400 ? -3.277 17.345 21.891 1.00 91.06 400 PRO A CA 1
ATOM 3324 C C . PRO A 1 400 ? -2.710 17.256 23.311 1.00 91.06 400 PRO A C 1
ATOM 3326 O O . PRO A 1 400 ? -2.360 18.271 23.909 1.00 91.06 400 PRO A O 1
ATOM 3329 N N . ILE A 1 401 ? -2.588 16.034 23.819 1.00 93.25 401 ILE A N 1
ATOM 3330 C CA . ILE A 1 401 ? -1.832 15.714 25.038 1.00 93.25 401 ILE A CA 1
ATOM 3331 C C . ILE A 1 401 ? -0.691 14.757 24.684 1.00 93.25 401 ILE A C 1
ATOM 3333 O O . ILE A 1 401 ? -0.662 14.211 23.577 1.00 93.25 401 ILE A O 1
ATOM 3337 N N . ASN A 1 402 ? 0.242 14.543 25.615 1.00 95.06 402 ASN A N 1
ATOM 3338 C CA . ASN A 1 402 ? 1.317 13.570 25.426 1.00 95.06 402 ASN A CA 1
ATOM 3339 C C . ASN A 1 402 ? 0.740 12.196 25.072 1.00 95.06 402 ASN A C 1
ATOM 3341 O O . ASN A 1 402 ? -0.296 11.784 25.605 1.00 95.06 402 ASN A O 1
ATOM 3345 N N . GLY A 1 403 ? 1.407 11.485 24.177 1.00 95.56 403 GLY A N 1
ATOM 3346 C CA . GLY A 1 403 ? 1.072 10.118 23.803 1.00 95.56 403 GLY A CA 1
ATOM 3347 C C . GLY A 1 403 ? 2.226 9.171 24.071 1.00 95.56 403 GLY A C 1
ATOM 3348 O O . GLY A 1 403 ? 3.289 9.584 24.535 1.00 95.56 403 GLY A O 1
ATOM 3349 N N . ALA A 1 404 ? 2.020 7.897 23.765 1.00 96.44 404 ALA A N 1
ATOM 3350 C CA . ALA A 1 404 ? 3.090 6.916 23.802 1.00 96.44 404 ALA A CA 1
ATOM 3351 C C . ALA A 1 404 ? 2.925 5.865 22.706 1.00 96.44 404 ALA A C 1
ATOM 3353 O O . ALA A 1 404 ? 1.805 5.453 22.393 1.00 96.44 404 ALA A O 1
ATOM 3354 N N . ILE A 1 405 ? 4.055 5.439 22.148 1.00 97.50 405 ILE A N 1
ATOM 3355 C CA . ILE A 1 405 ? 4.157 4.237 21.327 1.00 97.50 405 ILE A CA 1
ATOM 3356 C C . ILE A 1 405 ? 4.464 3.080 22.270 1.00 97.50 405 ILE A C 1
ATOM 3358 O O . ILE A 1 405 ? 5.354 3.182 23.116 1.00 97.50 405 ILE A O 1
ATOM 3362 N N . PHE A 1 406 ? 3.724 1.992 22.111 1.00 97.50 406 PHE A N 1
ATOM 3363 C CA . PHE A 1 406 ? 3.883 0.788 22.907 1.00 97.50 406 PHE A CA 1
ATOM 3364 C C . PHE A 1 406 ? 4.489 -0.308 22.027 1.00 97.50 406 PHE A C 1
ATOM 3366 O O . PHE A 1 406 ? 3.838 -0.762 21.083 1.00 97.50 406 PHE A O 1
ATOM 3373 N N . ILE A 1 407 ? 5.734 -0.698 22.317 1.00 97.94 407 ILE A N 1
ATOM 3374 C CA . ILE A 1 407 ? 6.447 -1.767 21.606 1.00 97.94 407 ILE A CA 1
ATOM 3375 C C . ILE A 1 407 ? 6.777 -2.872 22.605 1.00 97.94 407 ILE A C 1
ATOM 3377 O O . ILE A 1 407 ? 7.491 -2.631 23.574 1.00 97.94 407 ILE A O 1
ATOM 3381 N N . PHE A 1 408 ? 6.256 -4.074 22.392 1.00 97.56 408 PHE A N 1
ATOM 3382 C CA . PHE A 1 408 ? 6.287 -5.130 23.401 1.00 97.56 408 PHE A CA 1
ATOM 3383 C C . PHE A 1 408 ? 6.781 -6.464 22.849 1.00 97.56 408 PHE A C 1
ATOM 3385 O O . PHE A 1 408 ? 6.288 -6.933 21.825 1.00 97.56 408 PHE A O 1
ATOM 3392 N N . ASN A 1 409 ? 7.711 -7.100 23.560 1.00 96.50 409 ASN A N 1
ATOM 3393 C CA . ASN A 1 409 ? 8.191 -8.443 23.262 1.00 96.50 409 ASN A CA 1
ATOM 3394 C C . ASN A 1 409 ? 7.399 -9.483 24.087 1.00 96.50 409 ASN A C 1
ATOM 3396 O O . ASN A 1 409 ? 7.583 -9.557 25.305 1.00 96.50 409 ASN A O 1
ATOM 3400 N N . PRO A 1 410 ? 6.550 -10.322 23.459 1.00 94.88 410 PRO A N 1
ATOM 3401 C CA . PRO A 1 410 ? 5.704 -11.279 24.169 1.00 94.88 410 PRO A CA 1
ATOM 3402 C C . PRO A 1 410 ? 6.481 -12.442 24.786 1.00 94.88 410 PRO A C 1
ATOM 3404 O O . PRO A 1 410 ? 5.966 -13.101 25.688 1.00 94.88 410 PRO A O 1
ATOM 3407 N N . ARG A 1 411 ? 7.719 -12.698 24.355 1.00 93.00 411 ARG A N 1
ATOM 3408 C CA . ARG A 1 411 ? 8.544 -13.762 24.928 1.00 93.00 411 ARG A CA 1
ATOM 3409 C C . ARG A 1 411 ? 9.235 -13.312 26.208 1.00 93.00 411 ARG A C 1
ATOM 3411 O O . ARG A 1 411 ? 9.207 -14.039 27.195 1.00 93.00 411 ARG A O 1
ATOM 3418 N N . THR A 1 412 ? 9.863 -12.138 26.184 1.00 93.12 412 THR A N 1
ATOM 3419 C CA . THR A 1 412 ? 10.679 -11.646 27.308 1.00 93.12 412 THR A CA 1
ATOM 3420 C C . THR A 1 412 ? 9.901 -10.769 28.282 1.00 93.12 412 THR A C 1
ATOM 3422 O O . THR A 1 412 ? 10.336 -10.605 29.414 1.00 93.12 412 THR A O 1
ATOM 3425 N N . GLY A 1 413 ? 8.768 -10.200 27.863 1.00 94.12 413 GLY A N 1
ATOM 3426 C CA . GLY A 1 413 ? 8.020 -9.218 28.648 1.00 94.12 413 GLY A CA 1
ATOM 3427 C C . GLY A 1 413 ? 8.559 -7.790 28.521 1.00 94.12 413 GLY A C 1
ATOM 3428 O O . GLY A 1 413 ? 7.976 -6.861 29.082 1.00 94.12 413 GLY A O 1
ATOM 3429 N N . GLN A 1 414 ? 9.643 -7.586 27.766 1.00 96.12 414 GLN A N 1
ATOM 3430 C CA . GLN A 1 414 ? 10.260 -6.276 27.596 1.00 96.12 414 GLN A CA 1
ATOM 3431 C C . GLN A 1 414 ? 9.321 -5.319 26.852 1.00 96.12 414 GLN A C 1
ATOM 3433 O O . GLN A 1 414 ? 8.796 -5.631 25.781 1.00 96.12 414 GLN A O 1
ATOM 3438 N N . LEU A 1 415 ? 9.133 -4.136 27.426 1.00 97.12 415 LEU A N 1
ATOM 3439 C CA . LEU A 1 415 ? 8.352 -3.037 26.883 1.00 97.12 415 LEU A CA 1
ATOM 3440 C C . LEU A 1 415 ? 9.281 -1.854 26.609 1.00 97.12 415 LEU A C 1
ATOM 3442 O O . LEU A 1 415 ? 9.894 -1.312 27.528 1.00 97.12 415 LEU A O 1
ATOM 3446 N N . PHE A 1 416 ? 9.309 -1.416 25.355 1.00 97.31 416 PHE A N 1
ATOM 3447 C CA . PHE A 1 416 ? 9.849 -0.125 24.956 1.00 97.31 416 PHE A CA 1
ATOM 3448 C C . PHE A 1 416 ? 8.685 0.865 24.874 1.00 97.31 416 PHE A C 1
ATOM 3450 O O . PHE A 1 416 ? 7.840 0.799 23.973 1.00 97.31 416 PHE A O 1
ATOM 3457 N N . LEU A 1 417 ? 8.611 1.766 25.852 1.00 97.00 417 LEU A N 1
ATOM 3458 C CA . LEU A 1 417 ? 7.602 2.814 25.915 1.00 97.00 417 LEU A CA 1
ATOM 3459 C C . LEU A 1 417 ? 8.218 4.131 25.437 1.00 97.00 417 LEU A C 1
ATOM 3461 O O . LEU A 1 417 ? 8.908 4.818 26.192 1.00 97.00 417 LEU A O 1
ATOM 3465 N N . LYS A 1 418 ? 7.950 4.505 24.183 1.00 97.38 418 LYS A N 1
ATOM 3466 C CA . LYS A 1 418 ? 8.392 5.796 23.638 1.00 97.38 418 LYS A CA 1
ATOM 3467 C C . LYS A 1 418 ? 7.336 6.855 23.910 1.00 97.38 418 LYS A C 1
ATOM 3469 O O . LYS A 1 418 ? 6.249 6.806 23.335 1.00 97.38 418 LYS A O 1
ATOM 3474 N N . ILE A 1 419 ? 7.665 7.838 24.738 1.00 96.81 419 ILE A N 1
ATOM 3475 C CA . ILE A 1 419 ? 6.797 8.985 25.007 1.00 96.81 419 ILE A CA 1
ATOM 3476 C C . ILE A 1 419 ? 6.896 9.973 23.843 1.00 96.81 419 ILE A C 1
ATOM 3478 O O . ILE A 1 419 ? 7.989 10.373 23.444 1.00 96.81 419 ILE A O 1
ATOM 3482 N N . ILE A 1 420 ? 5.742 10.384 23.318 1.00 96.06 420 ILE A N 1
ATOM 3483 C CA . ILE A 1 420 ? 5.623 11.398 22.270 1.00 96.06 420 ILE A CA 1
ATOM 3484 C C . ILE A 1 420 ? 5.054 12.670 22.892 1.00 96.06 420 ILE A C 1
ATOM 3486 O O . ILE A 1 420 ? 3.873 12.737 23.250 1.00 96.06 420 ILE A O 1
ATOM 3490 N N . HIS A 1 421 ? 5.912 13.679 23.027 1.00 95.62 421 HIS A N 1
ATOM 3491 C CA . HIS A 1 421 ? 5.545 14.964 23.609 1.00 95.62 421 HIS A CA 1
ATOM 3492 C C . HIS A 1 421 ? 4.682 15.806 22.653 1.00 95.62 421 HIS A C 1
ATOM 3494 O O . HIS A 1 421 ? 4.787 15.701 21.427 1.00 95.62 421 HIS A O 1
ATOM 3500 N N . THR A 1 422 ? 3.844 16.686 23.210 1.00 93.06 422 THR A N 1
ATOM 3501 C CA . THR A 1 422 ? 2.950 17.568 22.436 1.00 93.06 422 THR A CA 1
ATOM 3502 C C . THR A 1 422 ? 3.652 18.461 21.410 1.00 93.06 422 THR A C 1
ATOM 3504 O O . THR A 1 422 ? 3.034 18.823 20.405 1.00 93.06 422 THR A O 1
ATOM 3507 N N . SER A 1 423 ? 4.935 18.775 21.614 1.00 92.62 423 SER A N 1
ATOM 3508 C CA . SER A 1 423 ? 5.743 19.585 20.689 1.00 92.62 423 SER A CA 1
ATOM 3509 C C . SER A 1 423 ? 5.832 18.983 19.284 1.00 92.62 423 SER A C 1
ATOM 3511 O O . SER A 1 423 ? 5.889 19.732 18.314 1.00 92.62 423 SER A O 1
ATOM 3513 N N . VAL A 1 424 ? 5.749 17.654 19.147 1.00 91.75 424 VAL A N 1
ATOM 3514 C CA . VAL A 1 424 ? 5.774 16.956 17.846 1.00 91.75 424 VAL A CA 1
ATOM 3515 C C . VAL A 1 424 ? 4.571 17.332 16.970 1.00 91.75 424 VAL A C 1
ATOM 3517 O O . VAL A 1 424 ? 4.639 17.285 15.742 1.00 91.75 424 VAL A O 1
ATOM 3520 N N . TRP A 1 425 ? 3.459 17.735 17.588 1.00 92.62 425 TRP A N 1
ATOM 3521 C CA . TRP A 1 425 ? 2.225 18.096 16.889 1.00 92.62 425 TRP A CA 1
ATOM 3522 C C . TRP A 1 425 ? 2.148 19.585 16.528 1.00 92.62 425 TRP A C 1
ATOM 3524 O O . TRP A 1 425 ? 1.240 19.990 15.797 1.00 92.62 425 TRP A O 1
ATOM 3534 N N . ALA A 1 426 ? 3.067 20.410 17.039 1.00 88.19 426 ALA A N 1
ATOM 3535 C CA . ALA A 1 426 ? 3.037 21.856 16.861 1.00 88.19 426 ALA A CA 1
ATOM 3536 C C . ALA A 1 426 ? 3.215 22.246 15.382 1.00 88.19 426 ALA A C 1
ATOM 3538 O O . ALA A 1 426 ? 4.094 21.746 14.684 1.00 88.19 426 ALA A O 1
ATOM 3539 N N . GLY A 1 427 ? 2.348 23.134 14.886 1.00 86.38 427 GLY A N 1
ATOM 3540 C CA . GLY A 1 427 ? 2.384 23.612 13.497 1.00 86.38 427 GLY A CA 1
ATOM 3541 C C . GLY A 1 427 ? 1.923 22.600 12.438 1.00 86.38 427 GLY A C 1
ATOM 3542 O O . GLY A 1 427 ? 1.871 22.942 11.258 1.00 86.38 427 GLY A O 1
ATOM 3543 N N . GLN A 1 428 ? 1.544 21.379 12.829 1.00 88.69 428 GLN A N 1
ATOM 3544 C CA . GLN A 1 428 ? 1.161 20.316 11.899 1.00 88.69 428 GLN A CA 1
ATOM 3545 C C . GLN A 1 428 ? -0.362 20.187 11.749 1.00 88.69 428 GLN A C 1
ATOM 3547 O O . GLN A 1 428 ? -1.142 20.455 12.663 1.00 88.69 428 GLN A O 1
ATOM 3552 N N . LYS A 1 429 ? -0.810 19.735 10.571 1.00 83.44 429 LYS A N 1
ATOM 3553 C CA . LYS A 1 429 ? -2.219 19.408 10.276 1.00 83.44 429 LYS A CA 1
ATOM 3554 C C . LYS A 1 429 ? -2.347 17.925 9.921 1.00 83.44 429 LYS A C 1
ATOM 3556 O O . LYS A 1 429 ? -1.366 17.271 9.593 1.00 83.44 429 LYS A O 1
ATOM 3561 N N . ARG A 1 430 ? -3.576 17.388 9.957 1.00 85.06 430 ARG A N 1
ATOM 3562 C CA . ARG A 1 430 ? -3.876 15.958 9.690 1.00 85.06 430 ARG A CA 1
ATOM 3563 C C . ARG A 1 430 ? -3.128 15.001 10.632 1.00 85.06 430 ARG A C 1
ATOM 3565 O O . ARG A 1 430 ? -2.598 13.969 10.222 1.00 85.06 430 ARG A O 1
ATOM 3572 N N . LEU A 1 431 ? -3.155 15.339 11.919 1.00 88.56 431 LEU A N 1
ATOM 3573 C CA . LEU A 1 431 ? -2.388 14.686 12.981 1.00 88.56 431 LEU A CA 1
ATOM 3574 C C . LEU A 1 431 ? -2.659 13.179 13.109 1.00 88.56 431 LEU A C 1
ATOM 3576 O O . LEU A 1 431 ? -1.741 12.424 13.388 1.00 88.56 431 LEU A O 1
ATOM 3580 N N . GLY A 1 432 ? -3.872 12.708 12.800 1.00 87.31 432 GLY A N 1
ATOM 3581 C CA . GLY A 1 432 ? -4.177 11.271 12.814 1.00 87.31 432 GLY A CA 1
ATOM 3582 C C . GLY A 1 432 ? -3.405 10.446 11.774 1.00 87.31 432 GLY A C 1
ATOM 3583 O O . GLY A 1 432 ? -3.153 9.265 11.999 1.00 87.31 432 GLY A O 1
ATOM 3584 N N . GLN A 1 433 ? -3.017 11.044 10.641 1.00 87.31 433 GLN A N 1
ATOM 3585 C CA . GLN A 1 433 ? -2.113 10.394 9.688 1.00 87.31 433 GLN A CA 1
ATOM 3586 C C . GLN A 1 433 ? -0.667 10.547 10.155 1.00 87.31 433 GLN A C 1
ATOM 3588 O O . GLN A 1 433 ? 0.055 9.556 10.180 1.00 87.31 433 GLN A O 1
ATOM 3593 N N . LEU A 1 434 ? -0.272 11.758 10.565 1.00 90.88 434 LEU A N 1
ATOM 3594 C CA . LEU A 1 434 ? 1.078 12.042 11.056 1.00 90.88 434 LEU A CA 1
ATOM 3595 C C . LEU A 1 434 ? 1.482 11.119 12.211 1.00 90.88 434 LEU A C 1
ATOM 3597 O O . LEU A 1 434 ? 2.609 10.646 12.224 1.00 90.88 434 LEU A O 1
ATOM 3601 N N . ALA A 1 435 ? 0.557 10.811 13.123 1.00 93.88 435 ALA A N 1
ATOM 3602 C CA . ALA A 1 435 ? 0.778 9.902 14.241 1.00 93.88 435 ALA A CA 1
ATOM 3603 C C . ALA A 1 435 ? 1.332 8.551 13.781 1.00 93.88 435 ALA A C 1
ATOM 3605 O O . ALA A 1 435 ? 2.356 8.119 14.286 1.00 93.88 435 ALA A O 1
ATOM 3606 N N . LYS A 1 436 ? 0.725 7.943 12.755 1.00 94.62 436 LYS A N 1
ATOM 3607 C CA . LYS A 1 436 ? 1.144 6.639 12.219 1.00 94.62 436 LYS A CA 1
ATOM 3608 C C . LYS A 1 436 ? 2.537 6.686 11.594 1.00 94.62 436 LYS A C 1
ATOM 3610 O O . LYS A 1 436 ? 3.336 5.777 11.787 1.00 94.62 436 LYS A O 1
ATOM 3615 N N . TRP A 1 437 ? 2.829 7.756 10.852 1.00 93.12 437 TRP A N 1
ATOM 3616 C CA . TRP A 1 437 ? 4.146 7.961 10.242 1.00 93.12 437 TRP A CA 1
ATOM 3617 C C . TRP A 1 437 ? 5.220 8.204 11.298 1.00 93.12 437 TRP A C 1
ATOM 3619 O O . TRP A 1 437 ? 6.271 7.581 11.234 1.00 93.12 437 TRP A O 1
ATOM 3629 N N . LYS A 1 438 ? 4.931 9.027 12.313 1.00 94.31 438 LYS A N 1
ATOM 3630 C CA . LYS A 1 438 ? 5.835 9.232 13.449 1.00 94.31 438 LYS A CA 1
ATOM 3631 C C . LYS A 1 438 ? 6.048 7.961 14.256 1.00 94.31 438 LYS A C 1
ATOM 3633 O O . LYS A 1 438 ? 7.172 7.694 14.655 1.00 94.31 438 LYS A O 1
ATOM 3638 N N . THR A 1 439 ? 5.019 7.136 14.430 1.00 96.31 439 THR A N 1
ATOM 3639 C CA . THR A 1 439 ? 5.185 5.818 15.044 1.00 96.31 439 THR A CA 1
ATOM 3640 C C . THR A 1 439 ? 6.136 4.938 14.244 1.00 96.31 439 THR A C 1
ATOM 3642 O O . THR A 1 439 ? 7.054 4.374 14.826 1.00 96.31 439 THR A O 1
ATOM 3645 N N . ALA A 1 440 ? 5.958 4.836 12.926 1.00 95.62 440 ALA A N 1
ATOM 3646 C CA . ALA A 1 440 ? 6.835 4.022 12.088 1.00 95.62 440 ALA A CA 1
ATOM 3647 C C . ALA A 1 440 ? 8.282 4.545 12.054 1.00 95.62 440 ALA A C 1
ATOM 3649 O O . ALA A 1 440 ? 9.217 3.751 12.092 1.00 95.62 440 ALA A O 1
ATOM 3650 N N . GLU A 1 441 ? 8.466 5.867 12.034 1.00 94.56 441 GLU A N 1
ATOM 3651 C CA . GLU A 1 441 ? 9.776 6.521 12.107 1.00 94.56 441 GLU A CA 1
ATOM 3652 C C . GLU A 1 441 ? 10.510 6.193 13.414 1.00 94.56 441 GLU A C 1
ATOM 3654 O O . GLU A 1 441 ? 11.663 5.775 13.372 1.00 94.56 441 GLU A O 1
ATOM 3659 N N . GLU A 1 442 ? 9.838 6.317 14.562 1.00 95.81 442 GLU A N 1
ATOM 3660 C CA . GLU A 1 442 ? 10.422 6.003 15.873 1.00 95.81 442 GLU A CA 1
ATOM 3661 C C . GLU A 1 442 ? 10.691 4.502 16.049 1.00 95.81 442 GLU A C 1
ATOM 3663 O O . GLU A 1 442 ? 11.705 4.128 16.632 1.00 95.81 442 GLU A O 1
ATOM 3668 N N . VAL A 1 443 ? 9.826 3.629 15.515 1.00 96.56 443 VAL A N 1
ATOM 3669 C CA . VAL A 1 443 ? 10.066 2.174 15.504 1.00 96.56 443 VAL A CA 1
ATOM 3670 C C . VAL A 1 443 ? 11.307 1.845 14.671 1.00 96.56 443 VAL A C 1
ATOM 3672 O O . VAL A 1 443 ? 12.170 1.107 15.136 1.00 96.56 443 VAL A O 1
ATOM 3675 N N . ALA A 1 444 ? 11.444 2.422 13.474 1.00 94.25 444 ALA A N 1
ATOM 3676 C CA . ALA A 1 444 ? 12.628 2.223 12.639 1.00 94.25 444 ALA A CA 1
ATOM 3677 C C . ALA A 1 444 ? 13.901 2.782 13.297 1.00 94.25 444 ALA A C 1
ATOM 3679 O O . ALA A 1 444 ? 14.950 2.145 13.243 1.00 94.25 444 ALA A O 1
ATOM 3680 N N . ALA A 1 445 ? 13.815 3.942 13.957 1.00 94.25 445 ALA A N 1
ATOM 3681 C CA . ALA A 1 445 ? 14.929 4.517 14.707 1.00 94.25 445 ALA A CA 1
ATOM 3682 C C . ALA A 1 445 ? 15.359 3.626 15.884 1.00 94.25 445 ALA A C 1
ATOM 3684 O O . ALA A 1 445 ? 16.555 3.436 16.093 1.00 94.25 445 ALA A O 1
ATOM 3685 N N . LEU A 1 446 ? 14.404 3.028 16.607 1.00 95.56 446 LEU A N 1
ATOM 3686 C CA . LEU A 1 446 ? 14.698 2.066 17.669 1.00 95.56 446 LEU A CA 1
ATOM 3687 C C . LEU A 1 446 ? 15.421 0.829 17.121 1.00 95.56 446 LEU A C 1
ATOM 3689 O O . LEU A 1 446 ? 16.430 0.420 17.684 1.00 95.56 446 LEU A O 1
ATOM 3693 N N . ILE A 1 447 ? 14.960 0.266 16.003 1.00 95.00 447 ILE A N 1
ATOM 3694 C CA . ILE A 1 447 ? 15.603 -0.905 15.381 1.00 95.00 447 ILE A CA 1
ATOM 3695 C C . ILE A 1 447 ? 17.038 -0.576 14.952 1.00 95.00 447 ILE A C 1
ATOM 3697 O O . ILE A 1 447 ? 17.938 -1.368 15.209 1.00 95.00 447 ILE A O 1
ATOM 3701 N N . ARG A 1 448 ? 17.276 0.615 14.381 1.00 93.25 448 ARG A N 1
ATOM 3702 C CA . ARG A 1 448 ? 18.632 1.093 14.042 1.00 93.25 448 ARG A CA 1
ATOM 3703 C C . ARG A 1 448 ? 19.543 1.244 15.260 1.00 93.25 448 ARG A C 1
ATOM 3705 O O . ARG A 1 448 ? 20.752 1.130 15.113 1.00 93.25 448 ARG A O 1
ATOM 3712 N N . SER A 1 449 ? 18.982 1.547 16.431 1.00 92.62 449 SER A N 1
ATOM 3713 C CA . SER A 1 449 ? 19.762 1.711 17.664 1.00 92.62 449 SER A CA 1
ATOM 3714 C C . SER A 1 449 ? 20.158 0.389 18.325 1.00 92.62 449 SER A C 1
ATOM 3716 O O . SER A 1 449 ? 21.025 0.390 19.195 1.00 92.62 449 SER A O 1
ATOM 3718 N N . LEU A 1 450 ? 19.533 -0.724 17.928 1.00 90.75 450 LEU A N 1
ATOM 3719 C CA . LEU A 1 450 ? 19.791 -2.044 18.495 1.00 90.75 450 LEU A CA 1
ATOM 3720 C C . LEU A 1 450 ? 20.857 -2.805 17.691 1.00 90.75 450 LEU A C 1
ATOM 3722 O O . LEU A 1 450 ? 20.865 -2.719 16.455 1.00 90.75 450 LEU A O 1
ATOM 3726 N N . PRO A 1 451 ? 21.700 -3.612 18.364 1.00 91.81 451 PRO A N 1
ATOM 3727 C CA . PRO A 1 451 ? 22.562 -4.590 17.706 1.00 91.81 451 PRO A CA 1
ATOM 3728 C C . PRO A 1 451 ? 21.757 -5.560 16.833 1.00 91.81 451 PRO A C 1
ATOM 3730 O O . PRO A 1 451 ? 20.596 -5.856 17.126 1.00 91.81 451 PRO A O 1
ATOM 3733 N N . VAL A 1 452 ? 22.372 -6.082 15.768 1.00 86.62 452 VAL A N 1
ATOM 3734 C CA . VAL A 1 452 ? 21.703 -6.942 14.770 1.00 86.62 452 VAL A CA 1
ATOM 3735 C C . VAL A 1 452 ? 21.128 -8.219 15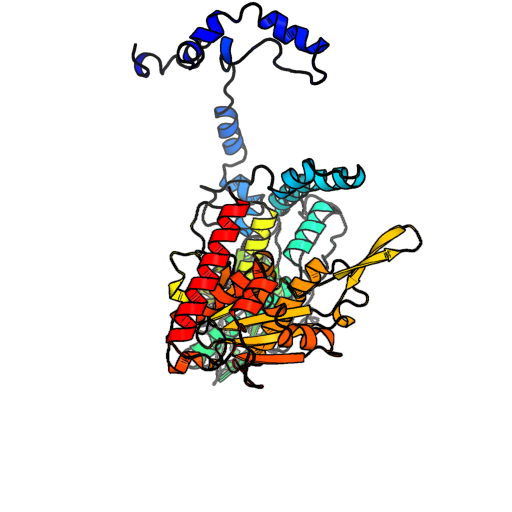.401 1.00 86.62 452 VAL A C 1
ATOM 3737 O O . VAL A 1 452 ? 20.112 -8.737 14.937 1.00 86.62 452 VAL A O 1
ATOM 3740 N N . GLU A 1 453 ? 21.727 -8.698 16.490 1.00 86.38 453 GLU A N 1
ATOM 3741 C CA . GLU A 1 453 ? 21.292 -9.864 17.262 1.00 86.38 453 GLU A CA 1
ATOM 3742 C C . GLU A 1 453 ? 19.970 -9.622 18.008 1.00 86.38 453 GLU A C 1
ATOM 3744 O O . GLU A 1 453 ? 19.178 -10.548 18.193 1.00 86.38 453 GLU A O 1
ATOM 3749 N N . GLU A 1 454 ? 19.714 -8.377 18.418 1.00 86.88 454 GLU A N 1
ATOM 3750 C CA . GLU A 1 454 ? 18.509 -7.980 19.155 1.00 86.88 454 GLU A CA 1
ATOM 3751 C C . GLU A 1 454 ? 17.391 -7.465 18.239 1.00 86.88 454 GLU A C 1
ATOM 3753 O O . GLU A 1 454 ? 16.249 -7.297 18.681 1.00 86.88 454 GLU A O 1
ATOM 3758 N N . GLN A 1 455 ? 17.688 -7.241 16.955 1.00 91.12 455 GLN A N 1
ATOM 3759 C CA . GLN A 1 455 ? 16.695 -6.780 15.991 1.00 91.12 455 GLN A CA 1
ATOM 3760 C C . GLN A 1 455 ? 15.558 -7.805 15.831 1.00 91.12 455 GLN A C 1
ATOM 3762 O O . GLN A 1 455 ? 15.794 -9.019 15.745 1.00 91.12 455 GLN A O 1
ATOM 3767 N N . PRO A 1 456 ? 14.295 -7.342 15.772 1.00 94.00 456 PRO A N 1
ATOM 3768 C CA . PRO A 1 456 ? 13.160 -8.235 15.620 1.00 94.00 456 PRO A CA 1
ATOM 3769 C C . PRO A 1 456 ? 13.198 -8.907 14.247 1.00 94.00 456 PRO A C 1
ATOM 3771 O O . PRO A 1 456 ? 13.467 -8.264 13.238 1.00 94.00 456 PRO A O 1
ATOM 3774 N N . LYS A 1 457 ? 12.866 -10.197 14.190 1.00 91.75 457 LYS A N 1
ATOM 3775 C CA . LYS A 1 457 ? 12.613 -10.896 12.918 1.00 91.75 457 LYS A CA 1
ATOM 3776 C C . LYS A 1 457 ? 11.186 -10.672 12.430 1.00 91.75 457 LYS A C 1
ATOM 3778 O O . LYS A 1 457 ? 10.926 -10.749 11.233 1.00 91.75 457 LYS A O 1
ATOM 3783 N N . GLN A 1 458 ? 10.270 -10.360 13.346 1.00 92.69 458 GLN A N 1
ATOM 3784 C CA . GLN A 1 458 ? 8.872 -10.116 13.024 1.00 92.69 458 GLN A CA 1
ATOM 3785 C C . GLN A 1 458 ? 8.293 -8.967 13.853 1.00 92.69 458 GLN A C 1
ATOM 3787 O O . GLN A 1 458 ? 8.491 -8.886 15.067 1.00 92.69 458 GLN A O 1
ATOM 3792 N N . ILE A 1 459 ? 7.521 -8.102 13.199 1.00 96.06 459 ILE A N 1
ATOM 3793 C CA . ILE A 1 459 ? 6.755 -7.027 13.823 1.00 96.06 459 ILE A CA 1
ATOM 3794 C C . ILE A 1 459 ? 5.276 -7.253 13.537 1.00 96.06 459 ILE A C 1
ATOM 3796 O O . ILE A 1 459 ? 4.845 -7.311 12.387 1.00 96.06 459 ILE A O 1
ATOM 3800 N N . ILE A 1 460 ? 4.486 -7.350 14.599 1.00 95.38 460 ILE A N 1
ATOM 3801 C CA . ILE A 1 460 ? 3.044 -7.543 14.541 1.00 95.38 460 ILE A CA 1
ATOM 3802 C C . ILE A 1 460 ? 2.355 -6.246 14.954 1.00 95.38 460 ILE A C 1
ATOM 3804 O O . ILE A 1 460 ? 2.520 -5.756 16.072 1.00 95.38 460 ILE A O 1
ATOM 3808 N N . VAL A 1 461 ? 1.542 -5.685 14.062 1.00 95.38 461 VAL A N 1
ATOM 3809 C CA . VAL A 1 461 ? 0.782 -4.463 14.352 1.00 95.38 461 VAL A CA 1
ATOM 3810 C C . VAL A 1 461 ? -0.636 -4.771 14.812 1.00 95.38 461 VAL A C 1
ATOM 3812 O O . VAL A 1 461 ? -1.350 -5.580 14.214 1.00 95.38 461 VAL A O 1
ATOM 3815 N N . THR A 1 462 ? -1.091 -4.057 15.842 1.00 92.62 462 THR A N 1
ATOM 3816 C CA . THR A 1 462 ? -2.476 -4.159 16.336 1.00 92.62 462 THR A CA 1
ATOM 3817 C C . THR A 1 462 ? -3.488 -3.545 15.369 1.00 92.62 462 THR A C 1
ATOM 3819 O O . THR A 1 462 ? -4.644 -3.965 15.312 1.00 92.62 462 THR A O 1
ATOM 3822 N N . ARG A 1 463 ? -3.077 -2.529 14.600 1.00 90.31 463 ARG A N 1
ATOM 3823 C CA . ARG A 1 463 ? -3.950 -1.755 13.710 1.00 90.31 463 ARG A CA 1
ATOM 3824 C C . ARG A 1 463 ? -3.415 -1.777 12.284 1.00 90.31 463 ARG A C 1
ATOM 3826 O O . ARG A 1 463 ? -2.322 -1.293 12.013 1.00 90.31 463 ARG A O 1
ATOM 3833 N N . LYS A 1 464 ? -4.250 -2.226 11.334 1.00 86.38 464 LYS A N 1
ATOM 3834 C CA . LYS A 1 464 ? -3.909 -2.335 9.895 1.00 86.38 464 LYS A CA 1
ATOM 3835 C C . LYS A 1 464 ? -3.360 -1.037 9.283 1.00 86.38 464 LYS A C 1
ATOM 3837 O O . LYS A 1 464 ? -2.615 -1.070 8.314 1.00 86.38 464 LYS A O 1
ATOM 3842 N N . GLY A 1 465 ? -3.714 0.118 9.851 1.00 88.62 465 GLY A N 1
ATOM 3843 C CA . GLY A 1 465 ? -3.219 1.420 9.401 1.00 88.62 465 GLY A CA 1
ATOM 3844 C C . GLY A 1 465 ? -1.711 1.640 9.575 1.00 88.62 465 GLY A C 1
ATOM 3845 O O . GLY A 1 465 ? -1.207 2.581 8.969 1.00 88.62 465 GLY A O 1
ATOM 3846 N N . MET A 1 466 ? -1.032 0.817 10.379 1.00 92.56 466 MET A N 1
ATOM 3847 C CA . MET A 1 466 ? 0.414 0.875 10.618 1.00 92.56 466 MET A CA 1
ATOM 3848 C C . MET A 1 466 ? 1.245 0.047 9.632 1.00 92.56 466 MET A C 1
ATOM 3850 O O . MET A 1 466 ? 2.444 0.288 9.547 1.00 92.56 466 MET A O 1
ATOM 3854 N N . LEU A 1 467 ? 0.628 -0.870 8.873 1.00 88.62 467 LEU A N 1
ATOM 3855 C CA . LEU A 1 467 ? 1.336 -1.752 7.934 1.00 88.62 467 LEU A CA 1
ATOM 3856 C C . LEU A 1 467 ? 2.128 -0.948 6.888 1.00 88.62 467 LEU A C 1
ATOM 3858 O O . LEU A 1 467 ? 3.348 -1.020 6.865 1.00 88.62 467 LEU A O 1
ATOM 3862 N N . ASP A 1 468 ? 1.455 -0.096 6.108 1.00 85.12 468 ASP A N 1
ATOM 3863 C CA . ASP A 1 468 ? 2.101 0.689 5.035 1.00 85.12 468 ASP A CA 1
ATOM 3864 C C . ASP A 1 468 ? 3.173 1.671 5.558 1.00 85.12 468 ASP A C 1
ATOM 3866 O O . ASP A 1 468 ? 4.269 1.694 5.006 1.00 85.12 468 ASP A O 1
ATOM 3870 N N . PRO A 1 469 ? 2.953 2.451 6.639 1.00 92.06 469 PRO A N 1
ATOM 3871 C CA . PRO A 1 469 ? 4.031 3.249 7.224 1.00 92.06 469 PRO A CA 1
ATOM 3872 C C . PRO A 1 469 ? 5.265 2.429 7.631 1.00 92.06 469 PRO A C 1
ATOM 3874 O O . PRO A 1 469 ? 6.381 2.866 7.354 1.00 92.06 469 PRO A O 1
ATOM 3877 N N . LEU A 1 470 ? 5.092 1.259 8.259 1.00 92.12 470 LEU A N 1
ATOM 3878 C CA . LEU A 1 470 ? 6.221 0.414 8.661 1.00 92.12 470 LEU A CA 1
ATOM 3879 C C . LEU A 1 470 ? 6.925 -0.213 7.459 1.00 92.12 470 LEU A C 1
ATOM 3881 O O . LEU A 1 470 ? 8.144 -0.130 7.398 1.00 92.12 470 LEU A O 1
ATOM 3885 N N . GLU A 1 471 ? 6.190 -0.739 6.475 1.00 86.81 471 GLU A N 1
ATOM 3886 C CA . GLU A 1 471 ? 6.768 -1.273 5.228 1.00 86.81 471 GLU A CA 1
ATOM 3887 C C . GLU A 1 471 ? 7.676 -0.239 4.547 1.00 86.81 471 GLU A C 1
ATOM 3889 O O . GLU A 1 471 ? 8.744 -0.561 4.043 1.00 86.81 471 GLU A O 1
ATOM 3894 N N . VAL A 1 472 ? 7.288 1.038 4.585 1.00 86.94 472 VAL A N 1
ATOM 3895 C CA . VAL A 1 472 ? 8.040 2.136 3.965 1.00 86.94 472 VAL A CA 1
ATOM 3896 C C . VAL A 1 472 ? 9.257 2.564 4.782 1.00 86.94 472 VAL A C 1
ATOM 3898 O O . VAL A 1 472 ? 10.250 3.017 4.207 1.00 86.94 472 VAL A O 1
ATOM 3901 N N . HIS A 1 473 ? 9.173 2.536 6.111 1.00 89.75 473 HIS A N 1
ATOM 3902 C CA . HIS A 1 473 ? 10.269 2.948 6.994 1.00 89.75 473 HIS A CA 1
ATOM 3903 C C . HIS A 1 473 ? 11.278 1.827 7.263 1.00 89.75 473 HIS A C 1
ATOM 3905 O O . HIS A 1 473 ? 12.412 2.134 7.618 1.00 89.75 473 HIS A O 1
ATOM 3911 N N . LEU A 1 474 ? 10.888 0.568 7.056 1.00 88.94 474 LEU A N 1
ATOM 3912 C CA . LEU A 1 474 ? 11.722 -0.615 7.268 1.00 88.94 474 LEU A CA 1
ATOM 3913 C C . LEU A 1 474 ? 12.285 -1.201 5.966 1.00 88.94 474 LEU A C 1
ATOM 3915 O O . LEU A 1 474 ? 12.748 -2.334 5.967 1.00 88.94 474 LEU A O 1
ATOM 3919 N N . LEU A 1 475 ? 12.303 -0.436 4.868 1.00 82.19 475 LEU A N 1
ATOM 3920 C CA . LEU A 1 475 ? 12.951 -0.860 3.616 1.00 82.19 475 LEU A CA 1
ATOM 3921 C C . LEU A 1 475 ? 14.450 -1.145 3.792 1.00 82.19 475 LEU A C 1
ATOM 3923 O O . LEU A 1 475 ? 14.979 -2.019 3.116 1.00 82.19 475 LEU A O 1
ATOM 3927 N N . ASP A 1 476 ? 15.100 -0.459 4.735 1.00 79.00 476 ASP A N 1
ATOM 3928 C CA . ASP A 1 476 ? 16.503 -0.699 5.102 1.00 79.00 476 ASP A CA 1
ATOM 3929 C C . ASP A 1 476 ? 16.691 -2.040 5.850 1.00 79.00 476 ASP A C 1
ATOM 3931 O O . ASP A 1 476 ? 17.815 -2.478 6.075 1.00 79.00 476 ASP A O 1
ATOM 3935 N N . PHE A 1 477 ? 15.592 -2.692 6.252 1.00 83.50 477 PHE A N 1
ATOM 3936 C CA . PHE A 1 477 ? 15.563 -3.924 7.039 1.00 83.50 477 PHE A CA 1
ATOM 3937 C C . PHE A 1 477 ? 14.740 -5.021 6.335 1.00 83.50 477 PHE A C 1
ATOM 3939 O O . PHE A 1 477 ? 13.685 -5.427 6.833 1.00 83.50 477 PHE A O 1
ATOM 3946 N N . PRO A 1 478 ? 15.218 -5.556 5.195 1.00 74.38 478 PRO A N 1
ATOM 3947 C CA . PRO A 1 478 ? 14.453 -6.486 4.355 1.00 74.38 478 PRO A CA 1
ATOM 3948 C C . PRO A 1 478 ? 14.100 -7.810 5.053 1.00 74.38 478 PRO A C 1
ATOM 3950 O O . PRO A 1 478 ? 13.160 -8.491 4.656 1.00 74.38 478 PRO A O 1
ATOM 3953 N N . ASN A 1 479 ? 14.835 -8.172 6.107 1.00 82.19 479 ASN A N 1
ATOM 3954 C CA . ASN A 1 479 ? 14.659 -9.425 6.844 1.00 82.19 479 ASN A CA 1
ATOM 3955 C C . ASN A 1 479 ? 13.547 -9.373 7.908 1.00 82.19 479 ASN A C 1
ATOM 3957 O O . ASN A 1 479 ? 13.314 -10.377 8.581 1.00 82.19 479 ASN A O 1
ATOM 3961 N N . ILE A 1 480 ? 12.906 -8.217 8.114 1.00 88.31 480 ILE A N 1
ATOM 3962 C CA . ILE A 1 480 ? 11.864 -8.043 9.131 1.00 88.31 480 ILE A CA 1
ATOM 3963 C C . ILE A 1 480 ? 10.490 -8.267 8.501 1.00 88.31 480 ILE A C 1
ATOM 3965 O O . ILE A 1 480 ? 10.036 -7.484 7.670 1.00 88.31 480 ILE A O 1
ATOM 3969 N N . VAL A 1 481 ? 9.788 -9.305 8.952 1.00 87.38 481 VAL A N 1
ATOM 3970 C CA . VAL A 1 481 ? 8.424 -9.606 8.498 1.00 87.38 481 VAL A CA 1
ATOM 3971 C C . VAL A 1 481 ? 7.419 -8.712 9.224 1.00 87.38 481 VAL A C 1
ATOM 3973 O O . VAL A 1 481 ? 7.380 -8.683 10.455 1.00 87.38 481 VAL A O 1
ATOM 3976 N N . ILE A 1 482 ? 6.564 -8.005 8.483 1.00 90.44 482 ILE A N 1
ATOM 3977 C CA . ILE A 1 482 ? 5.529 -7.126 9.046 1.00 90.44 482 ILE A CA 1
ATOM 3978 C C . ILE A 1 482 ? 4.164 -7.797 8.882 1.00 90.44 482 ILE A C 1
ATOM 3980 O O . ILE A 1 482 ? 3.675 -7.963 7.769 1.00 90.44 482 ILE A O 1
ATOM 3984 N N . LYS A 1 483 ? 3.518 -8.157 9.997 1.00 88.94 483 LYS A N 1
ATOM 3985 C CA . LYS A 1 483 ? 2.247 -8.898 10.008 1.00 88.94 483 LYS A CA 1
ATOM 3986 C C . LYS A 1 483 ? 1.135 -8.109 10.706 1.00 88.94 483 LYS A C 1
ATOM 3988 O O . LYS A 1 483 ? 1.354 -7.408 11.694 1.00 88.94 483 LYS A O 1
ATOM 3993 N N . GLY A 1 484 ? -0.091 -8.222 10.199 1.00 89.44 484 GLY A N 1
ATOM 3994 C CA . GLY A 1 484 ? -1.286 -7.699 10.866 1.00 89.44 484 GLY A CA 1
ATOM 3995 C C . GLY A 1 484 ? -1.837 -8.673 11.911 1.00 89.44 484 GLY A C 1
ATOM 3996 O O . GLY A 1 484 ? -1.682 -9.883 11.777 1.00 89.44 484 GLY A O 1
ATOM 3997 N N . SER A 1 485 ? -2.521 -8.155 12.932 1.00 88.50 485 SER A N 1
ATOM 3998 C CA . SER A 1 485 ? -3.277 -8.973 13.890 1.00 88.50 485 SER A CA 1
ATOM 3999 C C . SER A 1 485 ? -4.782 -8.913 13.624 1.00 88.50 485 SER A C 1
ATOM 4001 O O . SER A 1 485 ? -5.354 -7.827 13.500 1.00 88.50 485 SER A O 1
ATOM 4003 N N . GLU A 1 486 ? -5.442 -10.071 13.573 1.00 87.38 486 GLU A N 1
ATOM 4004 C CA . GLU A 1 486 ? -6.905 -10.183 13.689 1.00 87.38 486 GLU A CA 1
ATOM 4005 C C . GLU A 1 486 ? -7.350 -10.155 15.153 1.00 87.38 486 GLU A C 1
ATOM 4007 O O . GLU A 1 486 ? -8.450 -9.700 15.475 1.00 87.38 486 GLU A O 1
ATOM 4012 N N . LEU A 1 487 ? -6.468 -10.583 16.060 1.00 86.25 487 LEU A N 1
ATOM 4013 C CA . LEU A 1 487 ? -6.693 -10.516 17.495 1.00 86.25 487 LEU A CA 1
ATOM 4014 C C . LEU A 1 487 ? -6.604 -9.062 17.972 1.00 86.25 487 LEU A C 1
ATOM 4016 O O . LEU A 1 487 ? -5.559 -8.412 17.869 1.00 86.25 487 LEU A O 1
ATOM 4020 N N . GLN A 1 488 ? -7.692 -8.550 18.547 1.00 88.31 488 GLN A N 1
ATOM 4021 C CA . GLN A 1 488 ? -7.715 -7.228 19.174 1.00 88.31 488 GLN A CA 1
ATOM 4022 C C . GLN A 1 488 ? -7.152 -7.300 20.595 1.00 88.31 488 GLN A C 1
ATOM 4024 O O . GLN A 1 488 ? -7.896 -7.481 21.563 1.00 88.31 488 GLN A O 1
ATOM 4029 N N . LEU A 1 489 ? -5.834 -7.177 20.738 1.00 91.88 489 LEU A N 1
ATOM 4030 C CA . LEU A 1 489 ? -5.157 -7.199 22.038 1.00 91.88 489 LEU A CA 1
ATOM 4031 C C . LEU A 1 489 ? -5.361 -5.875 22.809 1.00 91.88 489 LEU A C 1
ATOM 4033 O O . LEU A 1 489 ? -5.369 -4.804 22.201 1.00 91.88 489 LEU A O 1
ATOM 4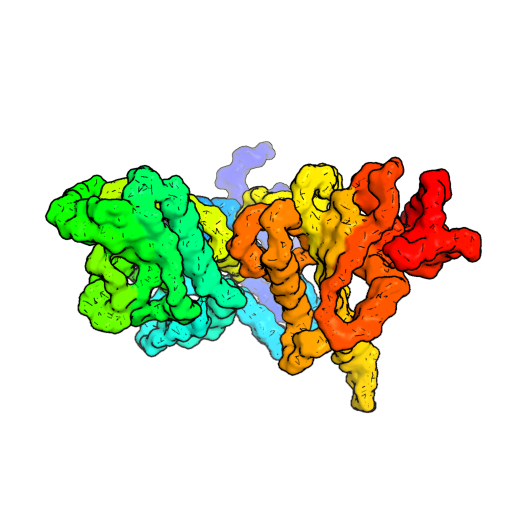037 N N . PRO A 1 490 ? -5.539 -5.901 24.145 1.00 94.88 490 PRO A N 1
ATOM 4038 C CA . PRO A 1 490 ? -5.939 -4.735 24.930 1.00 94.88 490 PRO A CA 1
ATOM 4039 C C . PRO A 1 490 ? -4.740 -3.901 25.424 1.00 94.88 490 PRO A C 1
ATOM 4041 O O . PRO A 1 490 ? -4.790 -3.356 26.525 1.00 94.88 490 PRO A O 1
ATOM 4044 N N . PHE A 1 491 ? -3.669 -3.762 24.633 1.00 95.25 491 PHE A N 1
ATOM 4045 C CA . PHE A 1 491 ? -2.449 -3.046 25.052 1.00 95.25 491 PHE A CA 1
ATOM 4046 C C . PHE A 1 491 ? -2.702 -1.585 25.439 1.00 95.25 491 PHE A C 1
ATOM 4048 O O . PHE A 1 491 ? -2.120 -1.091 26.402 1.00 95.25 491 PHE A O 1
ATOM 4055 N N . GLN A 1 492 ? -3.674 -0.927 24.800 1.00 93.19 492 GLN A N 1
ATOM 4056 C CA . GLN A 1 492 ? -4.106 0.420 25.177 1.00 93.19 492 GLN A CA 1
ATOM 4057 C C . GLN A 1 492 ? -4.508 0.567 26.657 1.00 93.19 492 GLN A C 1
ATOM 4059 O O . GLN A 1 492 ? -4.399 1.660 27.211 1.00 93.19 492 GLN A O 1
ATOM 4064 N N . ALA A 1 493 ? -4.986 -0.506 27.301 1.00 94.00 493 ALA A N 1
ATOM 4065 C CA . ALA A 1 493 ? -5.390 -0.480 28.703 1.00 94.00 493 ALA A CA 1
ATOM 4066 C C . ALA A 1 493 ? -4.190 -0.447 29.655 1.00 94.00 493 ALA A C 1
ATOM 4068 O O . ALA A 1 493 ? -4.336 0.020 30.781 1.00 94.00 493 ALA A O 1
ATOM 4069 N N . CYS A 1 494 ? -3.002 -0.853 29.196 1.00 93.38 494 CYS A N 1
ATOM 4070 C CA . CYS A 1 494 ? -1.776 -0.793 29.986 1.00 93.38 494 CYS A CA 1
ATOM 4071 C C . CYS A 1 494 ? -1.466 0.646 30.418 1.00 93.38 494 CYS A C 1
ATOM 4073 O O . CYS A 1 494 ? -1.062 0.882 31.550 1.00 93.38 494 CYS A O 1
ATOM 4075 N N . LEU A 1 495 ? -1.759 1.638 29.570 1.00 90.50 495 LEU A N 1
ATOM 4076 C CA . LEU A 1 495 ? -1.527 3.050 29.899 1.00 90.50 495 LEU A CA 1
ATOM 4077 C C . LEU A 1 495 ? -2.529 3.634 30.913 1.00 90.50 495 LEU A C 1
ATOM 4079 O O . LEU A 1 495 ? -2.404 4.801 31.275 1.00 90.50 495 LEU A O 1
ATOM 4083 N N . LYS A 1 496 ? -3.526 2.855 31.364 1.00 88.50 496 LYS A N 1
ATOM 4084 C CA . LYS A 1 496 ? -4.424 3.233 32.472 1.00 88.50 496 LYS A CA 1
ATOM 4085 C C . LYS A 1 496 ? -3.835 2.923 33.853 1.00 88.50 496 LYS A C 1
ATOM 4087 O O . LYS A 1 496 ? -4.422 3.328 34.861 1.00 88.50 496 LYS A O 1
ATOM 4092 N N . VAL A 1 497 ? -2.723 2.188 33.908 1.00 91.69 497 VAL A N 1
ATOM 4093 C CA . VAL A 1 497 ? -1.957 1.986 35.141 1.00 91.69 497 VAL A CA 1
ATOM 4094 C C . VAL A 1 497 ? -1.271 3.302 35.495 1.00 91.69 497 VAL A C 1
ATOM 4096 O O . VAL A 1 497 ? -0.620 3.914 34.647 1.00 91.69 497 VAL A O 1
ATOM 4099 N N . GLU A 1 498 ? -1.410 3.733 36.746 1.00 89.62 498 GLU A N 1
ATOM 4100 C CA . GLU A 1 498 ? -0.964 5.035 37.251 1.00 89.62 498 GLU A CA 1
ATOM 4101 C C . GLU A 1 498 ? 0.519 5.281 36.963 1.00 89.62 498 GLU A C 1
ATOM 4103 O O . GLU A 1 498 ? 0.881 6.349 36.478 1.00 89.62 498 GLU A O 1
ATOM 4108 N N . LYS A 1 499 ? 1.363 4.257 37.155 1.00 91.75 499 LYS A N 1
ATOM 4109 C CA . LYS A 1 499 ? 2.809 4.315 36.888 1.00 91.75 499 LYS A CA 1
ATOM 4110 C C . LYS A 1 499 ? 3.120 4.758 35.452 1.00 91.75 499 LYS A C 1
ATOM 4112 O O . LYS A 1 499 ? 4.002 5.586 35.253 1.00 91.75 499 LYS A O 1
ATOM 4117 N N . PHE A 1 500 ? 2.379 4.259 34.459 1.00 93.62 500 PHE A N 1
ATOM 4118 C CA . PHE A 1 500 ? 2.547 4.666 33.059 1.00 93.62 500 PHE A CA 1
ATOM 4119 C C . PHE A 1 500 ? 1.832 5.982 32.745 1.00 93.62 500 PHE A C 1
ATOM 4121 O O . PHE A 1 500 ? 2.387 6.836 32.054 1.00 93.62 500 PHE A O 1
ATOM 4128 N N . GLY A 1 501 ? 0.606 6.155 33.245 1.00 90.94 501 GLY A N 1
ATOM 4129 C CA . GLY A 1 501 ? -0.203 7.349 33.007 1.00 90.94 501 GLY A CA 1
ATOM 4130 C C . GLY A 1 501 ? 0.485 8.624 33.494 1.00 90.94 501 GLY A C 1
ATOM 4131 O O . GLY A 1 501 ? 0.636 9.571 32.719 1.00 90.94 501 GLY A O 1
ATOM 4132 N N . ASP A 1 502 ? 0.968 8.618 34.736 1.00 91.94 502 ASP A N 1
ATOM 4133 C CA . ASP A 1 502 ? 1.658 9.752 35.350 1.00 91.94 502 ASP A CA 1
ATOM 4134 C C . ASP A 1 502 ? 2.980 10.057 34.654 1.00 91.94 502 ASP A C 1
ATOM 4136 O O . ASP A 1 502 ? 3.287 11.223 34.409 1.00 91.94 502 ASP A O 1
ATOM 4140 N N . LEU A 1 503 ? 3.742 9.019 34.294 1.00 93.75 503 LEU A N 1
ATOM 4141 C CA . LEU A 1 503 ? 5.005 9.164 33.576 1.00 93.75 503 LEU A CA 1
ATOM 4142 C C . LEU A 1 503 ? 4.799 9.870 32.229 1.00 93.75 503 LEU A C 1
ATOM 4144 O O . LEU A 1 503 ? 5.517 10.813 31.907 1.00 93.75 503 LEU A O 1
ATOM 4148 N N . ILE A 1 504 ? 3.786 9.459 31.459 1.00 94.00 504 ILE A N 1
ATOM 4149 C CA . ILE A 1 504 ? 3.482 10.062 30.154 1.00 94.00 504 ILE A CA 1
ATOM 4150 C C . ILE A 1 504 ? 2.977 11.501 30.315 1.00 94.00 504 ILE A C 1
ATOM 4152 O O . ILE A 1 504 ? 3.338 12.369 29.520 1.00 94.00 504 ILE A O 1
ATOM 4156 N N . LEU A 1 505 ? 2.130 11.773 31.311 1.00 92.75 505 LEU A N 1
ATOM 4157 C CA . LEU A 1 505 ? 1.551 13.105 31.518 1.00 92.75 505 LEU A CA 1
ATOM 4158 C C . LEU A 1 505 ? 2.567 14.125 32.047 1.00 92.75 505 LEU A C 1
ATOM 4160 O O . LEU A 1 505 ? 2.492 15.287 31.658 1.00 92.75 505 LEU A O 1
ATOM 4164 N N . LYS A 1 506 ? 3.507 13.704 32.902 1.00 93.94 506 LYS A N 1
ATOM 4165 C CA . LYS A 1 506 ? 4.527 14.582 33.504 1.00 93.94 506 LYS A CA 1
ATOM 4166 C C . LYS A 1 506 ? 5.751 14.805 32.611 1.00 93.94 506 LYS A C 1
ATOM 4168 O O . LYS A 1 506 ? 6.535 15.705 32.892 1.00 93.94 506 LYS A O 1
ATOM 4173 N N . ALA A 1 507 ? 5.932 14.008 31.557 1.00 94.44 507 ALA A N 1
ATOM 4174 C CA . ALA A 1 507 ? 7.070 14.141 30.653 1.00 94.44 507 ALA A CA 1
ATOM 4175 C C . ALA A 1 507 ? 7.069 15.488 29.905 1.00 94.44 507 ALA A C 1
ATOM 4177 O O . ALA A 1 507 ? 6.080 15.863 29.269 1.00 94.44 507 ALA A O 1
ATOM 4178 N N . THR A 1 508 ? 8.209 16.178 29.940 1.00 94.25 508 THR A N 1
ATOM 4179 C CA . THR A 1 508 ? 8.453 17.462 29.259 1.00 94.25 508 THR A CA 1
ATOM 4180 C C . THR A 1 508 ? 9.130 17.300 27.898 1.00 94.25 508 THR A C 1
ATOM 4182 O O . THR A 1 508 ? 9.113 18.225 27.088 1.00 94.25 508 THR A O 1
ATOM 4185 N N . GLU A 1 509 ? 9.698 16.126 27.622 1.00 92.94 509 GLU A N 1
ATOM 4186 C CA . GLU A 1 509 ? 10.401 15.812 26.379 1.00 92.94 509 GLU A CA 1
ATOM 4187 C C . GLU A 1 509 ? 10.100 14.384 25.883 1.00 92.94 509 GLU A C 1
ATOM 4189 O O . GLU A 1 509 ? 9.654 13.533 26.664 1.00 92.94 509 GLU A O 1
ATOM 4194 N N . PRO A 1 510 ? 10.294 14.095 24.578 1.00 93.50 510 PRO A N 1
ATOM 4195 C CA . PRO A 1 510 ? 10.207 12.735 24.058 1.00 93.50 510 PRO A CA 1
ATOM 4196 C C . PRO A 1 510 ? 11.354 11.872 24.594 1.00 93.50 510 PRO A C 1
ATOM 4198 O O . PRO A 1 510 ? 12.517 12.153 24.331 1.00 93.50 510 PRO A O 1
ATOM 4201 N N . GLN A 1 511 ? 11.029 10.773 25.270 1.00 93.75 511 GLN A N 1
ATOM 4202 C CA . GLN A 1 511 ? 12.020 9.853 25.836 1.00 93.75 511 GLN A CA 1
ATOM 4203 C C . GLN A 1 511 ? 11.602 8.394 25.647 1.00 93.75 511 GLN A C 1
ATOM 4205 O O . GLN A 1 511 ? 10.411 8.089 25.536 1.00 93.75 511 GLN A O 1
ATOM 4210 N N . MET A 1 512 ? 12.589 7.500 25.580 1.00 95.31 512 MET A N 1
ATOM 4211 C CA . MET A 1 512 ? 12.380 6.053 25.562 1.00 95.31 512 MET A CA 1
ATOM 4212 C C . MET A 1 512 ? 12.542 5.510 26.979 1.00 95.31 512 MET A C 1
ATOM 4214 O O . MET A 1 512 ? 13.563 5.760 27.611 1.00 95.31 512 MET A O 1
ATOM 4218 N N . VAL A 1 513 ? 11.554 4.759 27.462 1.00 95.06 513 VAL A N 1
ATOM 4219 C CA . VAL A 1 513 ? 11.591 4.156 28.798 1.00 95.06 513 VAL A CA 1
ATOM 4220 C C . VAL A 1 513 ? 11.400 2.649 28.682 1.00 95.06 513 VAL A C 1
ATOM 4222 O O . VAL A 1 513 ? 10.482 2.183 28.005 1.00 95.06 513 VAL A O 1
ATOM 4225 N N . LEU A 1 514 ? 12.279 1.894 29.340 1.00 95.25 514 LEU A N 1
ATOM 4226 C CA . LEU A 1 514 ? 12.255 0.436 29.349 1.00 95.25 514 LEU A CA 1
ATOM 4227 C C . LEU A 1 514 ? 11.504 -0.083 30.571 1.00 95.25 514 LEU A C 1
ATOM 4229 O O . LEU A 1 514 ? 11.713 0.384 31.689 1.00 95.25 514 LEU A O 1
ATOM 4233 N N . PHE A 1 515 ? 10.663 -1.084 30.350 1.00 95.94 515 PHE A N 1
ATOM 4234 C CA . PHE A 1 515 ? 9.962 -1.814 31.398 1.00 95.94 515 PHE A CA 1
ATOM 4235 C C . PHE A 1 515 ? 9.971 -3.311 31.101 1.00 95.94 515 PHE A C 1
ATOM 4237 O O . PHE A 1 515 ? 10.206 -3.726 29.967 1.00 95.94 515 PHE A O 1
ATOM 4244 N N . ASN A 1 516 ? 9.657 -4.121 32.108 1.00 96.50 516 ASN A N 1
ATOM 4245 C CA . ASN A 1 516 ? 9.335 -5.529 31.924 1.00 96.50 516 ASN A CA 1
ATOM 4246 C C . ASN A 1 516 ? 7.926 -5.787 32.469 1.00 96.50 516 ASN A C 1
ATOM 4248 O O . ASN A 1 516 ? 7.716 -5.715 33.672 1.00 96.50 516 ASN A O 1
ATOM 4252 N N . LEU A 1 517 ? 6.956 -6.070 31.594 1.00 96.44 517 LEU A N 1
ATOM 4253 C CA . LEU A 1 517 ? 5.560 -6.297 31.991 1.00 96.44 517 LEU A CA 1
ATOM 4254 C C . LEU A 1 517 ? 5.330 -7.631 32.697 1.00 96.44 517 LEU A C 1
ATOM 4256 O O . LEU A 1 517 ? 4.243 -7.831 33.237 1.00 96.44 517 LEU A O 1
ATOM 4260 N N . TYR A 1 518 ? 6.303 -8.540 32.652 1.00 96.38 518 TYR A N 1
ATOM 4261 C CA . TYR A 1 518 ? 6.236 -9.804 33.376 1.00 96.38 518 TYR A CA 1
ATOM 4262 C C . TYR A 1 518 ? 6.831 -9.721 34.772 1.00 96.38 518 TYR A C 1
ATOM 4264 O O . TYR A 1 518 ? 6.695 -10.696 35.504 1.00 96.38 518 TYR A O 1
ATOM 4272 N N . ASP A 1 519 ? 7.457 -8.599 35.146 1.00 94.31 519 ASP A N 1
ATOM 4273 C CA . ASP A 1 519 ? 8.186 -8.472 36.407 1.00 94.31 519 ASP A CA 1
ATOM 4274 C C . ASP A 1 519 ? 9.089 -9.714 36.603 1.00 94.31 519 ASP A C 1
ATOM 4276 O O . ASP A 1 519 ? 9.969 -9.979 35.780 1.00 94.31 519 ASP A O 1
ATOM 4280 N N . ASP A 1 520 ? 8.793 -10.535 37.612 1.00 91.69 520 ASP A N 1
ATOM 4281 C CA . ASP A 1 520 ? 9.523 -11.757 37.960 1.00 91.69 520 ASP A CA 1
ATOM 4282 C C . ASP A 1 520 ? 8.840 -13.075 37.539 1.00 91.69 520 ASP A C 1
ATOM 4284 O O . ASP A 1 520 ? 9.309 -14.167 37.874 1.00 91.69 520 ASP A O 1
ATOM 4288 N N . TRP A 1 521 ? 7.731 -13.024 36.794 1.00 94.31 521 TRP A N 1
ATOM 4289 C CA . TRP A 1 521 ? 6.918 -14.210 36.489 1.00 94.31 521 TRP A CA 1
ATOM 4290 C C . TRP A 1 521 ? 7.687 -15.311 35.754 1.00 94.31 521 TRP A C 1
ATOM 4292 O O . TRP A 1 521 ? 7.465 -16.491 36.024 1.00 94.31 521 TRP A O 1
ATOM 4302 N N . LEU A 1 522 ? 8.636 -14.952 34.885 1.00 91.94 522 LEU A N 1
ATOM 4303 C CA . LEU A 1 522 ? 9.417 -15.921 34.105 1.00 91.94 522 LEU A CA 1
ATOM 4304 C C . LEU A 1 522 ? 10.297 -16.850 34.963 1.00 91.94 522 LEU A C 1
ATOM 4306 O O . LEU A 1 522 ? 10.775 -17.861 34.457 1.00 91.94 522 LEU A O 1
ATOM 4310 N N . LYS A 1 523 ? 10.487 -16.555 36.259 1.00 90.38 523 LYS A N 1
ATOM 4311 C CA . LYS A 1 523 ? 11.159 -17.462 37.206 1.00 90.38 523 LYS A CA 1
ATOM 4312 C C . LYS A 1 523 ? 10.322 -18.708 37.524 1.00 90.38 523 LYS A C 1
ATOM 4314 O O . LYS A 1 523 ? 10.887 -19.738 37.870 1.00 90.38 523 LYS A O 1
ATOM 4319 N N . SER A 1 524 ? 8.991 -18.608 37.449 1.00 86.62 524 SER A N 1
ATOM 4320 C CA . SER A 1 524 ? 8.062 -19.662 37.894 1.00 86.62 524 SER A CA 1
ATOM 4321 C C . SER A 1 524 ? 7.071 -20.133 36.829 1.00 86.62 524 SER A C 1
ATOM 4323 O O . SER A 1 524 ? 6.549 -21.239 36.945 1.00 86.62 524 SER A O 1
ATOM 4325 N N . ILE A 1 525 ? 6.808 -19.334 35.789 1.00 92.12 525 ILE A N 1
ATOM 4326 C CA . ILE A 1 525 ? 5.878 -19.686 34.710 1.00 92.12 525 ILE A CA 1
ATOM 4327 C C . ILE A 1 525 ? 6.487 -19.459 33.325 1.00 92.12 525 ILE A C 1
ATOM 4329 O O . ILE A 1 525 ? 7.388 -18.645 33.140 1.00 92.12 525 ILE A O 1
ATOM 4333 N N . SER A 1 526 ? 5.958 -20.176 32.330 1.00 91.50 526 SER A N 1
ATOM 4334 C CA . SER A 1 526 ? 6.370 -20.019 30.932 1.00 91.50 526 SER A CA 1
ATOM 4335 C C . SER A 1 526 ? 5.990 -18.644 30.368 1.00 91.50 526 SER A C 1
ATOM 4337 O O . SER A 1 526 ? 5.031 -18.015 30.825 1.00 91.50 526 SER A O 1
ATOM 4339 N N . SER A 1 527 ? 6.683 -18.208 29.313 1.00 90.50 527 SER A N 1
ATOM 4340 C CA . SER A 1 527 ? 6.356 -16.977 28.579 1.00 90.50 527 SER A CA 1
ATOM 4341 C C . SER A 1 527 ? 4.927 -16.982 28.024 1.00 90.50 527 SER A C 1
ATOM 4343 O O . SER A 1 527 ? 4.243 -15.963 28.084 1.00 90.50 527 SER A O 1
ATOM 4345 N N . TYR A 1 528 ? 4.435 -18.139 27.569 1.00 91.25 528 TYR A N 1
ATOM 4346 C CA . TYR A 1 528 ? 3.053 -18.314 27.114 1.00 91.25 528 TYR A CA 1
ATOM 4347 C C . TYR A 1 528 ? 2.039 -18.0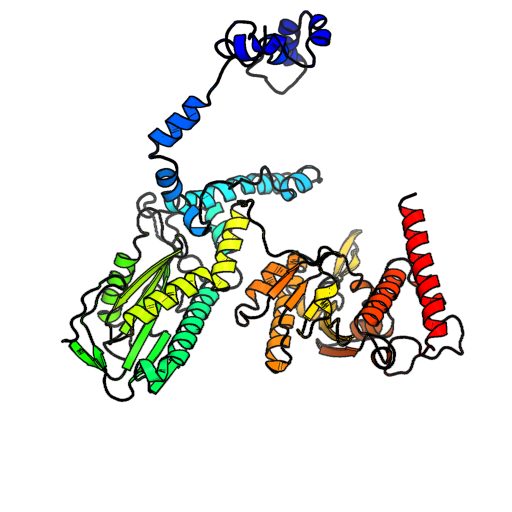29 28.231 1.00 91.25 528 TYR A C 1
ATOM 4349 O O . TYR A 1 528 ? 1.065 -17.290 28.042 1.00 91.25 528 TYR A O 1
ATOM 4357 N N . THR A 1 529 ? 2.273 -18.598 29.415 1.00 92.19 529 THR A N 1
ATOM 4358 C CA . THR A 1 529 ? 1.404 -18.409 30.583 1.00 92.19 529 THR A CA 1
ATOM 4359 C C . THR A 1 529 ? 1.481 -16.968 31.089 1.00 92.19 529 THR A C 1
ATOM 4361 O O . THR A 1 529 ? 0.444 -16.367 31.361 1.00 92.19 529 THR A O 1
ATOM 4364 N N . ALA A 1 530 ? 2.683 -16.384 31.145 1.00 92.94 530 ALA A N 1
ATOM 4365 C CA . ALA A 1 530 ? 2.901 -14.993 31.537 1.00 92.94 530 ALA A CA 1
ATOM 4366 C C . ALA A 1 530 ? 2.188 -14.014 30.593 1.00 92.94 530 ALA A C 1
ATOM 4368 O O . ALA A 1 530 ? 1.496 -13.102 31.050 1.00 92.94 530 ALA A O 1
ATOM 4369 N N . PHE A 1 531 ? 2.275 -14.243 29.279 1.00 95.12 531 PHE A N 1
ATOM 4370 C CA . PHE A 1 531 ? 1.541 -13.451 28.297 1.00 95.12 531 PHE A CA 1
ATOM 4371 C C . PHE A 1 531 ? 0.032 -13.589 28.482 1.00 95.12 531 PHE A C 1
ATOM 4373 O O . PHE A 1 531 ? -0.683 -12.591 28.501 1.00 95.12 531 PHE A O 1
ATOM 4380 N N . SER A 1 532 ? -0.464 -14.812 28.669 1.00 93.88 532 SER A N 1
ATOM 4381 C CA . SER A 1 532 ? -1.893 -15.062 28.873 1.00 93.88 532 SER A CA 1
ATOM 4382 C C . SER A 1 532 ? -2.416 -14.357 30.127 1.00 93.88 532 SER A C 1
ATOM 4384 O O . SER A 1 532 ? -3.434 -13.668 30.046 1.00 93.88 532 SER A O 1
ATOM 4386 N N . ARG A 1 533 ? -1.678 -14.425 31.246 1.00 96.31 533 ARG A N 1
ATOM 4387 C CA . ARG A 1 533 ? -1.950 -13.663 32.477 1.00 96.31 533 ARG A CA 1
ATOM 4388 C C . ARG A 1 533 ? -1.999 -12.162 32.202 1.00 96.31 533 ARG A C 1
ATOM 4390 O O . ARG A 1 533 ? -2.976 -11.509 32.565 1.00 96.31 533 ARG A O 1
ATOM 4397 N N . LEU A 1 534 ? -0.994 -11.620 31.512 1.00 96.75 534 LEU A N 1
ATOM 4398 C CA . LEU A 1 534 ? -0.942 -10.203 31.153 1.00 96.75 534 LEU A CA 1
ATOM 4399 C C . LEU A 1 534 ? -2.166 -9.782 30.330 1.00 96.75 534 LEU A C 1
ATOM 4401 O O . LEU A 1 534 ? -2.804 -8.777 30.639 1.00 96.75 534 LEU A O 1
ATOM 4405 N N . ILE A 1 535 ? -2.533 -10.548 29.300 1.00 95.75 535 ILE A N 1
ATOM 4406 C CA . ILE A 1 535 ? -3.706 -10.250 28.470 1.00 95.75 535 ILE A CA 1
ATOM 4407 C C . ILE A 1 535 ? -4.992 -10.283 29.298 1.00 95.75 535 ILE A C 1
ATOM 4409 O O . ILE A 1 535 ? -5.859 -9.432 29.092 1.00 95.75 535 ILE A O 1
ATOM 4413 N N . LEU A 1 536 ? -5.110 -11.211 30.245 1.00 96.31 536 LEU A N 1
ATOM 4414 C CA . LEU A 1 536 ? -6.259 -11.340 31.138 1.00 96.31 536 LEU A CA 1
ATOM 4415 C C . LEU A 1 536 ? -6.389 -10.105 32.048 1.00 96.31 536 LEU A C 1
ATOM 4417 O O . LEU A 1 536 ? -7.453 -9.484 32.101 1.00 96.31 536 LEU A O 1
ATOM 4421 N N . ILE A 1 537 ? -5.280 -9.659 32.646 1.00 96.69 537 ILE A N 1
ATOM 4422 C CA . ILE A 1 537 ? -5.211 -8.425 33.443 1.00 96.69 537 ILE A CA 1
ATOM 4423 C C . ILE A 1 537 ? -5.573 -7.198 32.598 1.00 96.69 537 ILE A C 1
ATOM 4425 O O . ILE A 1 537 ? -6.455 -6.415 32.959 1.00 96.69 537 ILE A O 1
ATOM 4429 N N . LEU A 1 538 ? -4.928 -7.028 31.443 1.00 96.56 538 LEU A N 1
ATOM 4430 C CA . LEU A 1 538 ? -5.155 -5.875 30.573 1.00 96.56 538 LEU A CA 1
ATOM 4431 C C . LEU A 1 538 ? -6.585 -5.848 30.018 1.00 96.56 538 LEU A C 1
ATOM 4433 O O . LEU A 1 538 ? -7.174 -4.774 29.879 1.00 96.56 538 LEU A O 1
ATOM 4437 N N . ARG A 1 539 ? -7.180 -7.010 29.726 1.00 96.19 539 ARG A N 1
ATOM 4438 C CA . ARG A 1 539 ? -8.578 -7.101 29.290 1.00 96.19 539 ARG A CA 1
ATOM 4439 C C . ARG A 1 539 ? -9.533 -6.711 30.412 1.00 96.19 539 ARG A C 1
ATOM 4441 O O . ARG A 1 539 ? -10.462 -5.948 30.154 1.00 96.19 539 ARG A O 1
ATOM 4448 N N . ALA A 1 540 ? -9.286 -7.166 31.638 1.00 96.12 540 ALA A N 1
ATOM 4449 C CA . ALA A 1 540 ? -10.068 -6.771 32.802 1.00 96.12 540 ALA A CA 1
ATOM 4450 C C . ALA A 1 540 ? -9.994 -5.251 33.043 1.00 96.12 540 ALA A C 1
ATOM 4452 O O . ALA A 1 540 ? -11.035 -4.606 33.157 1.00 96.12 540 ALA A O 1
ATOM 4453 N N . LEU A 1 541 ? -8.799 -4.646 32.987 1.00 95.12 541 LEU A N 1
ATOM 4454 C CA . LEU A 1 541 ? -8.606 -3.186 33.079 1.00 95.12 541 LEU A CA 1
ATOM 4455 C C . LEU A 1 541 ? -9.263 -2.413 31.921 1.00 95.12 541 LEU A C 1
ATOM 4457 O O . LEU A 1 541 ? -9.698 -1.263 32.068 1.00 95.12 541 LEU A O 1
ATOM 4461 N N . HIS A 1 542 ? -9.327 -3.020 30.734 1.00 94.75 542 HIS A N 1
ATOM 4462 C CA . HIS A 1 542 ? -10.019 -2.435 29.593 1.00 94.75 542 HIS A CA 1
ATOM 4463 C C . HIS A 1 542 ? -11.531 -2.368 29.831 1.00 94.75 542 HIS A C 1
ATOM 4465 O O . HIS A 1 542 ? -12.137 -1.325 29.579 1.00 94.75 542 HIS A O 1
ATOM 4471 N N . VAL A 1 543 ? -12.102 -3.468 30.325 1.00 93.56 543 VAL A N 1
ATOM 4472 C CA . VAL A 1 543 ? -13.538 -3.676 30.525 1.00 93.56 543 VAL A CA 1
ATOM 4473 C C . VAL A 1 543 ? -14.067 -2.931 31.750 1.00 93.56 543 VAL A C 1
ATOM 4475 O O . VAL A 1 543 ? -15.027 -2.170 31.637 1.00 93.56 543 VAL A O 1
ATOM 4478 N N . ASN A 1 544 ? -13.443 -3.130 32.911 1.00 93.88 544 ASN A N 1
ATOM 4479 C CA . ASN A 1 544 ? -13.825 -2.498 34.166 1.00 93.88 544 ASN A CA 1
ATOM 4480 C C . ASN A 1 544 ? -12.575 -2.189 34.997 1.00 93.88 544 ASN A C 1
ATOM 4482 O O . ASN A 1 544 ? -12.085 -3.020 35.760 1.00 93.88 544 ASN A O 1
ATOM 4486 N N . ASN A 1 545 ? -12.073 -0.968 34.823 1.00 93.19 545 ASN A N 1
ATOM 4487 C CA . ASN A 1 545 ? -10.831 -0.510 35.436 1.00 93.19 545 ASN A CA 1
ATOM 4488 C C . ASN A 1 545 ? -10.887 -0.550 36.970 1.00 93.19 545 ASN A C 1
ATOM 4490 O O . ASN A 1 545 ? -9.950 -1.019 37.607 1.00 93.19 545 ASN A O 1
ATOM 4494 N N . ASP A 1 546 ? -11.998 -0.099 37.553 1.00 92.50 546 ASP A N 1
ATOM 4495 C CA . ASP A 1 546 ? -12.115 0.065 39.002 1.00 92.50 546 ASP A CA 1
ATOM 4496 C C . ASP A 1 546 ? -12.184 -1.295 39.702 1.00 92.50 546 ASP A C 1
ATOM 4498 O O . ASP A 1 546 ? -11.403 -1.563 40.614 1.00 92.50 546 ASP A O 1
ATOM 4502 N N . LYS A 1 547 ? -13.046 -2.206 39.222 1.00 92.88 547 LYS A N 1
ATOM 4503 C CA . LYS A 1 547 ? -13.134 -3.562 39.785 1.00 92.88 547 LYS A CA 1
ATOM 4504 C C . LYS A 1 547 ? -11.844 -4.347 39.589 1.00 92.88 547 LYS A C 1
ATOM 4506 O O . LYS A 1 547 ? -11.408 -5.006 40.522 1.00 92.88 547 LYS A O 1
ATOM 4511 N N . ALA A 1 548 ? -11.214 -4.253 38.416 1.00 94.31 548 ALA A N 1
ATOM 4512 C CA . ALA A 1 548 ? -9.950 -4.937 38.166 1.00 94.31 548 ALA A CA 1
ATOM 4513 C C . ALA A 1 548 ? -8.845 -4.463 39.127 1.00 94.31 548 ALA A C 1
ATOM 4515 O O . ALA A 1 548 ? -8.102 -5.290 39.646 1.00 94.31 548 ALA A O 1
ATOM 4516 N N . LYS A 1 549 ? -8.765 -3.159 39.430 1.00 92.62 549 LYS A N 1
ATOM 4517 C CA . LYS A 1 549 ? -7.808 -2.629 40.416 1.00 92.62 549 LYS A CA 1
ATOM 4518 C C . LYS A 1 549 ? -8.082 -3.129 41.833 1.00 92.62 549 LYS A C 1
ATOM 4520 O O . LYS A 1 549 ? -7.134 -3.508 42.514 1.00 92.62 549 LYS A O 1
ATOM 4525 N N . VAL A 1 550 ? -9.350 -3.187 42.246 1.00 92.94 550 VAL A N 1
ATOM 4526 C CA . VAL A 1 550 ? -9.745 -3.763 43.545 1.00 92.94 550 VAL A CA 1
ATOM 4527 C C . VAL A 1 550 ? -9.379 -5.247 43.620 1.00 92.94 550 VAL A C 1
ATOM 4529 O O . VAL A 1 550 ? -8.848 -5.692 44.628 1.00 92.94 550 VAL A O 1
ATOM 4532 N N . THR A 1 551 ? -9.597 -6.006 42.545 1.00 92.50 551 THR A N 1
ATOM 4533 C CA . THR A 1 551 ? -9.211 -7.423 42.463 1.00 92.50 551 THR A CA 1
ATOM 4534 C C . THR A 1 551 ? -7.696 -7.625 42.532 1.00 92.50 551 THR A C 1
ATOM 4536 O O . THR A 1 551 ? -7.238 -8.564 43.172 1.00 92.50 551 THR A O 1
ATOM 4539 N N . LEU A 1 552 ? -6.909 -6.755 41.891 1.00 91.38 552 LEU A N 1
ATOM 4540 C CA . LEU A 1 552 ? -5.446 -6.842 41.914 1.00 91.38 552 LEU A CA 1
ATOM 4541 C C . LEU A 1 552 ? -4.853 -6.434 43.270 1.00 91.38 552 LEU A C 1
ATOM 4543 O O . LEU A 1 552 ? -3.841 -6.992 43.677 1.00 91.38 552 LEU A O 1
ATOM 4547 N N . LYS A 1 553 ? -5.457 -5.459 43.958 1.00 89.56 553 LYS A N 1
ATOM 4548 C CA . LYS A 1 553 ? -4.993 -4.943 45.256 1.00 89.56 553 LYS A CA 1
ATOM 4549 C C . LYS A 1 553 ? -6.137 -4.945 46.279 1.00 89.56 553 LYS A C 1
ATOM 4551 O O . LYS A 1 553 ? -6.647 -3.872 46.610 1.00 89.56 553 LYS A O 1
ATOM 4556 N N . PRO A 1 554 ? -6.571 -6.126 46.756 1.00 85.12 554 PRO A N 1
ATOM 4557 C CA . PRO A 1 554 ? -7.730 -6.236 47.641 1.00 85.12 554 PRO A CA 1
ATOM 4558 C C . PRO A 1 554 ? -7.432 -5.798 49.079 1.00 85.12 554 PRO A C 1
ATOM 4560 O O . PRO A 1 554 ? -8.347 -5.381 49.785 1.00 85.12 554 PRO A O 1
ATOM 4563 N N . ASP A 1 555 ? -6.172 -5.883 49.514 1.00 83.75 555 ASP A N 1
ATOM 4564 C CA . ASP A 1 555 ? -5.754 -5.583 50.884 1.00 83.75 555 ASP A CA 1
ATOM 4565 C C . ASP A 1 555 ? -4.458 -4.757 50.910 1.00 83.75 555 ASP A C 1
ATOM 4567 O O . ASP A 1 555 ? -3.617 -4.847 50.015 1.00 83.75 555 ASP A O 1
ATOM 4571 N N . LYS A 1 556 ? -4.269 -3.958 51.962 1.00 85.75 556 LYS A N 1
ATOM 4572 C CA . LYS A 1 556 ? -3.093 -3.099 52.168 1.00 85.75 556 LYS A CA 1
ATOM 4573 C C . LYS A 1 556 ? -1.798 -3.900 52.341 1.00 85.75 556 LYS A C 1
ATOM 4575 O O . LYS A 1 556 ? -0.716 -3.364 52.115 1.00 85.75 556 LYS A O 1
ATOM 4580 N N . THR A 1 557 ? -1.913 -5.165 52.738 1.00 87.81 557 THR A N 1
ATOM 4581 C CA . THR A 1 557 ? -0.802 -6.121 52.839 1.00 87.81 557 THR A CA 1
ATOM 4582 C C . THR A 1 557 ? -0.216 -6.489 51.470 1.00 87.81 557 THR A C 1
ATOM 4584 O O . THR A 1 557 ? 0.963 -6.829 51.391 1.00 87.81 557 THR A O 1
ATOM 4587 N N . THR A 1 558 ? -0.991 -6.356 50.384 1.00 87.88 558 THR A N 1
ATOM 4588 C CA . THR A 1 558 ? -0.517 -6.615 49.016 1.00 87.88 558 THR A CA 1
ATOM 4589 C C . THR A 1 558 ? 0.342 -5.457 48.510 1.00 87.88 558 THR A C 1
ATOM 4591 O O . THR A 1 558 ? -0.144 -4.411 48.072 1.00 87.88 558 THR A O 1
ATOM 4594 N N . ILE A 1 559 ? 1.660 -5.636 48.588 1.00 90.38 559 ILE A N 1
ATOM 4595 C CA . ILE A 1 559 ? 2.630 -4.636 48.147 1.00 90.38 559 ILE A CA 1
ATOM 4596 C C . ILE A 1 559 ? 3.015 -4.836 46.676 1.00 90.38 559 ILE A C 1
ATOM 4598 O O . ILE A 1 559 ? 3.087 -5.949 46.157 1.00 90.38 559 ILE A O 1
ATOM 4602 N N . THR A 1 560 ? 3.267 -3.723 45.991 1.00 91.81 560 THR A N 1
ATOM 4603 C CA . THR A 1 560 ? 3.928 -3.704 44.682 1.00 91.81 560 THR A CA 1
ATOM 4604 C C . THR A 1 560 ? 5.310 -3.122 44.894 1.00 91.81 560 THR A C 1
ATOM 4606 O O . THR A 1 560 ? 5.433 -2.013 45.418 1.00 91.81 560 THR A O 1
ATOM 4609 N N . GLU A 1 561 ? 6.344 -3.854 44.501 1.00 90.69 561 GLU A N 1
ATOM 4610 C CA . GLU A 1 561 ? 7.711 -3.358 44.610 1.00 90.69 561 GLU A CA 1
ATOM 4611 C C . GLU A 1 561 ? 7.929 -2.141 43.695 1.00 90.69 561 GLU A C 1
ATOM 4613 O O . GLU A 1 561 ? 7.330 -2.067 42.619 1.00 90.69 561 GLU A O 1
ATOM 4618 N N . PRO A 1 562 ? 8.792 -1.174 44.065 1.00 89.12 562 PRO A N 1
ATOM 4619 C CA . PRO A 1 562 ? 8.960 0.060 43.290 1.00 89.12 562 PRO A CA 1
ATOM 4620 C C . PRO A 1 562 ? 9.386 -0.174 41.833 1.00 89.12 562 PRO A C 1
ATOM 4622 O O . PRO A 1 562 ? 8.980 0.569 40.932 1.00 89.12 562 PRO A O 1
ATOM 4625 N N . HIS A 1 563 ? 10.185 -1.217 41.594 1.00 88.88 563 HIS A N 1
ATOM 4626 C CA . HIS A 1 563 ? 10.665 -1.594 40.267 1.00 88.88 563 HIS A CA 1
ATOM 4627 C C . HIS A 1 563 ? 9.664 -2.465 39.490 1.00 88.88 563 HIS A C 1
ATOM 4629 O O . HIS A 1 563 ? 9.697 -2.440 38.262 1.00 88.88 563 HIS A O 1
ATOM 4635 N N . HIS A 1 564 ? 8.706 -3.105 40.168 1.00 91.94 564 HIS A N 1
ATOM 4636 C CA . HIS A 1 564 ? 7.638 -3.893 39.551 1.00 91.94 564 HIS A CA 1
ATOM 4637 C C . HIS A 1 564 ? 6.430 -3.051 39.133 1.00 91.94 564 HIS A C 1
ATOM 4639 O O . HIS A 1 564 ? 6.291 -1.868 39.476 1.00 91.94 564 HIS A O 1
ATOM 4645 N N . ILE A 1 565 ? 5.565 -3.647 38.319 1.00 93.88 565 ILE A N 1
ATOM 4646 C CA . ILE A 1 565 ? 4.317 -3.039 37.850 1.00 93.88 565 ILE A CA 1
ATOM 4647 C C . ILE A 1 565 ? 3.130 -3.682 38.560 1.00 93.88 565 ILE A C 1
ATOM 4649 O O . ILE A 1 565 ? 2.206 -2.978 38.980 1.00 93.88 565 ILE A O 1
ATOM 4653 N N . TRP A 1 566 ? 3.158 -5.005 38.703 1.00 95.12 566 TRP A N 1
ATOM 4654 C CA . TRP A 1 566 ? 2.082 -5.785 39.290 1.00 95.12 566 TRP A CA 1
ATOM 4655 C C . TRP A 1 566 ? 2.360 -6.108 40.767 1.00 95.12 566 TRP A C 1
ATOM 4657 O O . TRP A 1 566 ? 3.509 -6.100 41.204 1.00 95.12 566 TRP A O 1
ATOM 4667 N N . PRO A 1 567 ? 1.319 -6.360 41.580 1.00 93.56 567 PRO A N 1
ATOM 4668 C CA . PRO A 1 567 ? 1.486 -6.798 42.966 1.00 93.56 567 PRO A CA 1
ATOM 4669 C C . PRO A 1 567 ? 2.309 -8.087 43.064 1.00 93.56 567 PRO A C 1
ATOM 4671 O O . PRO A 1 567 ? 2.142 -8.996 42.245 1.00 93.56 567 PRO A O 1
ATOM 4674 N N . THR A 1 568 ? 3.168 -8.179 44.079 1.00 91.50 568 THR A N 1
ATOM 4675 C CA . THR A 1 568 ? 3.940 -9.396 44.347 1.00 91.50 568 THR A CA 1
ATOM 4676 C C . THR A 1 568 ? 3.017 -10.410 45.027 1.00 91.50 568 THR A C 1
ATOM 4678 O O . THR A 1 568 ? 2.678 -10.252 46.196 1.00 91.50 568 THR A O 1
ATOM 4681 N N . LEU A 1 569 ? 2.582 -11.428 44.278 1.00 91.38 569 LEU A N 1
ATOM 4682 C CA . LEU A 1 569 ? 1.682 -12.492 44.743 1.00 91.38 569 LEU A CA 1
ATOM 4683 C C . LEU A 1 569 ? 2.319 -13.872 44.558 1.00 91.38 569 LEU A C 1
ATOM 4685 O O . LEU A 1 569 ? 3.108 -14.091 43.633 1.00 91.38 569 LEU A O 1
ATOM 4689 N N . THR A 1 570 ? 1.920 -14.819 45.401 1.00 90.62 570 THR A N 1
ATOM 4690 C CA . THR A 1 570 ? 2.266 -16.240 45.271 1.00 90.62 570 THR A CA 1
ATOM 4691 C C . THR A 1 570 ? 1.539 -16.894 44.088 1.00 90.62 570 THR A C 1
ATOM 4693 O O . THR A 1 570 ? 0.564 -16.363 43.551 1.00 90.62 570 THR A O 1
ATOM 4696 N N . ALA A 1 571 ? 1.993 -18.078 43.660 1.00 88.75 571 ALA A N 1
ATOM 4697 C CA . ALA A 1 571 ? 1.378 -18.796 42.540 1.00 88.75 571 ALA A CA 1
ATOM 4698 C C . ALA A 1 571 ? -0.109 -19.131 42.785 1.00 88.75 571 ALA A C 1
ATOM 4700 O O . ALA A 1 571 ? -0.922 -19.003 41.871 1.00 88.75 571 ALA A O 1
ATOM 4701 N N . GLU A 1 572 ? -0.483 -19.501 44.015 1.00 90.62 572 GLU A N 1
ATOM 4702 C CA . GLU A 1 572 ? -1.872 -19.816 44.379 1.00 90.62 572 GLU A CA 1
ATOM 4703 C C . GLU A 1 572 ? -2.779 -18.580 44.374 1.00 90.62 572 GLU A C 1
ATOM 4705 O O . GLU A 1 572 ? -3.925 -18.638 43.922 1.00 90.62 572 GLU A O 1
ATOM 4710 N N . GLU A 1 573 ? -2.270 -17.445 44.852 1.00 91.88 573 GLU A N 1
ATOM 4711 C CA . GLU A 1 573 ? -2.988 -16.170 44.811 1.00 91.88 573 GLU A CA 1
ATOM 4712 C C . GLU A 1 573 ? -3.200 -15.705 43.373 1.00 91.88 573 GLU A C 1
ATOM 4714 O O . GLU A 1 573 ? -4.308 -15.295 43.024 1.00 91.88 573 GLU A O 1
ATOM 4719 N N . TRP A 1 574 ? -2.185 -15.846 42.513 1.00 94.69 574 TRP A N 1
ATOM 4720 C CA . TRP A 1 574 ? -2.321 -15.547 41.090 1.00 94.69 574 TRP A CA 1
ATOM 4721 C C . TRP A 1 574 ? -3.426 -16.366 40.428 1.00 94.69 574 TRP A C 1
ATOM 4723 O O . TRP A 1 574 ? -4.222 -15.795 39.689 1.00 94.69 574 TRP A O 1
ATOM 4733 N N . ILE A 1 575 ? -3.534 -17.664 40.724 1.00 93.75 575 ILE A N 1
ATOM 4734 C CA . ILE A 1 575 ? -4.609 -18.511 40.185 1.00 93.75 575 ILE A CA 1
ATOM 4735 C C . ILE A 1 575 ? -5.985 -17.970 40.606 1.00 93.75 575 ILE A C 1
ATOM 4737 O O . ILE A 1 575 ? -6.883 -17.840 39.772 1.00 93.75 575 ILE A O 1
ATOM 4741 N N . LYS A 1 576 ? -6.161 -17.597 41.883 1.00 94.44 576 LYS A N 1
ATOM 4742 C CA . LYS A 1 576 ? -7.423 -17.016 42.382 1.00 94.44 576 LYS A CA 1
ATOM 4743 C C . LYS A 1 576 ? -7.757 -15.698 41.677 1.00 94.44 576 LYS A C 1
ATOM 4745 O O . LYS A 1 576 ? -8.895 -15.507 41.249 1.00 94.44 576 LYS A O 1
ATOM 4750 N N . VAL A 1 577 ? -6.772 -14.812 41.530 1.00 94.81 577 VAL A N 1
ATOM 4751 C CA . VAL A 1 577 ? -6.926 -13.525 40.836 1.00 94.81 577 VAL A CA 1
ATOM 4752 C C . VAL A 1 577 ? -7.264 -13.739 39.359 1.00 94.81 577 VAL A C 1
ATOM 4754 O O . VAL A 1 577 ? -8.178 -13.100 38.845 1.00 94.81 577 VAL A O 1
ATOM 4757 N N . GLU A 1 578 ? -6.603 -14.671 38.672 1.00 95.38 578 GLU A N 1
ATOM 4758 C CA . GLU A 1 578 ? -6.886 -15.004 37.272 1.00 95.38 578 GLU A CA 1
ATOM 4759 C C . GLU A 1 578 ? -8.333 -15.472 37.065 1.00 95.38 578 GLU A C 1
ATOM 4761 O O . GLU A 1 578 ? -8.992 -15.004 36.132 1.00 95.38 578 GLU A O 1
ATOM 4766 N N . TYR A 1 579 ? -8.861 -16.328 37.949 1.00 95.88 579 TYR A N 1
ATOM 4767 C CA . TYR A 1 579 ? -10.271 -16.733 37.905 1.00 95.88 579 TYR A CA 1
ATOM 4768 C C . TYR A 1 579 ? -11.215 -15.541 38.091 1.00 95.88 579 TYR A C 1
ATOM 4770 O O . TYR A 1 579 ? -12.130 -15.355 37.290 1.00 95.88 579 TYR A O 1
ATOM 4778 N N . GLN A 1 580 ? -10.958 -14.681 39.079 1.00 95.12 580 GLN A N 1
ATOM 4779 C CA . GLN A 1 580 ? -11.792 -13.501 39.329 1.00 95.12 580 GLN A CA 1
ATOM 4780 C C . GLN A 1 580 ? -11.792 -12.523 38.146 1.00 95.12 580 GLN A C 1
ATOM 4782 O O . GLN A 1 580 ? -12.838 -11.994 37.764 1.00 95.12 580 GLN A O 1
ATOM 4787 N N . LEU A 1 581 ? -10.629 -12.290 37.534 1.00 96.12 581 LEU A N 1
ATOM 4788 C CA . LEU A 1 581 ? -10.508 -11.431 36.358 1.00 96.12 581 LEU A CA 1
ATOM 4789 C C . LEU A 1 581 ? -11.191 -12.058 35.131 1.00 96.12 581 LEU A C 1
ATOM 4791 O O . LEU A 1 581 ? -11.823 -11.343 34.351 1.00 96.12 581 LEU A O 1
ATOM 4795 N N . LYS A 1 582 ? -11.119 -13.386 34.968 1.00 96.81 582 LYS A N 1
ATOM 4796 C CA . LYS A 1 582 ? -11.820 -14.118 33.903 1.00 96.81 582 LYS A CA 1
ATOM 4797 C C . LYS A 1 582 ? -13.331 -13.964 34.057 1.00 96.81 582 LYS A C 1
ATOM 4799 O O . LYS A 1 582 ? -14.002 -13.608 33.087 1.00 96.81 582 LYS A O 1
ATOM 4804 N N . ASP A 1 583 ? -13.851 -14.177 35.261 1.00 95.88 583 ASP A N 1
ATOM 4805 C CA . ASP A 1 583 ? -15.278 -14.052 35.557 1.00 95.88 583 ASP A CA 1
ATOM 4806 C C . ASP A 1 583 ? -15.769 -12.620 35.332 1.00 95.88 583 ASP A C 1
ATOM 4808 O O . ASP A 1 583 ? -16.830 -12.416 34.745 1.00 95.88 583 ASP A O 1
ATOM 4812 N N . LEU A 1 584 ? -14.965 -11.613 35.699 1.00 95.50 584 LEU A N 1
ATOM 4813 C CA . LEU A 1 584 ? -15.259 -10.206 35.421 1.00 95.50 584 LEU A CA 1
ATOM 4814 C C . LEU A 1 584 ? -15.418 -9.937 33.915 1.00 95.50 584 LEU A C 1
ATOM 4816 O O . LEU A 1 584 ? -16.353 -9.242 33.510 1.00 95.50 584 LEU A O 1
ATOM 4820 N N . ILE A 1 585 ? -14.522 -10.483 33.087 1.00 96.00 585 ILE A N 1
ATOM 4821 C CA . ILE A 1 585 ? -14.561 -10.321 31.626 1.00 96.00 585 ILE A CA 1
ATOM 4822 C C . ILE A 1 585 ? -15.791 -11.021 31.036 1.00 96.00 585 ILE A C 1
ATOM 4824 O O . ILE A 1 585 ? -16.506 -10.422 30.232 1.00 96.00 585 ILE A O 1
ATOM 4828 N N . LEU A 1 586 ? -16.052 -12.270 31.436 1.00 95.81 586 LEU A N 1
ATOM 4829 C CA . LEU A 1 586 ? -17.186 -13.052 30.935 1.00 95.81 586 LEU A CA 1
ATOM 4830 C C . LEU A 1 586 ? -18.527 -12.442 31.354 1.00 95.81 586 LEU A C 1
ATOM 4832 O O . LEU A 1 586 ? -19.432 -12.333 30.528 1.00 95.81 586 LEU A O 1
ATOM 4836 N N . ALA A 1 587 ? -18.644 -11.986 32.602 1.00 94.62 587 ALA A N 1
ATOM 4837 C CA . ALA A 1 587 ? -19.852 -11.349 33.111 1.00 94.62 587 ALA A CA 1
ATOM 4838 C C . ALA A 1 587 ? -20.160 -10.031 32.383 1.00 94.62 587 ALA A C 1
ATOM 4840 O O . ALA A 1 587 ? -21.315 -9.775 32.041 1.00 94.62 587 ALA A O 1
ATOM 4841 N N . ASP A 1 588 ? -19.150 -9.197 32.108 1.00 94.31 588 ASP A N 1
ATOM 4842 C CA . ASP A 1 588 ? -19.352 -7.975 31.321 1.00 94.31 588 ASP A CA 1
ATOM 4843 C C . ASP A 1 588 ? -19.730 -8.286 29.868 1.00 94.31 588 ASP A C 1
ATOM 4845 O O . ASP A 1 588 ? -20.632 -7.649 29.317 1.00 94.31 588 ASP A O 1
ATOM 4849 N N . TYR A 1 589 ? -19.095 -9.297 29.265 1.00 93.75 589 TYR A N 1
ATOM 4850 C CA . TYR A 1 589 ? -19.428 -9.738 27.914 1.00 93.75 589 TYR A CA 1
ATOM 4851 C C . TYR A 1 589 ? -20.877 -10.232 27.821 1.00 93.75 589 TYR A C 1
ATOM 4853 O O . TYR A 1 589 ? -21.613 -9.764 26.951 1.00 93.75 589 TYR A O 1
ATOM 4861 N N . GLY A 1 590 ? -21.311 -11.108 28.732 1.00 94.31 590 GLY A N 1
ATOM 4862 C CA . GLY A 1 590 ? -22.700 -11.572 28.800 1.00 94.31 590 GLY A CA 1
ATOM 4863 C C . GLY A 1 590 ? -23.672 -10.413 29.021 1.00 94.31 590 GLY A C 1
ATOM 4864 O O . GLY A 1 590 ? -24.645 -10.260 28.294 1.00 94.31 590 GLY A O 1
ATOM 4865 N N . LYS A 1 591 ? -23.357 -9.487 29.934 1.00 94.00 591 LYS A N 1
ATOM 4866 C CA . LYS A 1 591 ? -24.204 -8.311 30.184 1.00 94.00 591 LYS A CA 1
ATOM 4867 C C . LYS A 1 591 ? -24.371 -7.411 28.952 1.00 94.00 591 LYS A C 1
ATOM 4869 O O . LYS A 1 591 ? -25.447 -6.845 28.759 1.00 94.00 591 LYS A O 1
ATOM 4874 N N . LYS A 1 592 ? -23.324 -7.243 28.141 1.00 91.38 592 LYS A N 1
ATOM 4875 C CA . LYS A 1 592 ? -23.368 -6.414 26.924 1.00 91.38 592 LYS A CA 1
ATOM 4876 C C . LYS A 1 592 ? -24.071 -7.097 25.756 1.00 91.38 592 LYS A C 1
ATOM 4878 O O . LYS A 1 592 ? -24.684 -6.395 24.956 1.00 91.38 592 LYS A O 1
ATOM 4883 N N . ASN A 1 593 ? -23.980 -8.422 25.663 1.00 89.50 593 ASN A N 1
ATOM 4884 C CA . ASN A 1 593 ? -24.512 -9.184 24.533 1.00 89.50 593 ASN A CA 1
ATOM 4885 C C . ASN A 1 593 ? -25.852 -9.880 24.814 1.00 89.50 593 ASN A C 1
ATOM 4887 O O . ASN A 1 593 ? -26.433 -10.399 23.869 1.00 89.50 593 ASN A O 1
ATOM 4891 N N . LYS A 1 594 ? -26.354 -9.798 26.055 1.00 73.06 594 LYS A N 1
ATOM 4892 C CA . LYS A 1 594 ? -27.594 -10.421 26.542 1.00 73.06 594 LYS A CA 1
ATOM 4893 C C . LYS A 1 594 ? -27.657 -11.909 26.218 1.00 73.06 594 LYS A C 1
ATOM 4895 O O . LYS A 1 594 ? -28.462 -12.295 25.343 1.00 73.06 594 LYS A O 1
#